Protein AF-0000000065836892 (afdb_homodimer)

Solvent-accessible surface area (backbone atoms only — not comparable to full-atom values): 31477 Å² total; per-residue (Å²): 115,38,77,41,32,34,37,28,23,22,36,37,48,40,27,32,46,26,31,38,46,41,48,32,54,49,40,72,77,33,80,56,53,68,78,62,40,48,30,28,20,7,6,21,48,11,22,47,54,17,51,42,45,26,66,68,46,48,55,63,59,50,42,53,44,38,63,70,43,43,40,60,22,41,49,64,38,56,88,86,49,50,73,33,54,18,60,38,38,56,59,41,39,49,49,36,48,46,68,73,44,67,85,81,42,26,38,64,72,38,81,40,34,41,40,33,28,15,27,33,49,62,32,81,90,74,47,16,47,39,55,37,72,47,35,46,51,82,87,43,93,42,30,80,39,37,49,52,56,54,32,46,22,10,44,8,35,84,43,50,28,45,41,34,95,56,11,24,20,2,43,57,60,24,18,30,41,53,42,51,45,53,13,43,37,31,49,59,65,66,41,59,69,86,26,41,28,37,47,35,34,33,40,48,43,46,62,38,65,69,84,43,64,57,75,41,48,37,34,72,42,60,70,80,59,36,86,80,56,51,71,73,42,69,71,29,38,37,43,62,49,48,54,67,91,68,52,48,63,48,64,58,51,46,46,33,33,55,21,26,31,52,42,27,49,54,33,34,33,26,60,39,44,90,34,39,44,79,50,46,58,78,38,72,79,67,59,45,54,43,50,84,48,38,68,60,38,40,51,50,35,73,67,51,83,54,62,69,58,49,53,51,40,51,64,45,64,59,64,133,115,39,76,41,33,35,37,27,23,22,36,37,51,42,28,33,48,26,32,38,47,41,47,32,53,49,40,71,77,32,80,57,53,70,79,63,40,48,30,29,21,7,7,23,49,12,22,48,53,18,51,40,46,26,66,68,46,48,54,62,58,51,42,52,46,39,62,69,44,42,41,59,23,43,48,63,38,55,89,86,48,50,75,34,57,19,61,41,38,55,60,42,39,51,49,36,48,45,68,74,44,67,86,81,41,26,38,64,72,38,80,38,34,40,40,32,29,16,26,33,50,64,34,81,91,74,46,16,50,39,56,37,72,47,34,44,52,82,88,43,93,41,29,80,40,40,48,51,55,54,30,46,23,10,46,6,36,55,66,54,25,43,41,34,95,55,12,24,22,1,44,58,61,25,17,30,41,52,42,52,45,53,14,42,38,30,50,61,66,66,41,60,69,86,27,41,30,36,48,33,34,32,41,48,42,45,60,39,65,70,86,42,61,56,76,42,54,34,32,73,44,66,71,78,58,36,86,78,59,50,70,75,43,70,72,29,40,38,43,62,52,48,52,66,89,62,50,48,64,50,62,56,49,48,46,31,33,54,20,26,32,52,45,26,49,54,34,34,33,26,59,40,44,91,34,40,45,78,51,47,58,77,39,73,78,69,60,45,55,42,50,83,48,37,69,60,40,40,50,50,37,72,67,52,81,53,62,68,58,50,51,50,42,50,65,45,63,59,63,134

Organism: Bacillus subtilis (strain 168) (NCBI:txid224308)

Structure (mmCIF, N/CA/C/O backbone):
data_AF-0000000065836892-model_v1
#
loop_
_entity.id
_entity.type
_entity.pdbx_description
1 polymer 'Putative sporulation hydrolase CotR'
#
loop_
_atom_site.group_PDB
_atom_site.id
_atom_site.type_symbol
_atom_site.label_atom_id
_atom_site.label_alt_id
_atom_site.label_comp_id
_atom_site.label_asym_id
_atom_site.label_entity_id
_atom_site.label_seq_id
_atom_site.pdbx_PDB_ins_code
_atom_site.Cartn_x
_atom_site.Cartn_y
_atom_site.Cartn_z
_atom_site.occupancy
_atom_site.B_iso_or_equiv
_atom_site.auth_seq_id
_atom_site.auth_comp_id
_atom_site.auth_asym_id
_atom_site.auth_atom_id
_atom_site.pdbx_PDB_model_num
ATOM 1 N N . MET A 1 1 ? -26.328 8.531 1.474 1 61.03 1 MET A N 1
ATOM 2 C CA . MET A 1 1 ? -25.531 9.68 1.897 1 61.03 1 MET A CA 1
ATOM 3 C C . MET A 1 1 ? -24.469 9.258 2.896 1 61.03 1 MET A C 1
ATOM 5 O O . MET A 1 1 ? -24.703 8.398 3.746 1 61.03 1 MET A O 1
ATOM 9 N N . ALA A 1 2 ? -23.188 9.727 2.641 1 70.75 2 ALA A N 1
ATOM 10 C CA . ALA A 1 2 ? -22.109 9.336 3.547 1 70.75 2 ALA A CA 1
ATOM 11 C C . ALA A 1 2 ? -22.297 9.945 4.93 1 70.75 2 ALA A C 1
ATOM 13 O O . ALA A 1 2 ? -22.75 11.094 5.051 1 70.75 2 ALA A O 1
ATOM 14 N N . LYS A 1 3 ? -22.062 9.148 5.863 1 83.44 3 LYS A N 1
ATOM 15 C CA . LYS A 1 3 ? -22.234 9.586 7.246 1 83.44 3 LYS A CA 1
ATOM 16 C C . LYS A 1 3 ? -20.891 9.641 7.973 1 83.44 3 LYS A C 1
ATOM 18 O O . LYS A 1 3 ? -20.797 10.172 9.086 1 83.44 3 LYS A O 1
ATOM 23 N N . TYR A 1 4 ? -19.969 9.164 7.43 1 97.19 4 TYR A N 1
ATOM 24 C CA . TYR A 1 4 ? -18.641 9.133 8.023 1 97.19 4 TYR A CA 1
ATOM 25 C C . TYR A 1 4 ? -17.594 9.664 7.047 1 97.19 4 TYR A C 1
ATOM 27 O O . TYR A 1 4 ? -17.375 9.078 5.984 1 97.19 4 TYR A O 1
ATOM 35 N N . ARG A 1 5 ? -17.016 10.781 7.445 1 98.56 5 ARG A N 1
ATOM 36 C CA . ARG A 1 5 ? -16.25 11.594 6.5 1 98.56 5 ARG A CA 1
ATOM 37 C C . ARG A 1 5 ? -14.773 11.625 6.875 1 98.56 5 ARG A C 1
ATOM 39 O O . ARG A 1 5 ? -14.422 11.93 8.016 1 98.56 5 ARG A O 1
ATOM 46 N N . ILE A 1 6 ? -13.953 11.328 5.871 1 98.88 6 ILE A N 1
ATOM 47 C CA . ILE A 1 6 ? -12.508 11.234 6.051 1 98.88 6 ILE A CA 1
ATOM 48 C C . ILE A 1 6 ? -11.812 12.219 5.121 1 98.88 6 ILE A C 1
ATOM 50 O O . ILE A 1 6 ? -12.172 12.344 3.951 1 98.88 6 ILE A O 1
ATOM 54 N N . MET A 1 7 ? -10.867 12.945 5.633 1 98.88 7 MET A N 1
ATOM 55 C CA . MET A 1 7 ? -9.953 13.75 4.824 1 98.88 7 MET A CA 1
ATOM 56 C C . MET A 1 7 ? -8.523 13.25 4.949 1 98.88 7 MET A C 1
ATOM 58 O O . MET A 1 7 ? -8.047 12.969 6.055 1 98.88 7 MET A O 1
ATOM 62 N N . THR A 1 8 ? -7.871 13.094 3.844 1 98.81 8 THR A N 1
ATOM 63 C CA . THR A 1 8 ? -6.492 12.617 3.871 1 98.81 8 THR A CA 1
ATOM 64 C C . THR A 1 8 ? -5.562 13.609 3.178 1 98.81 8 THR A C 1
ATOM 66 O O . THR A 1 8 ? -5.973 14.312 2.25 1 98.81 8 THR A O 1
ATOM 69 N N . PHE A 1 9 ? -4.332 13.68 3.646 1 98.62 9 PHE A N 1
ATOM 70 C CA . PHE A 1 9 ? -3.312 14.594 3.143 1 98.62 9 PHE A CA 1
ATOM 71 C C . PHE A 1 9 ? -2.018 13.844 2.84 1 98.62 9 PHE A C 1
ATOM 73 O O . PHE A 1 9 ? -1.451 13.195 3.721 1 98.62 9 PHE A O 1
ATOM 80 N N . ASP A 1 10 ? -1.511 13.984 1.628 1 96.69 10 ASP A N 1
ATOM 81 C CA . ASP A 1 10 ? -0.29 13.305 1.21 1 96.69 10 ASP A CA 1
ATOM 82 C C . ASP A 1 10 ? 0.94 13.93 1.86 1 96.69 10 ASP A C 1
ATOM 84 O O . ASP A 1 10 ? 0.929 15.117 2.207 1 96.69 10 ASP A O 1
ATOM 88 N N . GLY A 1 11 ? 1.946 13.117 1.991 1 92.81 11 GLY A N 1
ATOM 89 C CA . GLY A 1 11 ? 3.273 13.68 2.195 1 92.81 11 GLY A CA 1
ATOM 90 C C . GLY A 1 11 ? 3.844 14.328 0.95 1 92.81 11 GLY A C 1
ATOM 91 O O . GLY A 1 11 ? 3.434 14.016 -0.168 1 92.81 11 GLY A O 1
ATOM 92 N N . GLY A 1 12 ? 4.828 15.266 1.251 1 88.88 12 GLY A N 1
ATOM 93 C CA . GLY A 1 12 ? 5.398 15.906 0.08 1 88.88 12 GLY A CA 1
ATOM 94 C C . GLY A 1 12 ? 6.312 17.062 0.424 1 88.88 12 GLY A C 1
ATOM 95 O O . GLY A 1 12 ? 6.625 17.891 -0.437 1 88.88 12 GLY A O 1
ATOM 96 N N . GLY A 1 13 ? 6.715 17.172 1.649 1 88.12 13 GLY A N 1
ATOM 97 C CA . GLY A 1 13 ? 7.633 18.219 2.053 1 88.12 13 GLY A CA 1
ATOM 98 C C . GLY A 1 13 ? 7.117 19.609 1.746 1 88.12 13 GLY A C 1
ATOM 99 O O . GLY A 1 13 ? 6 19.969 2.131 1 88.12 13 GLY A O 1
ATOM 100 N N . THR A 1 14 ? 7.906 20.344 0.998 1 89.75 14 THR A N 1
ATOM 101 C CA . THR A 1 14 ? 7.566 21.734 0.694 1 89.75 14 THR A CA 1
ATOM 102 C C . THR A 1 14 ? 6.293 21.812 -0.144 1 89.75 14 THR A C 1
ATOM 104 O O . THR A 1 14 ? 5.586 22.812 -0.119 1 89.75 14 THR A O 1
ATOM 107 N N . LEU A 1 15 ? 5.984 20.75 -0.803 1 93 15 LEU A N 1
ATOM 108 C CA . LEU A 1 15 ? 4.801 20.734 -1.657 1 93 15 LEU A CA 1
ATOM 109 C C . LEU A 1 15 ? 3.527 20.641 -0.821 1 93 15 LEU A C 1
ATOM 111 O O . LEU A 1 15 ? 2.424 20.797 -1.346 1 93 15 LEU A O 1
ATOM 115 N N . GLY A 1 16 ? 3.711 20.438 0.438 1 95.94 16 GLY A N 1
ATOM 116 C CA . GLY A 1 16 ? 2.588 20.547 1.354 1 95.94 16 GLY A CA 1
ATOM 117 C C . GLY A 1 16 ? 1.883 21.891 1.27 1 95.94 16 GLY A C 1
ATOM 118 O O . GLY A 1 16 ? 0.716 22.016 1.649 1 95.94 16 GLY A O 1
ATOM 119 N N . ALA A 1 17 ? 2.584 22.891 0.729 1 97.12 17 ALA A N 1
ATOM 120 C CA . ALA A 1 17 ? 1.985 24.203 0.534 1 97.12 17 ALA A CA 1
ATOM 121 C C . ALA A 1 17 ? 0.794 24.125 -0.417 1 97.12 17 ALA A C 1
ATOM 123 O O . ALA A 1 17 ? -0.2 24.844 -0.234 1 97.12 17 ALA A O 1
ATOM 124 N N . LEU A 1 18 ? 0.899 23.312 -1.401 1 97.88 18 LEU A N 1
ATOM 125 C CA . LEU A 1 18 ? -0.204 23.109 -2.334 1 97.88 18 LEU A CA 1
ATOM 126 C C . LEU A 1 18 ? -1.43 22.562 -1.615 1 97.88 18 LEU A C 1
ATOM 128 O O . LEU A 1 18 ? -2.525 23.109 -1.735 1 97.88 18 LEU A O 1
ATOM 132 N N . SER A 1 19 ? -1.201 21.484 -0.902 1 98.25 19 SER A N 1
ATOM 133 C CA . SER A 1 19 ? -2.264 20.812 -0.17 1 98.25 19 SER A CA 1
ATOM 134 C C . SER A 1 19 ? -2.943 21.75 0.822 1 98.25 19 SER A C 1
ATOM 136 O O . SER A 1 19 ? -4.172 21.797 0.89 1 98.25 19 SER A O 1
ATOM 138 N N . LEU A 1 20 ? -2.143 22.469 1.545 1 98.56 20 LEU A N 1
ATOM 139 C CA . LEU A 1 20 ? -2.652 23.359 2.574 1 98.56 20 LEU A CA 1
ATOM 140 C C . LEU A 1 20 ? -3.438 24.516 1.951 1 98.56 20 LEU A C 1
ATOM 142 O O . LEU A 1 20 ? -4.484 24.906 2.469 1 98.56 20 LEU A O 1
ATOM 146 N N . GLN A 1 21 ? -2.939 25.031 0.858 1 98.62 21 GLN A N 1
ATOM 147 C CA . GLN A 1 21 ? -3.643 26.141 0.211 1 98.62 21 GLN A CA 1
ATOM 148 C C . GLN A 1 21 ? -4.953 25.656 -0.411 1 98.62 21 GLN A C 1
ATOM 150 O O . GLN A 1 21 ? -5.961 26.375 -0.36 1 98.62 21 GLN A O 1
ATOM 155 N N . LEU A 1 22 ? -4.977 24.5 -1.017 1 98.81 22 LEU A N 1
ATOM 156 C CA . LEU A 1 22 ? -6.219 23.922 -1.521 1 98.81 22 LEU A CA 1
ATOM 157 C C . LEU A 1 22 ? -7.227 23.734 -0.393 1 98.81 22 LEU A C 1
ATOM 159 O O . LEU A 1 22 ? -8.406 24.078 -0.54 1 98.81 22 LEU A O 1
ATOM 163 N N . LEU A 1 23 ? -6.754 23.219 0.7 1 98.88 23 LEU A N 1
ATOM 164 C CA . LEU A 1 23 ? -7.602 23.031 1.871 1 98.88 23 LEU A CA 1
ATOM 165 C C . LEU A 1 23 ? -8.18 24.359 2.348 1 98.88 23 LEU A C 1
ATOM 167 O O . LEU A 1 23 ? -9.367 24.453 2.662 1 98.88 23 LEU A O 1
ATOM 171 N N . ASN A 1 24 ? -7.301 25.328 2.434 1 98.38 24 ASN A N 1
ATOM 172 C CA . ASN A 1 24 ? -7.727 26.656 2.877 1 98.38 24 ASN A CA 1
ATOM 173 C C . ASN A 1 24 ? -8.836 27.203 1.991 1 98.38 24 ASN A C 1
ATOM 175 O O . ASN A 1 24 ? -9.82 27.75 2.492 1 98.38 24 ASN A O 1
ATOM 179 N N . ARG A 1 25 ? -8.688 27.094 0.726 1 98.62 25 ARG A N 1
ATOM 180 C CA . ARG A 1 25 ? -9.703 27.562 -0.218 1 98.62 25 ARG A CA 1
ATOM 181 C C . ARG A 1 25 ? -11 26.781 -0.059 1 98.62 25 ARG A C 1
ATOM 183 O O . ARG A 1 25 ? -12.086 27.375 -0.046 1 98.62 25 ARG A O 1
ATOM 190 N N . LEU A 1 26 ? -10.938 25.5 0.081 1 98.69 26 LEU A N 1
ATOM 191 C CA . LEU A 1 26 ? -12.125 24.672 0.257 1 98.69 26 LEU A CA 1
ATOM 192 C C . LEU A 1 26 ? -12.852 25.031 1.55 1 98.69 26 LEU A C 1
ATOM 194 O O . LEU A 1 26 ? -14.078 25.109 1.575 1 98.69 26 LEU A O 1
ATOM 198 N N . ALA A 1 27 ? -12.055 25.203 2.594 1 98.25 27 ALA A N 1
ATOM 199 C CA . ALA A 1 27 ? -12.633 25.516 3.898 1 98.25 27 ALA A CA 1
ATOM 200 C C . ALA A 1 27 ? -13.359 26.859 3.881 1 98.25 27 ALA A C 1
ATOM 202 O O . ALA A 1 27 ? -14.383 27.016 4.555 1 98.25 27 ALA A O 1
ATOM 203 N N . ARG A 1 28 ? -12.828 27.781 3.137 1 97.38 28 ARG A N 1
ATOM 204 C CA . ARG A 1 28 ? -13.477 29.078 3.012 1 97.38 28 ARG A CA 1
ATOM 205 C C . ARG A 1 28 ? -14.82 28.953 2.307 1 97.38 28 ARG A C 1
ATOM 207 O O . ARG A 1 28 ? -15.781 29.641 2.666 1 97.38 28 ARG A O 1
ATOM 214 N N . GLN A 1 29 ? -14.875 28.109 1.375 1 97.38 29 GLN A N 1
ATOM 215 C CA . GLN A 1 29 ? -16.094 27.938 0.58 1 97.38 29 GLN A CA 1
ATOM 216 C C . GLN A 1 29 ? -17.078 27 1.272 1 97.38 29 GLN A C 1
ATOM 218 O O . GLN A 1 29 ? -18.266 26.984 0.953 1 97.38 29 GLN A O 1
ATOM 223 N N . ASN A 1 30 ? -16.594 26.172 2.18 1 97.62 30 ASN A N 1
ATOM 224 C CA . ASN A 1 30 ? -17.375 25.203 2.924 1 97.62 30 ASN A CA 1
ATOM 225 C C . ASN A 1 30 ? -17.125 25.297 4.422 1 97.62 30 ASN A C 1
ATOM 227 O O . ASN A 1 30 ? -16.391 24.469 4.98 1 97.62 30 ASN A O 1
ATOM 231 N N . PRO A 1 31 ? -17.797 26.141 5.152 1 95.44 31 PRO A N 1
ATOM 232 C CA . PRO A 1 31 ? -17.484 26.469 6.547 1 95.44 31 PRO A CA 1
ATOM 233 C C . PRO A 1 31 ? -17.625 25.25 7.469 1 95.44 31 PRO A C 1
ATOM 235 O O . PRO A 1 31 ? -17.031 25.219 8.547 1 95.44 31 PRO A O 1
ATOM 238 N N . LYS A 1 32 ? -18.391 24.297 7.102 1 96.31 32 LYS A N 1
ATOM 239 C CA . LYS A 1 32 ? -18.609 23.156 7.984 1 96.31 32 LYS A CA 1
ATOM 240 C C . LYS A 1 32 ? -17.703 21.984 7.605 1 96.31 32 LYS A C 1
ATOM 242 O O . LYS A 1 32 ? -17.781 20.906 8.203 1 96.31 32 LYS A O 1
ATOM 247 N N . LEU A 1 33 ? -16.828 22.156 6.633 1 97.88 33 LEU A N 1
ATOM 248 C CA . LEU A 1 33 ? -15.984 21.078 6.105 1 97.88 33 LEU A CA 1
ATOM 249 C C . LEU A 1 33 ? -15.164 20.438 7.215 1 97.88 33 LEU A C 1
ATOM 251 O O . LEU A 1 33 ? -15.195 19.219 7.391 1 97.88 33 LEU A O 1
ATOM 255 N N . ILE A 1 34 ? -14.547 21.281 8.008 1 97.94 34 ILE A N 1
ATOM 256 C CA . ILE A 1 34 ? -13.641 20.781 9.039 1 97.94 34 ILE A CA 1
ATOM 257 C C . ILE A 1 34 ? -14.438 20.188 10.188 1 97.94 34 ILE A C 1
ATOM 259 O O . ILE A 1 34 ? -14.148 19.062 10.633 1 97.94 34 ILE A O 1
ATOM 263 N N . SER A 1 35 ? -15.469 20.828 10.641 1 96.44 35 SER A N 1
ATOM 264 C CA . SER A 1 35 ? -16.234 20.375 11.797 1 96.44 35 SER A CA 1
ATOM 265 C C . SER A 1 35 ? -16.969 19.078 11.5 1 96.44 35 SER A C 1
ATOM 267 O O . SER A 1 35 ? -17.203 18.266 12.406 1 96.44 35 SER A O 1
ATOM 269 N N . ARG A 1 36 ? -17.266 18.828 10.266 1 96.94 36 ARG A N 1
ATOM 270 C CA . ARG A 1 36 ? -18.062 17.656 9.922 1 96.94 36 ARG A CA 1
ATOM 271 C C . ARG A 1 36 ? -17.156 16.5 9.516 1 96.94 36 ARG A C 1
ATOM 273 O O . ARG A 1 36 ? -17.656 15.406 9.211 1 96.94 36 ARG A O 1
ATOM 280 N N . THR A 1 37 ? -15.898 16.688 9.477 1 98.06 37 THR A N 1
ATOM 281 C CA . THR A 1 37 ? -14.969 15.609 9.203 1 98.06 37 THR A CA 1
ATOM 282 C C . THR A 1 37 ? -14.703 14.781 10.461 1 98.06 37 THR A C 1
ATOM 284 O O . THR A 1 37 ? -14.492 15.336 11.539 1 98.06 37 THR A O 1
ATOM 287 N N . HIS A 1 38 ? -14.742 13.484 10.305 1 98.06 38 HIS A N 1
ATOM 288 C CA . HIS A 1 38 ? -14.594 12.586 11.445 1 98.06 38 HIS A CA 1
ATOM 289 C C . HIS A 1 38 ? -13.148 12.133 11.617 1 98.06 38 HIS A C 1
ATOM 291 O O . HIS A 1 38 ? -12.703 11.867 12.734 1 98.06 38 HIS A O 1
ATOM 297 N N . VAL A 1 39 ? -12.445 11.969 10.539 1 98.75 39 VAL A N 1
ATOM 298 C CA . VAL A 1 39 ? -11.078 11.469 10.555 1 98.75 39 VAL A CA 1
ATOM 299 C C . VAL A 1 39 ? -10.188 12.383 9.711 1 98.75 39 VAL A C 1
ATOM 301 O O . VAL A 1 39 ? -10.523 12.703 8.57 1 98.75 39 VAL A O 1
ATOM 304 N N . PHE A 1 40 ? -9.086 12.836 10.25 1 98.88 40 PHE A N 1
ATOM 305 C CA . PHE A 1 40 ? -8 13.477 9.523 1 98.88 40 PHE A CA 1
ATOM 306 C C . PHE A 1 40 ? -6.773 12.578 9.469 1 98.88 40 PHE A C 1
ATOM 308 O O . PHE A 1 40 ? -6.258 12.156 10.508 1 98.88 40 PHE A O 1
ATOM 315 N N . SER A 1 41 ? -6.324 12.258 8.281 1 98.69 41 SER A N 1
ATOM 316 C CA . SER A 1 41 ? -5.191 11.359 8.094 1 98.69 41 SER A CA 1
ATOM 317 C C . SER A 1 41 ? -4.141 11.969 7.176 1 98.69 41 SER A C 1
ATOM 319 O O . SER A 1 41 ? -4.473 12.75 6.277 1 98.69 41 SER A O 1
ATOM 321 N N . GLY A 1 42 ? -2.875 11.602 7.434 1 98.19 42 GLY A N 1
ATOM 322 C CA . GLY A 1 42 ? -1.838 12.156 6.574 1 98.19 42 GLY A CA 1
ATOM 323 C C . GLY A 1 42 ? -0.477 11.531 6.805 1 98.19 42 GLY A C 1
ATOM 324 O O . GLY A 1 42 ? -0.249 10.883 7.828 1 98.19 42 GLY A O 1
ATOM 325 N N . ASN A 1 43 ? 0.367 11.68 5.855 1 95.44 43 ASN A N 1
ATOM 326 C CA . ASN A 1 43 ? 1.751 11.219 5.887 1 95.44 43 ASN A CA 1
ATOM 327 C C . ASN A 1 43 ? 2.732 12.383 5.848 1 95.44 43 ASN A C 1
ATOM 329 O O . ASN A 1 43 ? 2.535 13.344 5.098 1 95.44 43 ASN A O 1
ATOM 333 N N . SER A 1 44 ? 3.797 12.305 6.691 1 92.25 44 SER A N 1
ATOM 334 C CA . SER A 1 44 ? 4.844 13.32 6.688 1 92.25 44 SER A CA 1
ATOM 335 C C . SER A 1 44 ? 4.254 14.719 6.883 1 92.25 44 SER A C 1
ATOM 337 O O . SER A 1 44 ? 3.537 14.961 7.852 1 92.25 44 SER A O 1
ATOM 339 N N . ILE A 1 45 ? 4.504 15.641 5.949 1 93.62 45 ILE A N 1
ATOM 340 C CA . ILE A 1 45 ? 3.947 16.969 6.102 1 93.62 45 ILE A CA 1
ATOM 341 C C . ILE A 1 45 ? 2.422 16.891 6.152 1 93.62 45 ILE A C 1
ATOM 343 O O . ILE A 1 45 ? 1.772 17.719 6.797 1 93.62 45 ILE A O 1
ATOM 347 N N . GLY A 1 46 ? 1.844 15.891 5.535 1 97.25 46 GLY A N 1
ATOM 348 C CA . GLY A 1 46 ? 0.41 15.664 5.633 1 97.25 46 GLY A CA 1
ATOM 349 C C . GLY A 1 46 ? -0.043 15.305 7.035 1 97.25 46 GLY A C 1
ATOM 350 O O . GLY A 1 46 ? -1.165 15.625 7.434 1 97.25 46 GLY A O 1
ATOM 351 N N . SER A 1 47 ? 0.815 14.586 7.73 1 97.88 47 SER A N 1
ATOM 352 C CA . SER A 1 47 ? 0.467 14.266 9.117 1 97.88 47 SER A CA 1
ATOM 353 C C . SER A 1 47 ? 0.433 15.523 9.977 1 97.88 47 SER A C 1
ATOM 355 O O . SER A 1 47 ? -0.369 15.625 10.906 1 97.88 47 SER A O 1
ATOM 357 N N . PHE A 1 48 ? 1.325 16.5 9.68 1 97.19 48 PHE A N 1
ATOM 358 C CA . PHE A 1 48 ? 1.267 17.797 10.352 1 97.19 48 PHE A CA 1
ATOM 359 C C . PHE A 1 48 ? -0.091 18.453 10.141 1 97.19 48 PHE A C 1
ATOM 361 O O . PHE A 1 48 ? -0.729 18.891 11.102 1 97.19 48 PHE A O 1
ATOM 368 N N . THR A 1 49 ? -0.54 18.469 8.93 1 98.56 49 THR A N 1
ATOM 369 C CA . THR A 1 49 ? -1.832 19.062 8.586 1 98.56 49 THR A CA 1
ATOM 370 C C . THR A 1 49 ? -2.963 18.328 9.305 1 98.56 49 THR A C 1
ATOM 372 O O . THR A 1 49 ? -3.812 18.969 9.938 1 98.56 49 THR A O 1
ATOM 375 N N . ALA A 1 50 ? -2.957 17.047 9.227 1 98.75 50 ALA A N 1
ATOM 376 C CA . ALA A 1 50 ? -4.016 16.219 9.805 1 98.75 50 ALA A CA 1
ATOM 377 C C . ALA A 1 50 ? -4.109 16.438 11.312 1 98.75 50 ALA A C 1
ATOM 379 O O . ALA A 1 50 ? -5.203 16.641 11.852 1 98.75 50 ALA A O 1
ATOM 380 N N . LEU A 1 51 ? -2.955 16.391 11.953 1 98.69 51 LEU A N 1
ATOM 381 C CA . LEU A 1 51 ? -2.957 16.5 13.406 1 98.69 51 LEU A CA 1
ATOM 382 C C . LEU A 1 51 ? -3.252 17.922 13.852 1 98.69 51 LEU A C 1
ATOM 384 O O . LEU A 1 51 ? -3.871 18.141 14.898 1 98.69 51 LEU A O 1
ATOM 388 N N . ALA A 1 52 ? -2.822 18.938 13.055 1 98.5 52 ALA A N 1
ATOM 389 C CA . ALA A 1 52 ? -3.229 20.312 13.328 1 98.5 52 ALA A CA 1
ATOM 390 C C . ALA A 1 52 ? -4.746 20.453 13.32 1 98.5 52 ALA A C 1
ATOM 392 O O . ALA A 1 52 ? -5.336 20.969 14.273 1 98.5 52 ALA A O 1
ATOM 393 N N . LEU A 1 53 ? -5.391 19.922 12.32 1 98.62 53 LEU A N 1
ATOM 394 C CA . LEU A 1 53 ? -6.844 20 12.203 1 98.62 53 LEU A CA 1
ATOM 395 C C . LEU A 1 53 ? -7.516 19.203 13.32 1 98.62 53 LEU A C 1
ATOM 397 O O . LEU A 1 53 ? -8.484 19.672 13.922 1 98.62 53 LEU A O 1
ATOM 401 N N . ALA A 1 54 ? -6.988 18.031 13.586 1 98.56 54 ALA A N 1
ATOM 402 C CA . ALA A 1 54 ? -7.566 17.156 14.617 1 98.56 54 ALA A CA 1
ATOM 403 C C . ALA A 1 54 ? -7.457 17.797 15.992 1 98.56 54 ALA A C 1
ATOM 405 O O . ALA A 1 54 ? -8.242 17.5 16.891 1 98.56 54 ALA A O 1
ATOM 406 N N . SER A 1 55 ? -6.48 18.656 16.156 1 97.56 55 SER A N 1
ATOM 407 C CA . SER A 1 55 ? -6.266 19.312 17.438 1 97.56 55 SER A CA 1
ATOM 408 C C . SER A 1 55 ? -7.102 20.594 17.547 1 97.56 55 SER A C 1
ATOM 410 O O . SER A 1 55 ? -7.066 21.281 18.562 1 97.56 55 SER A O 1
ATOM 412 N N . GLY A 1 56 ? -7.762 20.969 16.469 1 96.81 56 GLY A N 1
ATOM 413 C CA . GLY A 1 56 ? -8.68 22.094 16.516 1 96.81 56 GLY A CA 1
ATOM 414 C C . GLY A 1 56 ? -8.141 23.344 15.836 1 96.81 56 GLY A C 1
ATOM 415 O O . GLY A 1 56 ? -8.805 24.391 15.82 1 96.81 56 GLY A O 1
ATOM 416 N N . ARG A 1 57 ? -6.945 23.234 15.25 1 96.94 57 ARG A N 1
ATOM 417 C CA . ARG A 1 57 ? -6.402 24.375 14.523 1 96.94 57 ARG A CA 1
ATOM 418 C C . ARG A 1 57 ? -7.098 24.531 13.172 1 96.94 57 ARG A C 1
ATOM 420 O O . ARG A 1 57 ? -7.492 23.547 12.547 1 96.94 57 ARG A O 1
ATOM 427 N N . SER A 1 58 ? -7.203 25.766 12.742 1 97.56 58 SER A N 1
ATOM 428 C CA . SER A 1 58 ? -7.859 26.047 11.469 1 97.56 58 SER A CA 1
ATOM 429 C C . SER A 1 58 ? -6.902 25.828 10.297 1 97.56 58 SER A C 1
ATOM 431 O O . SER A 1 58 ? -5.684 25.875 10.469 1 97.56 58 SER A O 1
ATOM 433 N N . PRO A 1 59 ? -7.539 25.625 9.102 1 98.06 59 PRO A N 1
ATOM 434 C CA . PRO A 1 59 ? -6.695 25.547 7.906 1 98.06 59 PRO A CA 1
ATOM 435 C C . PRO A 1 59 ? -5.84 26.797 7.703 1 98.06 59 PRO A C 1
ATOM 437 O O . PRO A 1 59 ? -4.66 26.688 7.363 1 98.06 59 PRO A O 1
ATOM 440 N N . ARG A 1 60 ? -6.387 27.922 7.973 1 97.31 60 ARG A N 1
ATOM 441 C CA . ARG A 1 60 ? -5.664 29.188 7.809 1 97.31 60 ARG A CA 1
ATOM 442 C C . ARG A 1 60 ? -4.473 29.266 8.758 1 97.31 60 ARG A C 1
ATOM 444 O O . ARG A 1 60 ? -3.361 29.594 8.336 1 97.31 60 ARG A O 1
ATOM 451 N N . GLU A 1 61 ? -4.719 28.984 10 1 97.19 61 GLU A N 1
ATOM 452 C CA . GLU A 1 61 ? -3.654 28.969 11 1 97.19 61 GLU A CA 1
ATOM 453 C C . GLU A 1 61 ? -2.562 27.969 10.633 1 97.19 61 GLU A C 1
ATOM 455 O O . GLU A 1 61 ? -1.373 28.25 10.797 1 97.19 61 GLU A O 1
ATOM 460 N N . THR A 1 62 ? -2.959 26.844 10.195 1 98 62 THR A N 1
ATOM 461 C CA . THR A 1 62 ? -2.025 25.781 9.844 1 98 62 THR A CA 1
ATOM 462 C C . THR A 1 62 ? -1.151 26.203 8.664 1 98 62 THR A C 1
ATOM 464 O O . THR A 1 62 ? 0.068 26.016 8.695 1 98 62 THR A O 1
ATOM 467 N N . LEU A 1 63 ? -1.77 26.766 7.625 1 97.56 63 LEU A N 1
ATOM 468 C CA . LEU A 1 63 ? -1.029 27.234 6.457 1 97.56 63 LEU A CA 1
ATOM 469 C C . LEU A 1 63 ? -0.046 28.344 6.844 1 97.56 63 LEU A C 1
ATOM 471 O O . LEU A 1 63 ? 1.11 28.328 6.414 1 97.56 63 LEU A O 1
ATOM 475 N N . GLN A 1 64 ? -0.458 29.281 7.605 1 97.12 64 GLN A N 1
ATOM 476 C CA . GLN A 1 64 ? 0.397 30.391 8.031 1 97.12 64 GLN A CA 1
ATOM 477 C C . GLN A 1 64 ? 1.599 29.875 8.82 1 97.12 64 GLN A C 1
ATOM 479 O O . GLN A 1 64 ? 2.729 30.312 8.594 1 97.12 64 GLN A O 1
ATOM 484 N N . TYR A 1 65 ? 1.333 29 9.766 1 97.25 65 TYR A N 1
ATOM 485 C CA . TYR A 1 65 ? 2.428 28.438 10.547 1 97.25 65 TYR A CA 1
ATOM 486 C C . TYR A 1 65 ? 3.396 27.672 9.664 1 97.25 65 TYR A C 1
ATOM 488 O O . TYR A 1 65 ? 4.613 27.719 9.875 1 97.25 65 TYR A O 1
ATOM 496 N N . PHE A 1 66 ? 2.814 26.906 8.742 1 96.12 66 PHE A N 1
ATOM 497 C CA . PHE A 1 66 ? 3.645 26.172 7.797 1 96.12 66 PHE A CA 1
ATOM 498 C C . PHE A 1 66 ? 4.594 27.109 7.07 1 96.12 66 PHE A C 1
ATOM 500 O O . PHE A 1 66 ? 5.797 26.859 6.988 1 96.12 66 PHE A O 1
ATOM 507 N N . GLU A 1 67 ? 4.133 28.188 6.574 1 94 67 GLU A N 1
ATOM 508 C CA . GLU A 1 67 ? 4.926 29.141 5.809 1 94 67 GLU A CA 1
ATOM 509 C C . GLU A 1 67 ? 5.949 29.844 6.695 1 94 67 GLU A C 1
ATOM 511 O O . GLU A 1 67 ? 7.094 30.047 6.289 1 94 67 GLU A O 1
ATOM 516 N N . ASP A 1 68 ? 5.594 30.125 7.883 1 94.5 68 ASP A N 1
ATOM 517 C CA . ASP A 1 68 ? 6.414 30.969 8.75 1 94.5 68 ASP A CA 1
ATOM 518 C C . ASP A 1 68 ? 7.469 30.141 9.484 1 94.5 68 ASP A C 1
ATOM 520 O O . ASP A 1 68 ? 8.578 30.625 9.734 1 94.5 68 ASP A O 1
ATOM 524 N N . GLU A 1 69 ? 7.09 28.938 9.852 1 92.62 69 GLU A N 1
ATOM 525 C CA . GLU A 1 69 ? 7.938 28.234 10.805 1 92.62 69 GLU A CA 1
ATOM 526 C C . GLU A 1 69 ? 8.43 26.906 10.227 1 92.62 69 GLU A C 1
ATOM 528 O O . GLU A 1 69 ? 9.547 26.469 10.523 1 92.62 69 GLU A O 1
ATOM 533 N N . ILE A 1 70 ? 7.59 26.234 9.461 1 89.5 70 ILE A N 1
ATOM 534 C CA . ILE A 1 70 ? 7.953 24.906 8.961 1 89.5 70 ILE A CA 1
ATOM 535 C C . ILE A 1 70 ? 8.867 25.047 7.746 1 89.5 70 ILE A C 1
ATOM 537 O O . ILE A 1 70 ? 9.938 24.438 7.688 1 89.5 70 ILE A O 1
ATOM 541 N N . LEU A 1 71 ? 8.547 25.906 6.816 1 88.06 71 LEU A N 1
ATOM 542 C CA . LEU A 1 71 ? 9.242 26.047 5.539 1 88.06 71 LEU A CA 1
ATOM 543 C C . LEU A 1 71 ? 10.695 26.453 5.754 1 88.06 71 LEU A C 1
ATOM 545 O O . LEU A 1 71 ? 11.594 25.922 5.094 1 88.06 71 LEU A O 1
ATOM 549 N N . PRO A 1 72 ? 10.977 27.391 6.629 1 83.75 72 PRO A N 1
ATOM 550 C CA . PRO A 1 72 ? 12.367 27.781 6.832 1 83.75 72 PRO A CA 1
ATOM 551 C C . PRO A 1 72 ? 13.25 26.641 7.301 1 83.75 72 PRO A C 1
ATOM 553 O O . PRO A 1 72 ? 14.469 26.672 7.109 1 83.75 72 PRO A O 1
ATOM 556 N N . ALA A 1 73 ? 12.641 25.688 7.891 1 76.44 73 ALA A N 1
ATOM 557 C CA . ALA A 1 73 ? 13.406 24.547 8.367 1 76.44 73 ALA A CA 1
ATOM 558 C C . ALA A 1 73 ? 13.914 23.703 7.195 1 76.44 73 ALA A C 1
ATOM 560 O O . ALA A 1 73 ? 14.859 22.922 7.348 1 76.44 73 ALA A O 1
ATOM 561 N N . PHE A 1 74 ? 13.234 23.797 6.055 1 72.5 74 PHE A N 1
ATOM 562 C CA . PHE A 1 74 ? 13.656 23.078 4.855 1 72.5 74 PHE A CA 1
ATOM 563 C C . PHE A 1 74 ? 14.82 23.797 4.176 1 72.5 74 PHE A C 1
ATOM 565 O O . PHE A 1 74 ? 15.57 23.172 3.414 1 72.5 74 PHE A O 1
ATOM 572 N N . SER A 1 75 ? 14.953 25.172 4.109 1 58.88 75 SER A N 1
ATOM 573 C CA . SER A 1 75 ? 15.867 26.047 3.389 1 58.88 75 SER A CA 1
ATOM 574 C C . SER A 1 75 ? 17.312 25.828 3.85 1 58.88 75 SER A C 1
ATOM 576 O O . SER A 1 75 ? 18.25 26.109 3.107 1 58.88 75 SER A O 1
ATOM 578 N N . ILE A 1 76 ? 17.484 25.484 5.07 1 49.38 76 ILE A N 1
ATOM 579 C CA . ILE A 1 76 ? 18.859 25.562 5.531 1 49.38 76 ILE A CA 1
ATOM 580 C C . ILE A 1 76 ? 19.688 24.469 4.852 1 49.38 76 ILE A C 1
ATOM 582 O O . ILE A 1 76 ? 20.828 24.203 5.25 1 49.38 76 ILE A O 1
ATOM 586 N N . SER A 1 77 ? 19.016 23.797 3.912 1 44.34 77 SER A N 1
ATOM 587 C CA . SER A 1 77 ? 19.984 22.984 3.186 1 44.34 77 SER A CA 1
ATOM 588 C C . SER A 1 77 ? 20.891 23.844 2.314 1 44.34 77 SER A C 1
ATOM 590 O O . SER A 1 77 ? 20.406 24.594 1.467 1 44.34 77 SER A O 1
ATOM 592 N N . ARG A 1 78 ? 22 24.375 2.807 1 38.44 78 ARG A N 1
ATOM 593 C CA . ARG A 1 78 ? 23 25.156 2.1 1 38.44 78 ARG A CA 1
ATOM 594 C C . ARG A 1 78 ? 23.203 24.656 0.677 1 38.44 78 ARG A C 1
ATOM 596 O O . ARG A 1 78 ? 23.281 23.438 0.449 1 38.44 78 ARG A O 1
ATOM 603 N N . PRO A 1 79 ? 23.125 25.562 -0.238 1 35.34 79 PRO A N 1
ATOM 604 C CA . PRO A 1 79 ? 23.625 25.375 -1.598 1 35.34 79 PRO A CA 1
ATOM 605 C C . PRO A 1 79 ? 25 24.719 -1.623 1 35.34 79 PRO A C 1
ATOM 607 O O . PRO A 1 79 ? 25.922 25.156 -0.917 1 35.34 79 PRO A O 1
ATOM 610 N N . GLY A 1 80 ? 25.156 23.516 -2.271 1 33.62 80 GLY A N 1
ATOM 611 C CA . GLY A 1 80 ? 26.406 22.812 -2.518 1 33.62 80 GLY A CA 1
ATOM 612 C C . GLY A 1 80 ? 26.609 21.625 -1.588 1 33.62 80 GLY A C 1
ATOM 613 O O . GLY A 1 80 ? 27.656 20.953 -1.649 1 33.62 80 GLY A O 1
ATOM 614 N N . GLY A 1 81 ? 26.016 21.75 -0.403 1 34.91 81 GLY A N 1
ATOM 615 C CA . GLY A 1 81 ? 26.297 20.562 0.396 1 34.91 81 GLY A CA 1
ATOM 616 C C . GLY A 1 81 ? 25.5 19.344 -0.051 1 34.91 81 GLY A C 1
ATOM 617 O O . GLY A 1 81 ? 24.516 19.469 -0.79 1 34.91 81 GLY A O 1
ATOM 618 N N . PRO A 1 82 ? 26.203 18.391 -0.194 1 32.19 82 PRO A N 1
ATOM 619 C CA . PRO A 1 82 ? 25.562 17.172 -0.673 1 32.19 82 PRO A CA 1
ATOM 620 C C . PRO A 1 82 ? 24.156 16.984 -0.102 1 32.19 82 PRO A C 1
ATOM 622 O O . PRO A 1 82 ? 23.875 17.453 1.008 1 32.19 82 PRO A O 1
ATOM 625 N N . VAL A 1 83 ? 23.156 17.047 -0.998 1 33.81 83 VAL A N 1
ATOM 626 C CA . VAL A 1 83 ? 21.766 16.797 -0.628 1 33.81 83 VAL A CA 1
ATOM 627 C C . VAL A 1 83 ? 21.719 16 0.676 1 33.81 83 VAL A C 1
ATOM 629 O O . VAL A 1 83 ? 20.812 16.219 1.499 1 33.81 83 VAL A O 1
ATOM 632 N N . PHE A 1 84 ? 22.688 15.102 0.756 1 33.19 84 PHE A N 1
ATOM 633 C CA . PHE A 1 84 ? 22.703 14.164 1.873 1 33.19 84 PHE A CA 1
ATOM 634 C C . PHE A 1 84 ? 23.141 14.859 3.154 1 33.19 84 PHE A C 1
ATOM 636 O O . PHE A 1 84 ? 22.984 14.312 4.25 1 33.19 84 PHE A O 1
ATOM 643 N N . ASN A 1 85 ? 24.172 15.828 2.885 1 32.19 85 ASN A N 1
ATOM 644 C CA . ASN A 1 85 ? 24.594 16.562 4.074 1 32.19 85 ASN A CA 1
ATOM 645 C C . ASN A 1 85 ? 23.484 17.469 4.594 1 32.19 85 ASN A C 1
ATOM 647 O O . ASN A 1 85 ? 23.75 18.406 5.348 1 32.19 85 ASN A O 1
ATOM 651 N N . GLN A 1 86 ? 22.656 17.609 3.639 1 33.75 86 GLN A N 1
ATOM 652 C CA . GLN A 1 86 ? 21.734 18.578 4.242 1 33.75 86 GLN A CA 1
ATOM 653 C C . GLN A 1 86 ? 21.219 18.062 5.586 1 33.75 86 GLN A C 1
ATOM 655 O O . GLN A 1 86 ? 20.422 17.125 5.633 1 33.75 86 GLN A O 1
ATOM 660 N N . GLN A 1 87 ? 22.25 17.891 6.465 1 37.25 87 GLN A N 1
ATOM 661 C CA . GLN A 1 87 ? 21.703 18.016 7.805 1 37.25 87 GLN A CA 1
ATOM 662 C C . GLN A 1 87 ? 20.359 18.734 7.77 1 37.25 87 GLN A C 1
ATOM 664 O O . GLN A 1 87 ? 20.312 19.969 7.727 1 37.25 87 GLN A O 1
ATOM 669 N N . LEU A 1 88 ? 19.656 18.562 6.664 1 41.75 88 LEU A N 1
ATOM 670 C CA . LEU A 1 88 ? 18.359 19.219 6.832 1 41.75 88 LEU A CA 1
ATOM 671 C C . LEU A 1 88 ? 18 19.328 8.305 1 41.75 88 LEU A C 1
ATOM 673 O O . LEU A 1 88 ? 18.047 18.344 9.039 1 41.75 88 LEU A O 1
ATOM 677 N N . PRO A 1 89 ? 18.422 20.422 8.82 1 49.41 89 PRO A N 1
ATOM 678 C CA . PRO A 1 89 ? 18.125 20.734 10.211 1 49.41 89 PRO A CA 1
ATOM 679 C C . PRO A 1 89 ? 16.797 20.125 10.688 1 49.41 89 PRO A C 1
ATOM 681 O O . PRO A 1 89 ? 15.75 20.75 10.57 1 49.41 89 PRO A O 1
ATOM 684 N N . TYR A 1 90 ? 16.719 18.766 10.523 1 59.78 90 TYR A N 1
ATOM 685 C CA . TYR A 1 90 ? 15.633 18.078 11.227 1 59.78 90 TYR A CA 1
ATOM 686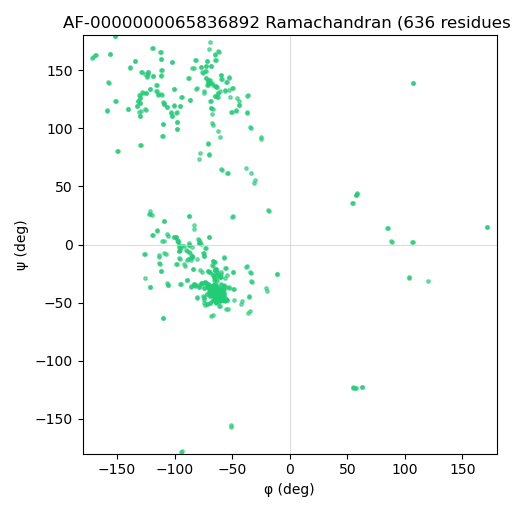 C C . TYR A 1 90 ? 15.398 18.703 12.594 1 59.78 90 TYR A C 1
ATOM 688 O O . TYR A 1 90 ? 14.258 18.75 13.07 1 59.78 90 TYR A O 1
ATOM 696 N N . SER A 1 91 ? 16.547 19.453 12.93 1 70.44 91 SER A N 1
ATOM 697 C CA . SER A 1 91 ? 16.375 20.109 14.227 1 70.44 91 SER A CA 1
ATOM 698 C C . SER A 1 91 ? 15.383 21.266 14.125 1 70.44 91 SER A C 1
ATOM 700 O O . SER A 1 91 ? 14.562 21.453 15.023 1 70.44 91 SER A O 1
ATOM 702 N N . GLY A 1 92 ? 15.555 22 13.031 1 78.69 92 GLY A N 1
ATOM 703 C CA . GLY A 1 92 ? 14.594 23.078 12.836 1 78.69 92 GLY A CA 1
ATOM 704 C C . GLY A 1 92 ? 13.172 22.578 12.656 1 78.69 92 GLY A C 1
ATOM 705 O O . GLY A 1 92 ? 12.234 23.156 13.203 1 78.69 92 GLY A O 1
ATOM 706 N N . PHE A 1 93 ? 13.094 21.484 11.93 1 83.12 93 PHE A N 1
ATOM 707 C CA . PHE A 1 93 ? 11.773 20.891 11.719 1 83.12 93 PHE A CA 1
ATOM 708 C C . PHE A 1 93 ? 11.203 20.359 13.023 1 83.12 93 PHE A C 1
ATOM 710 O O . PHE A 1 93 ? 10.031 20.578 13.328 1 83.12 93 PHE A O 1
ATOM 717 N N . ILE A 1 94 ? 12.062 19.703 13.758 1 85.31 94 ILE A N 1
ATOM 718 C CA . ILE A 1 94 ? 11.648 19.156 15.047 1 85.31 94 ILE A CA 1
ATOM 719 C C . ILE A 1 94 ? 11.156 20.297 15.945 1 85.31 94 ILE A C 1
ATOM 721 O O . ILE A 1 94 ? 10.078 20.203 16.547 1 85.31 94 ILE A O 1
ATOM 725 N N . LYS A 1 95 ? 11.898 21.344 15.969 1 87.81 95 LYS A N 1
ATOM 726 C CA . LYS A 1 95 ? 11.539 22.484 16.812 1 87.81 95 LYS A CA 1
ATOM 727 C C . LYS A 1 95 ? 10.227 23.109 16.359 1 87.81 95 LYS A C 1
ATOM 729 O O . LYS A 1 95 ? 9.375 23.438 17.172 1 87.81 95 LYS A O 1
ATOM 734 N N . ALA A 1 96 ? 10.109 23.281 15.117 1 91.31 96 ALA A N 1
ATOM 735 C CA . ALA A 1 96 ? 8.898 23.891 14.57 1 91.31 96 ALA A CA 1
ATOM 736 C C . ALA A 1 96 ? 7.664 23.062 14.914 1 91.31 96 ALA A C 1
ATOM 738 O O . ALA A 1 96 ? 6.637 23.609 15.32 1 91.31 96 ALA A O 1
ATOM 739 N N . VAL A 1 97 ? 7.777 21.766 14.82 1 93.38 97 VAL A N 1
ATOM 740 C CA . VAL A 1 97 ? 6.648 20.891 15.109 1 93.38 97 VAL A CA 1
ATOM 741 C C . VAL A 1 97 ? 6.332 20.922 16.594 1 93.38 97 VAL A C 1
ATOM 743 O O . VAL A 1 97 ? 5.172 21.062 17 1 93.38 97 VAL A O 1
ATOM 746 N N . ARG A 1 98 ? 7.336 20.859 17.375 1 93.94 98 ARG A N 1
ATOM 747 C CA . ARG A 1 98 ? 7.152 20.828 18.828 1 93.94 98 ARG A CA 1
ATOM 748 C C . ARG A 1 98 ? 6.57 22.141 19.328 1 93.94 98 ARG A C 1
ATOM 750 O O . ARG A 1 98 ? 5.793 22.141 20.297 1 93.94 98 ARG A O 1
ATOM 757 N N . ASN A 1 99 ? 6.871 23.234 18.672 1 95.31 99 ASN A N 1
ATOM 758 C CA . ASN A 1 99 ? 6.391 24.547 19.078 1 95.31 99 ASN A CA 1
ATOM 759 C C . ASN A 1 99 ? 4.93 24.75 18.703 1 95.31 99 ASN A C 1
ATOM 761 O O . ASN A 1 99 ? 4.242 25.594 19.297 1 95.31 99 ASN A O 1
ATOM 765 N N . PHE A 1 100 ? 4.477 24.047 17.75 1 96.25 100 PHE A N 1
ATOM 766 C CA . PHE A 1 100 ? 3.123 24.25 17.25 1 96.25 100 PHE A CA 1
ATOM 767 C C . PHE A 1 100 ? 2.094 23.656 18.203 1 96.25 100 PHE A C 1
ATOM 769 O O . PHE A 1 100 ? 0.981 24.172 18.328 1 96.25 100 PHE A O 1
ATOM 776 N N . PHE A 1 101 ? 2.449 22.562 18.844 1 96.75 101 PHE A N 1
ATOM 777 C CA . PHE A 1 101 ? 1.53 21.844 19.719 1 96.75 101 PHE A CA 1
ATOM 778 C C . PHE A 1 101 ? 1.958 21.969 21.188 1 96.75 101 PHE A C 1
ATOM 780 O O . PHE A 1 101 ? 3.15 22.078 21.484 1 96.75 101 PHE A O 1
ATOM 787 N N . PRO A 1 102 ? 0.935 21.922 22.109 1 95.94 102 PRO A N 1
ATOM 788 C CA . PRO A 1 102 ? 1.337 21.75 23.5 1 95.94 102 PRO A CA 1
ATOM 789 C C . PRO A 1 102 ? 2.217 20.531 23.734 1 95.94 102 PRO A C 1
ATOM 791 O O . PRO A 1 102 ? 1.959 19.469 23.156 1 95.94 102 PRO A O 1
ATOM 794 N N . ALA A 1 103 ? 3.215 20.641 24.547 1 93.94 103 ALA A N 1
ATOM 795 C CA . ALA A 1 103 ? 4.25 19.625 24.734 1 93.94 103 ALA A CA 1
ATOM 796 C C . ALA A 1 103 ? 3.648 18.312 25.234 1 93.94 103 ALA A C 1
ATOM 798 O O . ALA A 1 103 ? 4.145 17.234 24.906 1 93.94 103 ALA A O 1
ATOM 799 N N . ASP A 1 104 ? 2.547 18.359 25.938 1 95.94 104 ASP A N 1
ATOM 800 C CA . ASP A 1 104 ? 1.995 17.172 26.562 1 95.94 104 ASP A CA 1
ATOM 801 C C . ASP A 1 104 ? 0.756 16.672 25.812 1 95.94 104 ASP A C 1
ATOM 803 O O . ASP A 1 104 ? 0.077 15.758 26.266 1 95.94 104 ASP A O 1
ATOM 807 N N . LEU A 1 105 ? 0.517 17.297 24.672 1 97.94 105 LEU A N 1
ATOM 808 C CA . LEU A 1 105 ? -0.653 16.859 23.922 1 97.94 105 LEU A CA 1
ATOM 809 C C . LEU A 1 105 ? -0.447 15.453 23.359 1 97.94 105 LEU A C 1
ATOM 811 O O . LEU A 1 105 ? 0.532 15.195 22.656 1 97.94 105 LEU A O 1
ATOM 815 N N . GLN A 1 106 ? -1.392 14.586 23.734 1 98.56 106 GLN A N 1
ATOM 816 C CA . GLN A 1 106 ? -1.331 13.195 23.297 1 98.56 106 GLN A CA 1
ATOM 817 C C . GLN A 1 106 ? -2.473 12.867 22.344 1 98.56 106 GLN A C 1
ATOM 819 O O . GLN A 1 106 ? -3.426 13.641 22.219 1 98.56 106 GLN A O 1
ATOM 824 N N . LEU A 1 107 ? -2.348 11.727 21.656 1 98.69 107 LEU A N 1
ATOM 825 C CA . LEU A 1 107 ? -3.355 11.336 20.688 1 98.69 107 LEU A CA 1
ATOM 826 C C . LEU A 1 107 ? -4.723 11.188 21.344 1 98.69 107 LEU A C 1
ATOM 828 O O . LEU A 1 107 ? -5.75 11.477 20.719 1 98.69 107 LEU A O 1
ATOM 832 N N . ILE A 1 108 ? -4.777 10.742 22.562 1 98.06 108 ILE A N 1
ATOM 833 C CA . ILE A 1 108 ? -6.031 10.523 23.281 1 98.06 108 ILE A CA 1
ATOM 834 C C . ILE A 1 108 ? -6.746 11.852 23.5 1 98.06 108 ILE A C 1
ATOM 836 O O . ILE A 1 108 ? -7.965 11.891 23.688 1 98.06 108 ILE A O 1
ATOM 840 N N . ASP A 1 109 ? -5.984 12.969 23.453 1 98 109 ASP A N 1
ATOM 841 C CA . ASP A 1 109 ? -6.535 14.289 23.75 1 98 109 ASP A CA 1
ATOM 842 C C . ASP A 1 109 ? -7.191 14.898 22.5 1 98 109 ASP A C 1
ATOM 844 O O . ASP A 1 109 ? -7.887 15.914 22.594 1 98 109 ASP A O 1
ATOM 848 N N . LEU A 1 110 ? -6.988 14.281 21.375 1 97.69 110 LEU A N 1
ATOM 849 C CA . LEU A 1 110 ? -7.496 14.859 20.125 1 97.69 110 LEU A CA 1
ATOM 850 C C . LEU A 1 110 ? -9.008 14.695 20.031 1 97.69 110 LEU A C 1
ATOM 852 O O . LEU A 1 110 ? -9.555 13.672 20.469 1 97.69 110 LEU A O 1
ATOM 856 N N . ARG A 1 111 ? -9.609 15.602 19.391 1 89.06 111 ARG A N 1
ATOM 857 C CA . ARG A 1 111 ? -11.062 15.648 19.234 1 89.06 111 ARG A CA 1
ATOM 858 C C . ARG A 1 111 ? -11.523 14.742 18.094 1 89.06 111 ARG A C 1
ATOM 860 O O . ARG A 1 111 ? -12.648 14.242 18.125 1 89.06 111 ARG A O 1
ATOM 867 N N . LYS A 1 112 ? -10.758 14.688 17.125 1 97.38 112 LYS A N 1
ATOM 868 C CA . LYS A 1 112 ? -11.07 13.914 15.922 1 97.38 112 LYS A CA 1
ATOM 869 C C . LYS A 1 112 ? -10.133 12.711 15.789 1 97.38 112 LYS A C 1
ATOM 871 O O . LYS A 1 112 ? -9.078 12.664 16.438 1 97.38 112 LYS A O 1
ATOM 876 N N . ARG A 1 113 ? -10.555 11.758 15.031 1 98.44 113 ARG A N 1
ATOM 877 C CA . ARG A 1 113 ? -9.742 10.57 14.789 1 98.44 113 ARG A CA 1
ATOM 878 C C . ARG A 1 113 ? -8.633 10.859 13.781 1 98.44 113 ARG A C 1
ATOM 880 O O . ARG A 1 113 ? -8.766 11.75 12.938 1 98.44 113 ARG A O 1
ATOM 887 N N . ILE A 1 114 ? -7.555 10.086 13.93 1 98.81 114 ILE A N 1
ATOM 888 C CA . ILE A 1 114 ? -6.43 10.273 13.023 1 98.81 114 ILE A CA 1
ATOM 889 C C . ILE A 1 114 ? -5.863 8.914 12.617 1 98.81 114 ILE A C 1
ATOM 891 O O . ILE A 1 114 ? -6.004 7.934 13.344 1 98.81 114 ILE A O 1
ATOM 895 N N . VAL A 1 115 ? -5.273 8.797 11.461 1 98.69 115 VAL A N 1
ATOM 896 C CA . VAL A 1 115 ? -4.445 7.695 10.984 1 98.69 115 VAL A CA 1
ATOM 897 C C . VAL A 1 115 ? -3.168 8.242 10.352 1 98.69 115 VAL A C 1
ATOM 899 O O . VAL A 1 115 ? -3.223 9.016 9.398 1 98.69 115 VAL A O 1
ATOM 902 N N . VAL A 1 116 ? -2.018 7.887 10.891 1 98.5 116 VAL A N 1
ATOM 903 C CA . VAL A 1 116 ? -0.735 8.414 10.438 1 98.5 116 VAL A CA 1
ATOM 904 C C . VAL A 1 116 ? 0.237 7.27 10.18 1 98.5 116 VAL A C 1
ATOM 906 O O . VAL A 1 116 ? 0.69 6.609 11.117 1 98.5 116 VAL A O 1
ATOM 909 N N . PRO A 1 117 ? 0.559 7.035 8.906 1 96.5 117 PRO A N 1
ATOM 910 C CA . PRO A 1 117 ? 1.506 5.961 8.594 1 96.5 117 PRO A CA 1
ATOM 911 C C . PRO A 1 117 ? 2.943 6.316 8.977 1 96.5 117 PRO A C 1
ATOM 913 O O . PRO A 1 117 ? 3.352 7.473 8.852 1 96.5 117 PRO A O 1
ATOM 916 N N . SER A 1 118 ? 3.646 5.371 9.422 1 93.62 118 SER A N 1
ATOM 917 C CA . SER A 1 118 ? 5.07 5.395 9.734 1 93.62 118 SER A CA 1
ATOM 918 C C . SER A 1 118 ? 5.695 4.012 9.578 1 93.62 118 SER A C 1
ATOM 920 O O . SER A 1 118 ? 5.059 3.092 9.055 1 93.62 118 SER A O 1
ATOM 922 N N . PHE A 1 119 ? 6.953 3.955 9.828 1 89.31 119 PHE A N 1
ATOM 923 C CA . PHE A 1 119 ? 7.664 2.689 9.688 1 89.31 119 PHE A CA 1
ATOM 924 C C . PHE A 1 119 ? 8.68 2.516 10.812 1 89.31 119 PHE A C 1
ATOM 926 O O . PHE A 1 119 ? 9.602 3.322 10.953 1 89.31 119 PHE A O 1
ATOM 933 N N . LYS A 1 120 ? 8.406 1.517 11.555 1 87.69 120 LYS A N 1
ATOM 934 C CA . LYS A 1 120 ? 9.32 1.206 12.656 1 87.69 120 LYS A CA 1
ATOM 935 C C . LYS A 1 120 ? 10.461 0.31 12.18 1 87.69 120 LYS A C 1
ATOM 937 O O . LYS A 1 120 ? 10.227 -0.78 11.656 1 87.69 120 LYS A O 1
ATOM 942 N N . LEU A 1 121 ? 11.578 0.712 12.375 1 79.19 121 LEU A N 1
ATOM 943 C CA . LEU A 1 121 ? 12.75 0.042 11.828 1 79.19 121 LEU A CA 1
ATOM 944 C C . LEU A 1 121 ? 13.008 -1.28 12.547 1 79.19 121 LEU A C 1
ATOM 946 O O . LEU A 1 121 ? 13.523 -2.225 11.945 1 79.19 121 LEU A O 1
ATOM 950 N N . TYR A 1 122 ? 12.703 -1.273 13.812 1 80.62 122 TYR A N 1
ATOM 951 C CA . TYR A 1 122 ? 12.836 -2.525 14.547 1 80.62 122 TYR A CA 1
ATOM 952 C C . TYR A 1 122 ? 11.859 -2.58 15.711 1 80.62 122 TYR A C 1
ATOM 954 O O . TYR A 1 122 ? 11.828 -1.677 16.547 1 80.62 122 TYR A O 1
ATOM 962 N N . SER A 1 123 ? 11.094 -3.6 15.664 1 83.81 123 SER A N 1
ATOM 963 C CA . SER A 1 123 ? 10.195 -3.922 16.766 1 83.81 123 SER A CA 1
ATOM 964 C C . SER A 1 123 ? 10.703 -5.129 17.562 1 83.81 123 SER A C 1
ATOM 966 O O . SER A 1 123 ? 10.742 -6.242 17.031 1 83.81 123 SER A O 1
ATOM 968 N N . GLN A 1 124 ? 10.984 -4.918 18.781 1 81.12 124 GLN A N 1
ATOM 969 C CA . GLN A 1 124 ? 11.461 -6.012 19.625 1 81.12 124 GLN A CA 1
ATOM 970 C C . GLN A 1 124 ? 10.398 -7.094 19.766 1 81.12 124 GLN A C 1
ATOM 972 O O . GLN A 1 124 ? 10.703 -8.289 19.75 1 81.12 124 GLN A O 1
ATOM 977 N N . LYS A 1 125 ? 9.211 -6.652 19.875 1 85.25 125 LYS A N 1
ATOM 978 C CA . LYS A 1 125 ? 8.094 -7.578 20.062 1 85.25 125 LYS A CA 1
ATOM 979 C C . LYS A 1 125 ? 7.922 -8.484 18.844 1 85.25 125 LYS A C 1
ATOM 981 O O . LYS A 1 125 ? 7.668 -9.68 18.984 1 85.25 125 LYS A O 1
ATOM 986 N N . LEU A 1 126 ? 8.109 -7.949 17.641 1 85.62 126 LEU A N 1
ATOM 987 C CA . LEU A 1 126 ? 7.875 -8.688 16.406 1 85.62 126 LEU A CA 1
ATOM 988 C C . LEU A 1 126 ? 9.18 -9.242 15.844 1 85.62 126 LEU A C 1
ATOM 990 O O . LEU A 1 126 ? 9.164 -10.109 14.969 1 85.62 126 LEU A O 1
ATOM 994 N N . ASP A 1 127 ? 10.336 -8.719 16.312 1 82.94 127 ASP A N 1
ATOM 995 C CA . ASP A 1 127 ? 11.664 -9.078 15.844 1 82.94 127 ASP A CA 1
ATOM 996 C C . ASP A 1 127 ? 11.812 -8.828 14.344 1 82.94 127 ASP A C 1
ATOM 998 O O . ASP A 1 127 ? 12.266 -9.703 13.602 1 82.94 127 ASP A O 1
ATOM 1002 N N . ARG A 1 128 ? 11.312 -7.684 13.945 1 81.38 128 ARG A N 1
ATOM 1003 C CA . ARG A 1 128 ? 11.398 -7.25 12.555 1 81.38 128 ARG A CA 1
ATOM 1004 C C . ARG A 1 128 ? 11 -5.785 12.414 1 81.38 128 ARG A C 1
ATOM 1006 O O . ARG A 1 128 ? 10.469 -5.184 13.352 1 81.38 128 ARG A O 1
ATOM 1013 N N . TRP A 1 129 ? 11.375 -5.211 11.297 1 83.81 129 TRP A N 1
ATOM 1014 C CA . TRP A 1 129 ? 10.781 -3.928 10.93 1 83.81 129 TRP A CA 1
ATOM 1015 C C . TRP A 1 129 ? 9.305 -4.09 10.586 1 83.81 129 TRP A C 1
ATOM 1017 O O . TRP A 1 129 ? 8.852 -5.195 10.289 1 83.81 129 TRP A O 1
ATOM 1027 N N . THR A 1 130 ? 8.586 -3.027 10.781 1 89.5 130 THR A N 1
ATOM 1028 C CA . THR A 1 130 ? 7.148 -3.146 10.547 1 89.5 130 THR A CA 1
ATOM 1029 C C . THR A 1 130 ? 6.527 -1.78 10.273 1 89.5 130 THR A C 1
ATOM 1031 O O . THR A 1 130 ? 6.934 -0.778 10.859 1 89.5 130 THR A O 1
ATOM 1034 N N . PRO A 1 131 ? 5.578 -1.781 9.273 1 92.88 131 PRO A N 1
ATOM 1035 C CA . PRO A 1 131 ? 4.766 -0.566 9.172 1 92.88 131 PRO A CA 1
ATOM 1036 C C . PRO A 1 131 ? 3.977 -0.28 10.453 1 92.88 131 PRO A C 1
ATOM 1038 O O . PRO A 1 131 ? 3.607 -1.209 11.172 1 92.88 131 PRO A O 1
ATOM 1041 N N . VAL A 1 132 ? 3.836 0.963 10.703 1 95.19 132 VAL A N 1
ATOM 1042 C CA . VAL A 1 132 ? 3.016 1.42 11.82 1 95.19 132 VAL A CA 1
ATOM 1043 C C . VAL A 1 132 ? 1.955 2.396 11.312 1 95.19 132 VAL A C 1
ATOM 1045 O O . VAL A 1 132 ? 2.246 3.271 10.5 1 95.19 132 VAL A O 1
ATOM 1048 N N . LEU A 1 133 ? 0.741 2.139 11.711 1 97.62 133 LEU A N 1
ATOM 1049 C CA . LEU A 1 133 ? -0.352 3.082 11.5 1 97.62 133 LEU A CA 1
ATOM 1050 C C . LEU A 1 133 ? -0.81 3.689 12.82 1 97.62 133 LEU A C 1
ATOM 1052 O O . LEU A 1 133 ? -1.693 3.145 13.484 1 97.62 133 LEU A O 1
ATOM 1056 N N . PHE A 1 134 ? -0.212 4.875 13.156 1 98.38 134 PHE A N 1
ATOM 1057 C CA . PHE A 1 134 ? -0.65 5.566 14.359 1 98.38 134 PHE A CA 1
ATOM 1058 C C . PHE A 1 134 ? -2.107 5.992 14.242 1 98.38 134 PHE A C 1
ATOM 1060 O O . PHE A 1 134 ? -2.537 6.469 13.188 1 98.38 134 PHE A O 1
ATOM 1067 N N . HIS A 1 135 ? -2.846 5.77 15.266 1 98.62 135 HIS A N 1
ATOM 1068 C CA . HIS A 1 135 ? -4.254 6.156 15.273 1 98.62 135 HIS A CA 1
ATOM 1069 C C . HIS A 1 135 ? -4.77 6.34 16.688 1 98.62 135 HIS A C 1
ATOM 1071 O O . HIS A 1 135 ? -4.094 5.969 17.656 1 98.62 135 HIS A O 1
ATOM 1077 N N . ASN A 1 136 ? -5.914 7.004 16.844 1 98.62 136 ASN A N 1
ATOM 1078 C CA . ASN A 1 136 ? -6.496 7.188 18.172 1 98.62 136 ASN A CA 1
ATOM 1079 C C . ASN A 1 136 ? -7.906 6.605 18.25 1 98.62 136 ASN A C 1
ATOM 1081 O O . ASN A 1 136 ? -8.758 7.121 18.984 1 98.62 136 ASN A O 1
ATOM 1085 N N . PHE A 1 137 ? -8.203 5.609 17.406 1 97.88 137 PHE A N 1
ATOM 1086 C CA . PHE A 1 137 ? -9.469 4.895 17.516 1 97.88 137 PHE A CA 1
ATOM 1087 C C . PHE A 1 137 ? -9.547 4.129 18.828 1 97.88 137 PHE A C 1
ATOM 1089 O O . PHE A 1 137 ? -8.539 3.938 19.5 1 97.88 137 PHE A O 1
ATOM 1096 N N . PRO A 1 138 ? -10.805 3.705 19.219 1 93.31 138 PRO A N 1
ATOM 1097 C CA . PRO A 1 138 ? -10.922 2.916 20.453 1 93.31 138 PRO A CA 1
ATOM 1098 C C . PRO A 1 138 ? -10.047 1.663 20.422 1 93.31 138 PRO A C 1
ATOM 1100 O O . PRO A 1 138 ? -10.008 0.952 19.422 1 93.31 138 PRO A O 1
ATOM 1103 N N . GLY A 1 139 ? -9.281 1.434 21.547 1 93.75 139 GLY A N 1
ATOM 1104 C CA . GLY A 1 139 ? -8.445 0.25 21.656 1 93.75 139 GLY A CA 1
ATOM 1105 C C . GLY A 1 139 ? -7.051 0.449 21.078 1 93.75 139 GLY A C 1
ATOM 1106 O O . GLY A 1 139 ? -6.23 -0.468 21.109 1 93.75 139 GLY A O 1
ATOM 1107 N N . SER A 1 140 ? -6.785 1.632 20.641 1 97.25 140 SER A N 1
ATOM 1108 C CA . SER A 1 140 ? -5.484 1.924 20.047 1 97.25 140 SER A CA 1
ATOM 1109 C C . SER A 1 140 ? -4.363 1.777 21.062 1 97.25 140 SER A C 1
ATOM 1111 O O . SER A 1 140 ? -4.484 2.244 22.203 1 97.25 140 SER A O 1
ATOM 1113 N N . PRO A 1 141 ? -3.254 1.152 20.688 1 96.81 141 PRO A N 1
ATOM 1114 C CA . PRO A 1 141 ? -2.088 1.093 21.578 1 96.81 141 PRO A CA 1
ATOM 1115 C C . PRO A 1 141 ? -1.272 2.385 21.578 1 96.81 141 PRO A C 1
ATOM 1117 O O . PRO A 1 141 ? -0.266 2.488 22.281 1 96.81 141 PRO A O 1
ATOM 1120 N N . TYR A 1 142 ? -1.728 3.43 20.859 1 98.12 142 TYR A N 1
ATOM 1121 C CA . TYR A 1 142 ? -0.9 4.613 20.656 1 98.12 142 TYR A CA 1
ATOM 1122 C C . TYR A 1 142 ? -1.519 5.832 21.328 1 98.12 142 TYR A C 1
ATOM 1124 O O . TYR A 1 142 ? -1.081 6.965 21.109 1 98.12 142 TYR A O 1
ATOM 1132 N N . LEU A 1 143 ? -2.48 5.656 22.156 1 98.12 143 LEU A N 1
ATOM 1133 C CA . LEU A 1 143 ? -3.262 6.754 22.703 1 98.12 143 LEU A CA 1
ATOM 1134 C C . LEU A 1 143 ? -2.371 7.703 23.5 1 98.12 143 LEU A C 1
ATOM 1136 O O . LEU A 1 143 ? -2.627 8.906 23.547 1 98.12 143 LEU A O 1
ATOM 1140 N N . ASN A 1 144 ? -1.273 7.215 24.062 1 97.88 144 ASN A N 1
ATOM 1141 C CA . ASN A 1 144 ? -0.43 8.031 24.938 1 97.88 144 ASN A CA 1
ATOM 1142 C C . ASN A 1 144 ? 0.753 8.617 24.172 1 97.88 144 ASN A C 1
ATOM 1144 O O . ASN A 1 144 ? 1.612 9.273 24.766 1 97.88 144 ASN A O 1
ATOM 1148 N N . GLU A 1 145 ? 0.822 8.383 22.938 1 97.88 145 GLU A N 1
ATOM 1149 C CA . GLU A 1 145 ? 1.884 8.992 22.141 1 97.88 145 GLU A CA 1
ATOM 1150 C C . GLU A 1 145 ? 1.652 10.492 21.984 1 97.88 145 GLU A C 1
ATOM 1152 O O . GLU A 1 145 ? 0.517 10.938 21.797 1 97.88 145 GLU A O 1
ATOM 1157 N N . LYS A 1 146 ? 2.764 11.234 22.047 1 97.75 146 LYS A N 1
ATOM 1158 C CA . LYS A 1 146 ? 2.68 12.68 21.828 1 97.75 146 LYS A CA 1
ATOM 1159 C C . LYS A 1 146 ? 2.402 12.992 20.375 1 97.75 146 LYS A C 1
ATOM 1161 O O . LYS A 1 146 ? 2.973 12.367 19.469 1 97.75 146 LYS A O 1
ATOM 1166 N N . VAL A 1 147 ? 1.544 13.969 20.156 1 98.25 147 VAL A N 1
ATOM 1167 C CA . VAL A 1 147 ? 1.159 14.398 18.812 1 98.25 147 VAL A CA 1
ATOM 1168 C C . VAL A 1 147 ? 2.402 14.781 18.016 1 98.25 147 VAL A C 1
ATOM 1170 O O . VAL A 1 147 ? 2.582 14.336 16.891 1 98.25 147 VAL A O 1
ATOM 1173 N N . SER A 1 148 ? 3.297 15.562 18.641 1 96.31 148 SER A N 1
ATOM 1174 C CA . SER A 1 148 ? 4.508 16.016 17.953 1 96.31 148 SER A CA 1
ATOM 1175 C C . SER A 1 148 ? 5.398 14.828 17.578 1 96.31 148 SER A C 1
ATOM 1177 O O . SER A 1 148 ? 5.953 14.789 16.469 1 96.31 148 SER A O 1
ATOM 1179 N N . ASP A 1 149 ? 5.48 13.836 18.438 1 94.69 149 ASP A N 1
ATOM 1180 C CA . ASP A 1 149 ? 6.312 12.672 18.156 1 94.69 149 ASP A CA 1
ATOM 1181 C C . ASP A 1 149 ? 5.766 11.867 16.984 1 94.69 149 ASP A C 1
ATOM 1183 O O . ASP A 1 149 ? 6.535 11.375 16.141 1 94.69 149 ASP A O 1
ATOM 1187 N N . VAL A 1 150 ? 4.469 11.742 16.922 1 97.06 150 VAL A N 1
ATOM 1188 C CA . VAL A 1 150 ? 3.84 10.977 15.844 1 97.06 150 VAL A CA 1
ATOM 1189 C C . VAL A 1 150 ? 4.129 11.641 14.5 1 97.06 150 VAL A C 1
ATOM 1191 O O . VAL A 1 150 ? 4.453 10.961 13.523 1 97.06 150 VAL A O 1
ATOM 1194 N N . ILE A 1 151 ? 4.062 12.969 14.445 1 95.62 151 ILE A N 1
ATOM 1195 C CA . ILE A 1 151 ? 4.363 13.703 13.227 1 95.62 151 ILE A CA 1
ATOM 1196 C C . ILE A 1 151 ? 5.82 13.477 12.828 1 95.62 151 ILE A C 1
ATOM 1198 O O . ILE A 1 151 ? 6.117 13.172 11.672 1 95.62 151 ILE A O 1
ATOM 1202 N N . LEU A 1 152 ? 6.703 13.555 13.789 1 89.62 152 LEU A N 1
ATOM 1203 C CA . LEU A 1 152 ? 8.133 13.43 13.523 1 89.62 152 LEU A CA 1
ATOM 1204 C C . LEU A 1 152 ? 8.492 12 13.125 1 89.62 152 LEU A C 1
ATOM 1206 O O . LEU A 1 152 ? 9.336 11.789 12.258 1 89.62 152 LEU A O 1
ATOM 1210 N N . ARG A 1 153 ? 7.809 11.055 13.711 1 89.38 153 ARG A N 1
ATOM 1211 C CA . ARG A 1 153 ? 8.031 9.656 13.375 1 89.38 153 ARG A CA 1
ATOM 1212 C C . ARG A 1 153 ? 7.504 9.336 11.977 1 89.38 153 ARG A C 1
ATOM 1214 O O . ARG A 1 153 ? 7.957 8.383 11.336 1 89.38 153 ARG A O 1
ATOM 1221 N N . SER A 1 154 ? 6.582 10.102 11.469 1 93.38 154 SER A N 1
ATOM 1222 C CA . SER A 1 154 ? 6.027 9.93 10.133 1 93.38 154 SER A CA 1
ATOM 1223 C C . SER A 1 154 ? 6.832 10.703 9.094 1 93.38 154 SER A C 1
ATOM 1225 O O . SER A 1 154 ? 6.594 10.57 7.891 1 93.38 154 SER A O 1
ATOM 1227 N N . SER A 1 155 ? 7.789 11.469 9.492 1 86.19 155 SER A N 1
ATOM 1228 C CA . SER A 1 155 ? 8.398 12.445 8.594 1 86.19 155 SER A CA 1
ATOM 1229 C C . SER A 1 155 ? 9.883 12.156 8.391 1 86.19 155 SER A C 1
ATOM 1231 O O . SER A 1 155 ? 10.594 12.953 7.773 1 86.19 155 SER A O 1
ATOM 1233 N N . GLY A 1 156 ? 10.375 11.062 8.859 1 73.38 156 GLY A N 1
ATOM 1234 C CA . GLY A 1 156 ? 11.773 10.719 8.688 1 73.38 156 GLY A CA 1
ATOM 1235 C C . GLY A 1 156 ? 12.078 10.164 7.305 1 73.38 156 GLY A C 1
ATOM 1236 O O . GLY A 1 156 ? 12.25 8.953 7.141 1 73.38 156 GLY A O 1
ATOM 1237 N N . ALA A 1 157 ? 12.078 11.055 6.305 1 62.25 157 ALA A N 1
ATOM 1238 C CA . ALA A 1 157 ? 12.258 10.594 4.93 1 62.25 157 ALA A CA 1
ATOM 1239 C C . ALA A 1 157 ? 13.602 9.898 4.754 1 62.25 157 ALA A C 1
ATOM 1241 O O . ALA A 1 157 ? 14.641 10.43 5.152 1 62.25 157 ALA A O 1
ATOM 1242 N N . PRO A 1 158 ? 13.453 8.711 4.109 1 50.88 158 PRO A N 1
ATOM 1243 C CA . PRO A 1 158 ? 14.672 7.934 3.854 1 50.88 158 PRO A CA 1
ATOM 1244 C C . PRO A 1 158 ? 15.602 8.609 2.848 1 50.88 158 PRO A C 1
ATOM 1246 O O . PRO A 1 158 ? 15.133 9.32 1.955 1 50.88 158 PRO A O 1
ATOM 1249 N N . ALA A 1 159 ? 16.719 9.047 3.232 1 47.25 159 ALA A N 1
ATOM 1250 C CA . ALA A 1 159 ? 17.812 9.578 2.434 1 47.25 159 ALA A CA 1
ATOM 1251 C C . ALA A 1 159 ? 18.125 11.023 2.818 1 47.25 159 ALA A C 1
ATOM 1253 O O . ALA A 1 159 ? 19.219 11.523 2.545 1 47.25 159 ALA A O 1
ATOM 1254 N N . THR A 1 160 ? 16.953 11.609 3.217 1 46.66 160 THR A N 1
ATOM 1255 C CA . THR A 1 160 ? 17.219 13.016 3.5 1 46.66 160 THR A CA 1
ATOM 1256 C C . THR A 1 160 ? 17.219 13.273 5.004 1 46.66 160 THR A C 1
ATOM 1258 O O . THR A 1 160 ? 17.844 14.227 5.477 1 46.66 160 THR A O 1
ATOM 1261 N N . GLN A 1 161 ? 16.359 12.469 5.578 1 52.22 161 GLN A N 1
ATOM 1262 C CA . GLN A 1 161 ? 16.188 12.703 7.008 1 52.22 161 GLN A CA 1
ATOM 1263 C C . GLN A 1 161 ? 16.484 11.438 7.812 1 52.22 161 GLN A C 1
ATOM 1265 O O . GLN A 1 161 ? 16.391 10.328 7.285 1 52.22 161 GLN A O 1
ATOM 1270 N N . ARG A 1 162 ? 17.047 11.688 9.031 1 57.34 162 ARG A N 1
ATOM 1271 C CA . ARG A 1 162 ? 17.359 10.633 9.984 1 57.34 162 ARG A CA 1
ATOM 1272 C C . ARG A 1 162 ? 16.094 10.023 10.57 1 57.34 162 ARG A C 1
ATOM 1274 O O . ARG A 1 162 ? 15.062 10.703 10.664 1 57.34 162 ARG A O 1
ATOM 1281 N N . ALA A 1 163 ? 16.219 8.734 10.711 1 65.06 163 ALA A N 1
ATOM 1282 C CA . ALA A 1 163 ? 15.172 8.086 11.492 1 65.06 163 ALA A CA 1
ATOM 1283 C C . ALA A 1 163 ? 14.93 8.82 12.805 1 65.06 163 ALA A C 1
ATOM 1285 O O . ALA A 1 163 ? 15.859 9.383 13.391 1 65.06 163 ALA A O 1
ATOM 1286 N N . TYR A 1 164 ? 13.703 9.023 13.133 1 69.88 164 TYR A N 1
ATOM 1287 C CA . TYR A 1 164 ? 13.312 9.617 14.406 1 69.88 164 TYR A CA 1
ATOM 1288 C C . TYR A 1 164 ? 12.797 8.555 15.375 1 69.88 164 TYR A C 1
ATOM 1290 O O . TYR A 1 164 ? 11.773 7.918 15.117 1 69.88 164 TYR A O 1
ATOM 1298 N N . GLN A 1 165 ? 13.523 8.312 16.469 1 75.62 165 GLN A N 1
ATOM 1299 C CA . GLN A 1 165 ? 13.141 7.352 17.5 1 75.62 165 GLN A CA 1
ATOM 1300 C C . GLN A 1 165 ? 12.898 5.969 16.906 1 75.62 165 GLN A C 1
ATOM 1302 O O . GLN A 1 165 ? 11.883 5.336 17.172 1 75.62 165 GLN A O 1
ATOM 1307 N N . ASN A 1 166 ? 13.602 5.555 15.945 1 78.5 166 ASN A N 1
ATOM 1308 C CA . ASN A 1 166 ? 13.547 4.219 15.352 1 78.5 166 ASN A CA 1
ATOM 1309 C C . ASN A 1 166 ? 12.453 4.117 14.297 1 78.5 166 ASN A C 1
ATOM 1311 O O . ASN A 1 166 ? 12.016 3.018 13.953 1 78.5 166 ASN A O 1
ATOM 1315 N N . TYR A 1 167 ? 11.977 5.328 13.898 1 83.44 167 TYR A N 1
ATOM 1316 C CA . TYR A 1 167 ? 10.969 5.371 12.844 1 83.44 167 TYR A CA 1
ATOM 1317 C C . TYR A 1 167 ? 11.484 6.141 11.633 1 83.44 167 TYR A C 1
ATOM 1319 O O . TYR A 1 167 ? 12.258 7.086 11.773 1 83.44 167 TYR A O 1
ATOM 1327 N N . VAL A 1 168 ? 11.055 5.664 10.453 1 79.81 168 VAL A N 1
ATOM 1328 C CA . VAL A 1 168 ? 11.297 6.426 9.234 1 79.81 168 VAL A CA 1
ATOM 1329 C C . VAL A 1 168 ? 9.969 6.809 8.594 1 79.81 168 VAL A C 1
ATOM 1331 O O . VAL A 1 168 ? 8.906 6.367 9.031 1 79.81 168 VAL A O 1
ATOM 1334 N N . ASP A 1 169 ? 10.117 7.676 7.625 1 77.56 169 ASP A N 1
ATOM 1335 C CA . ASP A 1 169 ? 8.953 8.258 6.977 1 77.56 169 ASP A CA 1
ATOM 1336 C C . ASP A 1 169 ? 7.992 7.176 6.492 1 77.56 169 ASP A C 1
ATOM 1338 O O . ASP A 1 169 ? 8.422 6.152 5.961 1 77.56 169 ASP A O 1
ATOM 1342 N N . GLY A 1 170 ? 6.723 7.441 6.582 1 78.94 170 GLY A N 1
ATOM 1343 C CA . GLY A 1 170 ? 5.648 6.535 6.207 1 78.94 170 GLY A CA 1
ATOM 1344 C C . GLY A 1 170 ? 5.5 6.375 4.707 1 78.94 170 GLY A C 1
ATOM 1345 O O . GLY A 1 170 ? 4.703 5.555 4.242 1 78.94 170 GLY A O 1
ATOM 1346 N N . TYR A 1 171 ? 6.277 7.09 3.969 1 77.62 171 TYR A N 1
ATOM 1347 C CA . TYR A 1 171 ? 6.117 6.961 2.525 1 77.62 171 TYR A CA 1
ATOM 1348 C C . TYR A 1 171 ? 6.461 5.551 2.061 1 77.62 171 TYR A C 1
ATOM 1350 O O . TYR A 1 171 ? 6.031 5.125 0.987 1 77.62 171 TYR A O 1
ATOM 1358 N N . VAL A 1 172 ? 7.211 4.883 2.891 1 76.5 172 VAL A N 1
ATOM 1359 C CA . VAL A 1 172 ? 7.539 3.5 2.562 1 76.5 172 VAL A CA 1
ATOM 1360 C C . VAL A 1 172 ? 6.32 2.611 2.793 1 76.5 172 VAL A C 1
ATOM 1362 O O . VAL A 1 172 ? 6.301 1.451 2.373 1 76.5 172 VAL A O 1
ATOM 1365 N N . VAL A 1 173 ? 5.305 3.213 3.428 1 86.81 173 VAL A N 1
ATOM 1366 C CA . VAL A 1 173 ? 4.078 2.488 3.742 1 86.81 173 VAL A CA 1
ATOM 1367 C C . VAL A 1 173 ? 2.934 3.014 2.881 1 86.81 173 VAL A C 1
ATOM 1369 O O . VAL A 1 173 ? 2.43 2.305 2.006 1 86.81 173 VAL A O 1
ATOM 1372 N N . ALA A 1 174 ? 2.656 4.238 3.098 1 90.62 174 ALA A N 1
ATOM 1373 C CA . ALA A 1 174 ? 1.577 4.883 2.355 1 90.62 174 ALA A CA 1
ATOM 1374 C C . ALA A 1 174 ? 1.743 6.398 2.354 1 90.62 174 ALA A C 1
ATOM 1376 O O . ALA A 1 174 ? 1.595 7.047 3.391 1 90.62 174 ALA A O 1
ATOM 1377 N N . THR A 1 175 ? 1.956 6.91 1.168 1 90.88 175 THR A N 1
ATOM 1378 C CA . THR A 1 175 ? 2.021 8.359 1.031 1 90.88 175 THR A CA 1
ATOM 1379 C C . THR A 1 175 ? 0.624 8.977 1.076 1 90.88 175 THR A C 1
ATOM 1381 O O . THR A 1 175 ? 0.45 10.109 1.528 1 90.88 175 THR A O 1
ATOM 1384 N N . ASN A 1 176 ? -0.286 8.273 0.582 1 95.56 176 ASN A N 1
ATOM 1385 C CA . ASN A 1 176 ? -1.723 8.516 0.645 1 95.56 176 ASN A CA 1
ATOM 1386 C C . ASN A 1 176 ? -2.426 7.5 1.54 1 95.56 176 ASN A C 1
ATOM 1388 O O . ASN A 1 176 ? -2.676 6.371 1.123 1 95.56 176 ASN A O 1
ATOM 1392 N N . PRO A 1 177 ? -2.785 7.938 2.758 1 97.5 177 PRO A N 1
ATOM 1393 C CA . PRO A 1 177 ? -3.287 6.945 3.713 1 97.5 177 PRO A CA 1
ATOM 1394 C C . PRO A 1 177 ? -4.793 6.715 3.588 1 97.5 177 PRO A C 1
ATOM 1396 O O . PRO A 1 177 ? -5.445 6.34 4.562 1 97.5 177 PRO A O 1
ATOM 1399 N N . SER A 1 178 ? -5.418 6.965 2.441 1 98.5 178 SER A N 1
ATOM 1400 C CA . SER A 1 178 ? -6.863 6.859 2.248 1 98.5 178 SER A CA 1
ATOM 1401 C C . SER A 1 178 ? -7.359 5.453 2.555 1 98.5 178 SER A C 1
ATOM 1403 O O . SER A 1 178 ? -8.297 5.277 3.334 1 98.5 178 SER A O 1
ATOM 1405 N N . THR A 1 179 ? -6.691 4.453 2.018 1 98.56 179 THR A N 1
ATOM 1406 C CA . THR A 1 179 ? -7.176 3.086 2.174 1 98.56 179 THR A CA 1
ATOM 1407 C C . THR A 1 179 ? -7.078 2.641 3.631 1 98.56 179 THR A C 1
ATOM 1409 O O . THR A 1 179 ? -7.977 1.972 4.141 1 98.56 179 THR A O 1
ATOM 1412 N N . ALA A 1 180 ? -5.98 3.004 4.25 1 98.31 180 ALA A N 1
ATOM 1413 C CA . ALA A 1 180 ? -5.84 2.689 5.668 1 98.31 180 ALA A CA 1
ATOM 1414 C C . ALA A 1 180 ? -6.953 3.34 6.488 1 98.31 180 ALA A C 1
ATOM 1416 O O . ALA A 1 180 ? -7.512 2.717 7.391 1 98.31 180 ALA A O 1
ATOM 1417 N N . SER A 1 181 ? -7.262 4.551 6.18 1 98.75 181 SER A N 1
ATOM 1418 C CA . SER A 1 181 ? -8.297 5.277 6.91 1 98.75 181 SER A CA 1
ATOM 1419 C C . SER A 1 181 ? -9.664 4.648 6.703 1 98.75 181 SER A C 1
ATOM 1421 O O . SER A 1 181 ? -10.461 4.551 7.645 1 98.75 181 SER A O 1
ATOM 1423 N N . ILE A 1 182 ? -9.953 4.262 5.465 1 98.81 182 ILE A N 1
ATOM 1424 C CA . ILE A 1 182 ? -11.195 3.553 5.176 1 98.81 182 ILE A CA 1
ATOM 1425 C C . ILE A 1 182 ? -11.258 2.271 6.004 1 98.81 182 ILE A C 1
ATOM 1427 O O . ILE A 1 182 ? -12.281 1.981 6.629 1 98.81 182 ILE A O 1
ATOM 1431 N N . ALA A 1 183 ? -10.164 1.562 6.012 1 98.69 183 ALA A N 1
ATOM 1432 C CA . ALA A 1 183 ? -10.102 0.292 6.73 1 98.69 183 ALA A CA 1
ATOM 1433 C C . ALA A 1 183 ? -10.359 0.493 8.219 1 98.69 183 ALA A C 1
ATOM 1435 O O . ALA A 1 183 ? -11.078 -0.292 8.844 1 98.69 183 ALA A O 1
ATOM 1436 N N . PHE A 1 184 ? -9.773 1.518 8.812 1 98.38 184 PHE A N 1
ATOM 1437 C CA . PHE A 1 184 ? -9.961 1.772 10.234 1 98.38 184 PHE A CA 1
ATOM 1438 C C . PHE A 1 184 ? -11.398 2.205 10.523 1 98.38 184 PHE A C 1
ATOM 1440 O O . PHE A 1 184 ? -11.961 1.862 11.562 1 98.38 184 PHE A O 1
ATOM 1447 N N . ALA A 1 185 ? -11.945 2.994 9.625 1 98.38 185 ALA A N 1
ATOM 1448 C CA . ALA A 1 185 ? -13.352 3.348 9.789 1 98.38 185 ALA A CA 1
ATOM 1449 C C . ALA A 1 185 ? -14.227 2.1 9.852 1 98.38 185 ALA A C 1
ATOM 1451 O O . ALA A 1 185 ? -15.117 1.994 10.703 1 98.38 185 ALA A O 1
ATOM 1452 N N . VAL A 1 186 ? -13.938 1.153 9 1 98.12 186 VAL A N 1
ATOM 1453 C CA . VAL A 1 186 ? -14.711 -0.081 8.938 1 98.12 186 VAL A CA 1
ATOM 1454 C C . VAL A 1 186 ? -14.406 -0.944 10.164 1 98.12 186 VAL A C 1
ATOM 1456 O O . VAL A 1 186 ? -15.32 -1.36 10.883 1 98.12 186 VAL A O 1
ATOM 1459 N N . GLY A 1 187 ? -13.195 -1.16 10.406 1 97.69 187 GLY A N 1
ATOM 1460 C CA . GLY A 1 187 ? -12.789 -2.17 11.375 1 97.69 187 GLY A CA 1
ATOM 1461 C C . GLY A 1 187 ? -12.82 -1.672 12.805 1 97.69 187 GLY A C 1
ATOM 1462 O O . GLY A 1 187 ? -13.078 -2.445 13.734 1 97.69 187 GLY A O 1
ATOM 1463 N N . LYS A 1 188 ? -12.516 -0.391 12.992 1 97.06 188 LYS A N 1
ATOM 1464 C CA . LYS A 1 188 ? -12.367 0.113 14.359 1 97.06 188 LYS A CA 1
ATOM 1465 C C . LYS A 1 188 ? -13.562 0.975 14.758 1 97.06 188 LYS A C 1
ATOM 1467 O O . LYS A 1 188 ? -13.961 0.985 15.93 1 97.06 188 LYS A O 1
ATOM 1472 N N . ALA A 1 189 ? -14.102 1.704 13.836 1 96.5 189 ALA A N 1
ATOM 1473 C CA . ALA A 1 189 ? -15.266 2.537 14.133 1 96.5 189 ALA A CA 1
ATOM 1474 C C . ALA A 1 189 ? -16.562 1.827 13.75 1 96.5 189 ALA A C 1
ATOM 1476 O O . ALA A 1 189 ? -17.656 2.346 13.992 1 96.5 189 ALA A O 1
ATOM 1477 N N . ASN A 1 190 ? -16.5 0.674 13.133 1 96.12 190 ASN A N 1
ATOM 1478 C CA . ASN A 1 190 ? -17.641 -0.143 12.742 1 96.12 190 ASN A CA 1
ATOM 1479 C C . ASN A 1 190 ? -18.594 0.626 11.836 1 96.12 190 ASN A C 1
ATOM 1481 O O . ASN A 1 190 ? -19.812 0.606 12.039 1 96.12 190 ASN A O 1
ATOM 1485 N N . VAL A 1 191 ? -18.047 1.354 10.914 1 96.88 191 VAL A N 1
ATOM 1486 C CA . VAL A 1 191 ? -18.828 2.09 9.93 1 96.88 191 VAL A CA 1
ATOM 1487 C C . VAL A 1 191 ? -19 1.25 8.672 1 96.88 191 VAL A C 1
ATOM 1489 O O . VAL A 1 191 ? -18.016 0.765 8.102 1 96.88 191 VAL A O 1
ATOM 1492 N N . PRO A 1 192 ? -20.281 1.082 8.242 1 96.56 192 PRO A N 1
ATOM 1493 C CA . PRO A 1 192 ? -20.469 0.397 6.957 1 96.56 192 PRO A CA 1
ATOM 1494 C C . PRO A 1 192 ? -19.781 1.112 5.801 1 96.56 192 PRO A C 1
ATOM 1496 O O . PRO A 1 192 ? -19.766 2.346 5.746 1 96.56 192 PRO A O 1
ATOM 1499 N N . LEU A 1 193 ? -19.234 0.308 4.898 1 97.19 193 LEU A N 1
ATOM 1500 C CA . LEU A 1 193 ? -18.438 0.844 3.801 1 97.19 193 LEU A CA 1
ATOM 1501 C C . LEU A 1 193 ? -19.25 1.849 2.984 1 97.19 193 LEU A C 1
ATOM 1503 O O . LEU A 1 193 ? -18.703 2.869 2.545 1 97.19 193 LEU A O 1
ATOM 1507 N N . ASP A 1 194 ? -20.516 1.633 2.805 1 95.5 194 ASP A N 1
ATOM 1508 C CA . ASP A 1 194 ? -21.344 2.455 1.926 1 95.5 194 ASP A CA 1
ATOM 1509 C C . ASP A 1 194 ? -21.719 3.775 2.598 1 95.5 194 ASP A C 1
ATOM 1511 O O . ASP A 1 194 ? -22.375 4.625 1.992 1 95.5 194 ASP A O 1
ATOM 1515 N N . GLN A 1 195 ? -21.219 4.004 3.824 1 97.06 195 GLN A N 1
ATOM 1516 C CA . GLN A 1 195 ? -21.5 5.246 4.543 1 97.06 195 GLN A CA 1
ATOM 1517 C C . GLN A 1 195 ? -20.234 6.105 4.656 1 97.06 195 GLN A C 1
ATOM 1519 O O . GLN A 1 195 ? -20.266 7.172 5.273 1 97.06 195 GLN A O 1
ATOM 1524 N N . ILE A 1 196 ? -19.188 5.672 4.078 1 98.38 196 ILE A N 1
ATOM 1525 C CA . ILE A 1 196 ? -17.906 6.352 4.195 1 98.38 196 ILE A CA 1
ATOM 1526 C C . ILE A 1 196 ? -17.656 7.191 2.949 1 98.38 196 ILE A C 1
ATOM 1528 O O . ILE A 1 196 ? -17.891 6.746 1.827 1 98.38 196 ILE A O 1
ATOM 1532 N N . ALA A 1 197 ? -17.219 8.43 3.125 1 98.62 197 ALA A N 1
ATOM 1533 C CA . ALA A 1 197 ? -16.719 9.281 2.049 1 98.62 197 ALA A CA 1
ATOM 1534 C C . ALA A 1 197 ? -15.305 9.781 2.363 1 98.62 197 ALA A C 1
ATOM 1536 O O . ALA A 1 197 ? -14.977 10.039 3.525 1 98.62 197 ALA A O 1
ATOM 1537 N N . VAL A 1 198 ? -14.484 9.898 1.312 1 98.81 198 VAL A N 1
ATOM 1538 C CA . VAL A 1 198 ? -13.109 10.344 1.506 1 98.81 198 VAL A CA 1
ATOM 1539 C C . VAL A 1 198 ? -12.789 11.477 0.54 1 98.81 198 VAL A C 1
ATOM 1541 O O . VAL A 1 198 ? -12.969 11.344 -0.673 1 98.81 198 VAL A O 1
ATOM 1544 N N . LEU A 1 199 ? -12.406 12.617 1.062 1 98.88 199 LEU A N 1
ATOM 1545 C CA . LEU A 1 199 ? -11.758 13.688 0.311 1 98.88 199 LEU A CA 1
ATOM 1546 C C . LEU A 1 199 ? -10.242 13.641 0.489 1 98.88 199 LEU A C 1
ATOM 1548 O O . LEU A 1 199 ? -9.727 13.969 1.561 1 98.88 199 LEU A O 1
ATOM 1552 N N . SER A 1 200 ? -9.586 13.195 -0.524 1 98.81 200 SER A N 1
ATOM 1553 C CA . SER A 1 200 ? -8.133 13.039 -0.492 1 98.81 200 SER A CA 1
ATOM 1554 C C . SER A 1 200 ? -7.441 14.195 -1.207 1 98.81 200 SER A C 1
ATOM 1556 O O . SER A 1 200 ? -7.68 14.43 -2.395 1 98.81 200 SER A O 1
ATOM 1558 N N . ILE A 1 201 ? -6.613 14.945 -0.497 1 98.75 201 ILE A N 1
ATOM 1559 C CA . ILE A 1 201 ? -5.91 16.094 -1.063 1 98.75 201 ILE A CA 1
ATOM 1560 C C . ILE A 1 201 ? -4.422 15.773 -1.197 1 98.75 201 ILE A C 1
ATOM 1562 O O . ILE A 1 201 ? -3.76 15.445 -0.21 1 98.75 201 ILE A O 1
ATOM 1566 N N . GLY A 1 202 ? -3.926 15.852 -2.414 1 97.31 202 GLY A N 1
ATOM 1567 C CA . GLY A 1 202 ? -2.537 15.523 -2.688 1 97.31 202 GLY A CA 1
ATOM 1568 C C . GLY A 1 202 ? -1.62 16.734 -2.67 1 97.31 202 GLY A C 1
ATOM 1569 O O . GLY A 1 202 ? -2.041 17.828 -2.303 1 97.31 202 GLY A O 1
ATOM 1570 N N . THR A 1 203 ? -0.319 16.453 -2.965 1 95.5 203 THR A N 1
ATOM 1571 C CA . THR A 1 203 ? 0.689 17.5 -3.051 1 95.5 203 THR A CA 1
ATOM 1572 C C . THR A 1 203 ? 1.118 17.719 -4.5 1 95.5 203 THR A C 1
ATOM 1574 O O . THR A 1 203 ? 2.221 18.203 -4.758 1 95.5 203 THR A O 1
ATOM 1577 N N . GLY A 1 204 ? 0.251 17.266 -5.367 1 94 204 GLY A N 1
ATOM 1578 C CA . GLY A 1 204 ? 0.489 17.531 -6.781 1 94 204 GLY A CA 1
ATOM 1579 C C . GLY A 1 204 ? 0.924 16.297 -7.547 1 94 204 GLY A C 1
ATOM 1580 O O . GLY A 1 204 ? 1.697 15.477 -7.035 1 94 204 GLY A O 1
ATOM 1581 N N . GLU A 1 205 ? 0.399 16.156 -8.742 1 88.25 205 GLU A N 1
ATOM 1582 C CA . GLU A 1 205 ? 0.817 15.125 -9.688 1 88.25 205 GLU A CA 1
ATOM 1583 C C . GLU A 1 205 ? 1.861 15.664 -10.664 1 88.25 205 GLU A C 1
ATOM 1585 O O . GLU A 1 205 ? 1.594 16.609 -11.406 1 88.25 205 GLU A O 1
ATOM 1590 N N . ALA A 1 206 ? 3.012 15.07 -10.641 1 78.25 206 ALA A N 1
ATOM 1591 C CA . ALA A 1 206 ? 4.094 15.562 -11.492 1 78.25 206 ALA A CA 1
ATOM 1592 C C . ALA A 1 206 ? 4.43 14.562 -12.594 1 78.25 206 ALA A C 1
ATOM 1594 O O . ALA A 1 206 ? 4.266 13.352 -12.406 1 78.25 206 ALA A O 1
ATOM 1595 N N . PRO A 1 207 ? 4.793 15.117 -13.727 1 69.19 207 PRO A N 1
ATOM 1596 C CA . PRO A 1 207 ? 5.336 14.188 -14.719 1 69.19 207 PRO A CA 1
ATOM 1597 C C . PRO A 1 207 ? 6.625 13.508 -14.266 1 69.19 207 PRO A C 1
ATOM 1599 O O . PRO A 1 207 ? 7.445 14.133 -13.586 1 69.19 207 PRO A O 1
ATOM 1602 N N . THR A 1 208 ? 6.566 12.211 -14.359 1 69.25 208 THR A N 1
ATOM 1603 C CA . THR A 1 208 ? 7.762 11.469 -13.977 1 69.25 208 THR A CA 1
ATOM 1604 C C . THR A 1 208 ? 8.195 10.539 -15.109 1 69.25 208 THR A C 1
ATOM 1606 O O . THR A 1 208 ? 7.367 9.867 -15.727 1 69.25 208 THR A O 1
ATOM 1609 N N . ARG A 1 209 ? 9.336 10.82 -15.602 1 59.78 209 ARG A N 1
ATOM 1610 C CA . ARG A 1 209 ? 9.93 9.969 -16.625 1 59.78 209 ARG A CA 1
ATOM 1611 C C . ARG A 1 209 ? 11.352 9.57 -16.25 1 59.78 209 ARG A C 1
ATOM 1613 O O . ARG A 1 209 ? 12.078 10.352 -15.617 1 59.78 209 ARG A O 1
ATOM 1620 N N . LEU A 1 210 ? 11.391 8.258 -16.422 1 57.78 210 LEU A N 1
ATOM 1621 C CA . LEU A 1 210 ? 12.797 7.902 -16.328 1 57.78 210 LEU A CA 1
ATOM 1622 C C . LEU A 1 210 ? 13.578 8.461 -17.516 1 57.78 210 LEU A C 1
ATOM 1624 O O . LEU A 1 210 ? 13.078 8.484 -18.641 1 57.78 210 LEU A O 1
ATOM 1628 N N . ARG A 1 211 ? 14.305 9.492 -17.25 1 46.72 211 ARG A N 1
ATOM 1629 C CA . ARG A 1 211 ? 15.039 10.141 -18.344 1 46.72 211 ARG A CA 1
ATOM 1630 C C . ARG A 1 211 ? 15.547 9.109 -19.344 1 46.72 211 ARG A C 1
ATOM 1632 O O . ARG A 1 211 ? 15.602 9.383 -20.547 1 46.72 211 ARG A O 1
ATOM 1639 N N . ARG A 1 212 ? 16.344 8.117 -19.094 1 43.84 212 ARG A N 1
ATOM 1640 C CA . ARG A 1 212 ? 17.016 7.336 -20.125 1 43.84 212 ARG A CA 1
ATOM 1641 C C . ARG A 1 212 ? 16.297 6 -20.328 1 43.84 212 ARG A C 1
ATOM 1643 O O . ARG A 1 212 ? 15.539 5.555 -19.469 1 43.84 212 ARG A O 1
ATOM 1650 N N . ASP A 1 213 ? 16.484 5.324 -21.625 1 38 213 ASP A N 1
ATOM 1651 C CA . ASP A 1 213 ? 16.016 4.031 -22.109 1 38 213 ASP A CA 1
ATOM 1652 C C . ASP A 1 213 ? 15.992 2.996 -20.984 1 38 213 ASP A C 1
ATOM 1654 O O . ASP A 1 213 ? 17.016 2.729 -20.359 1 38 213 ASP A O 1
ATOM 1658 N N . THR A 1 214 ? 14.828 2.758 -20.453 1 42.44 214 THR A N 1
ATOM 1659 C CA . THR A 1 214 ? 14.523 1.882 -19.328 1 42.44 214 THR A CA 1
ATOM 1660 C C . THR A 1 214 ? 15.008 0.462 -19.594 1 42.44 214 THR A C 1
ATOM 1662 O O . THR A 1 214 ? 14.883 -0.418 -18.75 1 42.44 214 THR A O 1
ATOM 1665 N N . ARG A 1 215 ? 15.414 0.212 -20.859 1 38.12 215 ARG A N 1
ATOM 1666 C CA . ARG A 1 215 ? 15.797 -1.16 -21.172 1 38.12 215 ARG A CA 1
ATOM 1667 C C . ARG A 1 215 ? 16.906 -1.646 -20.266 1 38.12 215 ARG A C 1
ATOM 1669 O O . ARG A 1 215 ? 17.109 -2.852 -20.094 1 38.12 215 ARG A O 1
ATOM 1676 N N . GLY A 1 216 ? 17.812 -0.765 -19.891 1 35.5 216 GLY A N 1
ATOM 1677 C CA . GLY A 1 216 ? 18.938 -1.134 -19.047 1 35.5 216 GLY A CA 1
ATOM 1678 C C . GLY A 1 216 ? 18.719 -0.864 -17.578 1 35.5 216 GLY A C 1
ATOM 1679 O O . GLY A 1 216 ? 19.672 -0.757 -16.797 1 35.5 216 GLY A O 1
ATOM 1680 N N . TRP A 1 217 ? 17.75 -0.408 -17.266 1 37.47 217 TRP A N 1
ATOM 1681 C CA . TRP A 1 217 ? 17.547 -0.052 -15.875 1 37.47 217 TRP A CA 1
ATOM 1682 C C . TRP A 1 217 ? 17.906 -1.217 -14.953 1 37.47 217 TRP A C 1
ATOM 1684 O O . TRP A 1 217 ? 17.453 -1.271 -13.805 1 37.47 217 TRP A O 1
ATOM 1694 N N . GLY A 1 218 ? 18.766 -2.133 -15.438 1 31.92 218 GLY A N 1
ATOM 1695 C CA . GLY A 1 218 ? 19.188 -3.166 -14.508 1 31.92 218 GLY A CA 1
ATOM 1696 C C . GLY A 1 218 ? 20.094 -2.645 -13.414 1 31.92 218 GLY A C 1
ATOM 1697 O O . GLY A 1 218 ? 20.578 -1.512 -13.484 1 31.92 218 GLY A O 1
ATOM 1698 N N . MET A 1 219 ? 20.375 -3.344 -12.398 1 32.66 219 MET A N 1
ATOM 1699 C CA . MET A 1 219 ? 21.141 -3.129 -11.172 1 32.66 219 MET A CA 1
ATOM 1700 C C . MET A 1 219 ? 22.531 -2.604 -11.484 1 32.66 219 MET A C 1
ATOM 1702 O O . MET A 1 219 ? 23.125 -2.988 -12.492 1 32.66 219 MET A O 1
ATOM 1706 N N . VAL A 1 220 ? 22.984 -1.399 -10.836 1 31.41 220 VAL A N 1
ATOM 1707 C CA . VAL A 1 220 ? 24.328 -0.875 -10.617 1 31.41 220 VAL A CA 1
ATOM 1708 C C . VAL A 1 220 ? 25.281 -2.025 -10.305 1 31.41 220 VAL A C 1
ATOM 1710 O O . VAL A 1 220 ? 25.188 -2.645 -9.242 1 31.41 220 VAL A O 1
ATOM 1713 N N . SER A 1 221 ? 25.578 -2.918 -11.141 1 29.3 221 SER A N 1
ATOM 1714 C CA . SER A 1 221 ? 26.766 -3.693 -10.828 1 29.3 221 SER A CA 1
ATOM 1715 C C . SER A 1 221 ? 28.016 -2.805 -10.781 1 29.3 221 SER A C 1
ATOM 1717 O O . SER A 1 221 ? 28.312 -2.092 -11.742 1 29.3 221 SER A O 1
ATOM 1719 N N . ALA A 1 222 ? 28.5 -2.338 -9.562 1 28.22 222 ALA A N 1
ATOM 1720 C CA . ALA A 1 222 ? 29.734 -1.582 -9.406 1 28.22 222 ALA A CA 1
ATOM 1721 C C . ALA A 1 222 ? 30.844 -2.15 -10.289 1 28.22 222 ALA A C 1
ATOM 1723 O O . ALA A 1 222 ? 31.672 -1.404 -10.805 1 28.22 222 ALA A O 1
ATOM 1724 N N . ASP A 1 223 ? 31.047 -3.441 -10.266 1 28.31 223 ASP A N 1
ATOM 1725 C CA . ASP A 1 223 ? 32.406 -3.742 -10.664 1 28.31 223 ASP A CA 1
ATOM 1726 C C . ASP A 1 223 ? 32.656 -3.387 -12.133 1 28.31 223 ASP A C 1
ATOM 1728 O O . ASP A 1 223 ? 33.75 -2.992 -12.508 1 28.31 223 ASP A O 1
ATOM 1732 N N . ASN A 1 224 ? 31.875 -4.043 -13.094 1 28.64 224 ASN A N 1
ATOM 1733 C CA . ASN A 1 224 ? 32.531 -3.867 -14.375 1 28.64 224 ASN A CA 1
ATOM 1734 C C . ASN A 1 224 ? 32.188 -2.533 -15.016 1 28.64 224 ASN A C 1
ATOM 1736 O O . ASN A 1 224 ? 31.625 -2.498 -16.125 1 28.64 224 ASN A O 1
ATOM 1740 N N . ILE A 1 225 ? 31.609 -1.625 -14.273 1 30.83 225 ILE A N 1
ATOM 1741 C CA . ILE A 1 225 ? 31.906 -0.305 -14.82 1 30.83 225 ILE A CA 1
ATOM 1742 C C . ILE A 1 225 ? 33.438 -0.09 -14.859 1 30.83 225 ILE A C 1
ATOM 1744 O O . ILE A 1 225 ? 34.062 0.107 -13.82 1 30.83 225 ILE A O 1
ATOM 1748 N N . ARG A 1 226 ? 34.031 -1.001 -15.742 1 29.91 226 ARG A N 1
ATOM 1749 C CA . ARG A 1 226 ? 35.375 -0.569 -16.094 1 29.91 226 ARG A CA 1
ATOM 1750 C C . ARG A 1 226 ? 35.344 0.771 -16.828 1 29.91 226 ARG A C 1
ATOM 1752 O O . ARG A 1 226 ? 34.438 1.041 -17.609 1 29.91 226 ARG A O 1
ATOM 1759 N N . PRO A 1 227 ? 36.156 1.696 -16.391 1 29.94 227 PRO A N 1
ATOM 1760 C CA . PRO A 1 227 ? 36.25 2.957 -17.141 1 29.94 227 PRO A CA 1
ATOM 1761 C C . PRO A 1 227 ? 36.125 2.764 -18.641 1 29.94 227 PRO A C 1
ATOM 1763 O O . PRO A 1 227 ? 35.531 3.592 -19.328 1 29.94 227 PRO A O 1
ATOM 1766 N N . GLU A 1 228 ? 36.844 1.699 -19.203 1 30.69 228 GLU A N 1
ATOM 1767 C CA . GLU A 1 228 ? 37.031 1.565 -20.641 1 30.69 228 GLU A CA 1
ATOM 1768 C C . GLU A 1 228 ? 35.75 1.095 -21.328 1 30.69 228 GLU A C 1
ATOM 1770 O O . GLU A 1 228 ? 35.531 1.4 -22.5 1 30.69 228 GLU A O 1
ATOM 1775 N N . ASN A 1 229 ? 35.094 0.1 -20.781 1 29.38 229 ASN A N 1
ATOM 1776 C CA . ASN A 1 229 ? 33.938 -0.449 -21.484 1 29.38 229 ASN A CA 1
ATOM 1777 C C . ASN A 1 229 ? 32.625 0.201 -21.016 1 29.38 229 ASN A C 1
ATOM 1779 O O . ASN A 1 229 ? 31.547 -0.323 -21.266 1 29.38 229 ASN A O 1
ATOM 1783 N N . LEU A 1 230 ? 32.594 1.073 -20.125 1 33.66 230 LEU A N 1
ATOM 1784 C CA . LEU A 1 230 ? 31.562 2.078 -19.891 1 33.66 230 LEU A CA 1
ATOM 1785 C C . LEU A 1 230 ? 30.953 2.541 -21.203 1 33.66 230 LEU A C 1
ATOM 1787 O O . LEU A 1 230 ? 29.859 3.109 -21.219 1 33.66 230 LEU A O 1
ATOM 1791 N N . LYS A 1 231 ? 31.766 2.348 -22.125 1 30.66 231 LYS A N 1
ATOM 1792 C CA . LYS A 1 231 ? 31.391 2.832 -23.453 1 30.66 231 LYS A CA 1
ATOM 1793 C C . LYS A 1 231 ? 30.219 2.035 -24 1 30.66 231 LYS A C 1
ATOM 1795 O O . LYS A 1 231 ? 29.469 2.527 -24.859 1 30.66 231 LYS A O 1
ATOM 1800 N N . ASN A 1 232 ? 30.25 0.682 -23.953 1 28.75 232 ASN A N 1
ATOM 1801 C CA . ASN A 1 232 ? 29.203 -0.143 -24.562 1 28.75 232 ASN A CA 1
ATOM 1802 C C . ASN A 1 232 ? 28.062 -0.409 -23.594 1 28.75 232 ASN A C 1
ATOM 1804 O O . ASN A 1 232 ? 27.234 -1.298 -23.828 1 28.75 232 ASN A O 1
ATOM 1808 N N . LEU A 1 233 ? 28.125 -0.169 -22.344 1 32.16 233 LEU A N 1
ATOM 1809 C CA . LEU A 1 233 ? 26.969 -0.14 -21.453 1 32.16 233 LEU A CA 1
ATOM 1810 C C . LEU A 1 233 ? 25.828 0.677 -22.062 1 32.16 233 LEU A C 1
ATOM 1812 O O . LEU A 1 233 ? 26.078 1.688 -22.719 1 32.16 233 LEU A O 1
ATOM 1816 N N . PRO A 1 234 ? 24.719 -0.044 -22.359 1 29.61 234 PRO A N 1
ATOM 1817 C CA . PRO A 1 234 ? 23.844 1.023 -22.875 1 29.61 234 PRO A CA 1
ATOM 1818 C C . PRO A 1 234 ? 23.891 2.281 -22 1 29.61 234 PRO A C 1
ATOM 1820 O O . PRO A 1 234 ? 24.141 2.201 -20.797 1 29.61 234 PRO A O 1
ATOM 1823 N N . PRO A 1 235 ? 24.203 3.355 -22.562 1 29.83 235 PRO A N 1
ATOM 1824 C CA . PRO A 1 235 ? 24.344 4.629 -21.844 1 29.83 235 PRO A CA 1
ATOM 1825 C C . PRO A 1 235 ? 23.391 4.762 -20.672 1 29.83 235 PRO A C 1
ATOM 1827 O O . PRO A 1 235 ? 23.625 5.547 -19.75 1 29.83 235 PRO A O 1
ATOM 1830 N N . ASN A 1 236 ? 22.219 4.16 -20.797 1 28.84 236 ASN A N 1
ATOM 1831 C CA . ASN A 1 236 ? 21.156 4.703 -19.938 1 28.84 236 ASN A CA 1
ATOM 1832 C C . ASN A 1 236 ? 21.188 4.062 -18.562 1 28.84 236 ASN A C 1
ATOM 1834 O O . ASN A 1 236 ? 20.281 4.27 -17.75 1 28.84 236 ASN A O 1
ATOM 1838 N N . TRP A 1 237 ? 21.875 3.037 -18.422 1 31.77 237 TRP A N 1
ATOM 1839 C CA . TRP A 1 237 ? 22 2.523 -17.062 1 31.77 237 TRP A CA 1
ATOM 1840 C C . TRP A 1 237 ? 22.484 3.615 -16.109 1 31.77 237 TRP A C 1
ATOM 1842 O O . TRP A 1 237 ? 22.406 3.463 -14.891 1 31.77 237 TRP A O 1
ATOM 1852 N N . GLY A 1 238 ? 23.297 4.344 -16.625 1 32.19 238 GLY A N 1
ATOM 1853 C CA . GLY A 1 238 ? 23.953 5.488 -16 1 32.19 238 GLY A CA 1
ATOM 1854 C C . GLY A 1 238 ? 22.969 6.43 -15.32 1 32.19 238 GLY A C 1
ATOM 1855 O O . GLY A 1 238 ? 23.375 7.375 -14.648 1 32.19 238 GLY A O 1
ATOM 1856 N N . VAL A 1 239 ? 21.75 6.297 -15.867 1 33.47 239 VAL A N 1
ATOM 1857 C CA . VAL A 1 239 ? 20.875 7.383 -15.445 1 33.47 239 VAL A CA 1
ATOM 1858 C C . VAL A 1 239 ? 20.453 7.176 -13.992 1 33.47 239 VAL A C 1
ATOM 1860 O O . VAL A 1 239 ? 20.297 8.141 -13.234 1 33.47 239 VAL A O 1
ATOM 1863 N N . LEU A 1 240 ? 19.891 5.828 -13.734 1 34.69 240 LEU A N 1
ATOM 1864 C CA . LEU A 1 240 ? 19.609 5.789 -12.297 1 34.69 240 LEU A CA 1
ATOM 1865 C C . LEU A 1 240 ? 20.812 6.281 -11.492 1 34.69 240 LEU A C 1
ATOM 1867 O O . LEU A 1 240 ? 20.641 6.895 -10.438 1 34.69 240 LEU A O 1
ATOM 1871 N N . LEU A 1 241 ? 22.031 5.875 -12.016 1 32.53 241 LEU A N 1
ATOM 1872 C CA . LEU A 1 241 ? 23.297 6.27 -11.391 1 32.53 241 LEU A CA 1
ATOM 1873 C C . LEU A 1 241 ? 23.781 7.594 -11.961 1 32.53 241 LEU A C 1
ATOM 1875 O O . LEU A 1 241 ? 24.828 8.094 -11.555 1 32.53 241 LEU A O 1
ATOM 1879 N N . ASP A 1 242 ? 23.484 7.902 -13.211 1 31.11 242 ASP A N 1
ATOM 1880 C CA . ASP A 1 242 ? 24.203 9.016 -13.812 1 31.11 242 ASP A CA 1
ATOM 1881 C C . ASP A 1 242 ? 24.094 10.273 -12.961 1 31.11 242 ASP A C 1
ATOM 1883 O O . ASP A 1 242 ? 24.688 11.305 -13.281 1 31.11 242 ASP A O 1
ATOM 1887 N N . ARG A 1 243 ? 22.781 10.711 -12.656 1 32.78 243 ARG A N 1
ATOM 1888 C CA . ARG A 1 243 ? 23.25 12.023 -12.227 1 32.78 243 ARG A CA 1
ATOM 1889 C C . ARG A 1 243 ? 24.391 11.898 -11.219 1 32.78 243 ARG A C 1
ATOM 1891 O O . ARG A 1 243 ? 24.719 10.789 -10.789 1 32.78 243 ARG A O 1
ATOM 1898 N N . SER A 1 244 ? 24.562 12.984 -10.352 1 29.39 244 SER A N 1
ATOM 1899 C CA . SER A 1 244 ? 25.656 13.156 -9.391 1 29.39 244 SER A CA 1
ATOM 1900 C C . SER A 1 244 ? 25.828 11.906 -8.531 1 29.39 244 SER A C 1
ATOM 1902 O O . SER A 1 244 ? 24.859 11.258 -8.164 1 29.39 244 SER A O 1
ATOM 1904 N N . PRO A 1 245 ? 26.969 11.078 -8.586 1 31.73 245 PRO A N 1
ATOM 1905 C CA . PRO A 1 245 ? 27.312 9.961 -7.699 1 31.73 245 PRO A CA 1
ATOM 1906 C C . PRO A 1 245 ? 26.422 9.891 -6.461 1 31.73 245 PRO A C 1
ATOM 1908 O O . PRO A 1 245 ? 26.312 8.836 -5.836 1 31.73 245 PRO A O 1
ATOM 1911 N N . ASN A 1 246 ? 25.828 10.984 -6.012 1 31.55 246 ASN A N 1
ATOM 1912 C CA . ASN A 1 246 ? 25.219 11.172 -4.699 1 31.55 246 ASN A CA 1
ATOM 1913 C C . ASN A 1 246 ? 23.734 10.812 -4.715 1 31.55 246 ASN A C 1
ATOM 1915 O O . ASN A 1 246 ? 23.078 10.828 -3.67 1 31.55 246 ASN A O 1
ATOM 1919 N N . GLU A 1 247 ? 22.984 10.695 -5.848 1 37.56 247 GLU A N 1
ATOM 1920 C CA . GLU A 1 247 ? 21.531 10.594 -5.633 1 37.56 247 GLU A CA 1
ATOM 1921 C C . GLU A 1 247 ? 20.984 9.305 -6.227 1 37.56 247 GLU A C 1
ATOM 1923 O O . GLU A 1 247 ? 19.953 9.32 -6.906 1 37.56 247 GLU A O 1
ATOM 1928 N N . PRO A 1 248 ? 21.719 8.156 -6.355 1 42.06 248 PRO A N 1
ATOM 1929 C CA . PRO A 1 248 ? 21.234 6.973 -7.07 1 42.06 248 PRO A CA 1
ATOM 1930 C C . PRO A 1 248 ? 19.891 6.484 -6.559 1 42.06 248 PRO A C 1
ATOM 1932 O O . PRO A 1 248 ? 19.094 5.926 -7.324 1 42.06 248 PRO A O 1
ATOM 1935 N N . LEU A 1 249 ? 19.484 6.734 -5.246 1 50.25 249 LEU A N 1
ATOM 1936 C CA . LEU A 1 249 ? 18.312 6.152 -4.59 1 50.25 249 LEU A CA 1
ATOM 1937 C C . LEU A 1 249 ? 17.078 6.996 -4.848 1 50.25 249 LEU A C 1
ATOM 1939 O O . LEU A 1 249 ? 15.945 6.504 -4.73 1 50.25 249 LEU A O 1
ATOM 1943 N N . LEU A 1 250 ? 17.297 8.102 -5.66 1 55.94 250 LEU A N 1
ATOM 1944 C CA . LEU A 1 250 ? 16.234 9.094 -5.691 1 55.94 250 LEU A CA 1
ATOM 1945 C C . LEU A 1 250 ? 15.117 8.664 -6.645 1 55.94 250 LEU A C 1
ATOM 1947 O O . LEU A 1 250 ? 13.938 8.766 -6.309 1 55.94 250 LEU A O 1
ATOM 1951 N N . PRO A 1 251 ? 15.492 7.988 -7.754 1 59.81 251 PRO A N 1
ATOM 1952 C CA . PRO A 1 251 ? 14.375 7.633 -8.633 1 59.81 251 PRO A CA 1
ATOM 1953 C C . PRO A 1 251 ? 13.516 6.508 -8.07 1 59.81 251 PRO A C 1
ATOM 1955 O O . PRO A 1 251 ? 12.289 6.531 -8.219 1 59.81 251 PRO A O 1
ATOM 1958 N N . PHE A 1 252 ? 14.156 5.648 -7.391 1 64.12 252 PHE A N 1
ATOM 1959 C CA . PHE A 1 252 ? 13.422 4.531 -6.809 1 64.12 252 PHE A CA 1
ATOM 1960 C C . PHE A 1 252 ? 12.516 5.008 -5.68 1 64.12 252 PHE A C 1
ATOM 1962 O O . PHE A 1 252 ? 11.359 4.586 -5.586 1 64.12 252 PHE A O 1
ATOM 1969 N N . LEU A 1 253 ? 13.039 5.918 -4.977 1 66.25 253 LEU A N 1
ATOM 1970 C CA . LEU A 1 253 ? 12.242 6.48 -3.895 1 66.25 253 LEU A CA 1
ATOM 1971 C C . LEU A 1 253 ? 11.039 7.234 -4.445 1 66.25 253 LEU A C 1
ATOM 1973 O O . LEU A 1 253 ? 9.945 7.172 -3.873 1 66.25 253 LEU A O 1
ATOM 1977 N N . GLN A 1 254 ? 11.32 7.867 -5.504 1 68.69 254 GLN A N 1
ATOM 1978 C CA . GLN A 1 254 ? 10.227 8.602 -6.141 1 68.69 254 GLN A CA 1
ATOM 1979 C C . GLN A 1 254 ? 9.18 7.648 -6.699 1 68.69 254 GLN A C 1
ATOM 1981 O O . GLN A 1 254 ? 7.98 7.918 -6.617 1 68.69 254 GLN A O 1
ATOM 1986 N N . MET A 1 255 ? 9.625 6.543 -7.195 1 73.12 255 MET A N 1
ATOM 1987 C CA . MET A 1 255 ? 8.711 5.531 -7.727 1 73.12 255 MET A CA 1
ATOM 1988 C C . MET A 1 255 ? 7.859 4.934 -6.613 1 73.12 255 MET A C 1
ATOM 1990 O O . MET A 1 255 ? 6.648 4.773 -6.77 1 73.12 255 MET A O 1
ATOM 1994 N N . ILE A 1 256 ? 8.547 4.742 -5.578 1 74.25 256 ILE A N 1
ATOM 1995 C CA . ILE A 1 256 ? 7.84 4.133 -4.457 1 74.25 256 ILE A CA 1
ATOM 1996 C C . ILE A 1 256 ? 6.824 5.121 -3.887 1 74.25 256 ILE A C 1
ATOM 1998 O O . ILE A 1 256 ? 5.645 4.793 -3.738 1 74.25 256 ILE A O 1
ATOM 2002 N N . ALA A 1 257 ? 7.285 6.312 -3.619 1 72.25 257 ALA A N 1
ATOM 2003 C CA . ALA A 1 257 ? 6.41 7.312 -3.016 1 72.25 257 ALA A CA 1
ATOM 2004 C C . ALA A 1 257 ? 5.262 7.676 -3.953 1 72.25 257 ALA A C 1
ATOM 2006 O O . ALA A 1 257 ? 4.105 7.742 -3.531 1 72.25 257 ALA A O 1
ATOM 2007 N N . GLY A 1 258 ? 5.641 7.98 -5.207 1 75.56 258 GLY A N 1
ATOM 2008 C CA . GLY A 1 258 ? 4.617 8.32 -6.188 1 75.56 258 GLY A CA 1
ATOM 2009 C C . GLY A 1 258 ? 3.705 7.152 -6.52 1 75.56 258 GLY A C 1
ATOM 2010 O O . GLY A 1 258 ? 2.49 7.328 -6.648 1 75.56 258 GLY A O 1
ATOM 2011 N N . GLY A 1 259 ? 4.254 6.043 -6.617 1 82.88 259 GLY A N 1
ATOM 2012 C CA . GLY A 1 259 ? 3.494 4.848 -6.934 1 82.88 259 GLY A CA 1
ATOM 2013 C C . GLY A 1 259 ? 2.477 4.484 -5.8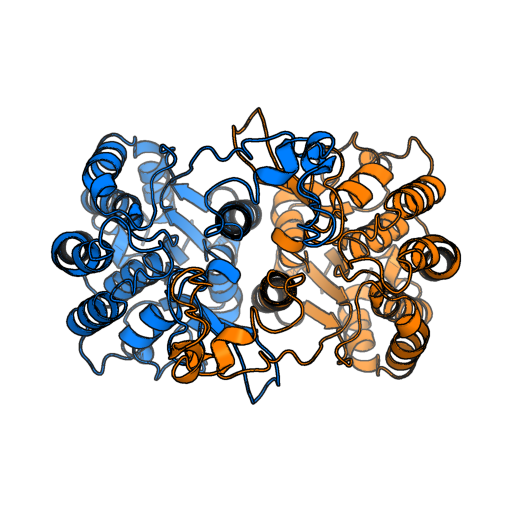71 1 82.88 259 GLY A C 1
ATOM 2014 O O . GLY A 1 259 ? 1.324 4.176 -6.188 1 82.88 259 GLY A O 1
ATOM 2015 N N . ASN A 1 260 ? 2.887 4.613 -4.664 1 86.69 260 ASN A N 1
ATOM 2016 C CA . ASN A 1 260 ? 1.993 4.277 -3.564 1 86.69 260 ASN A CA 1
ATOM 2017 C C . ASN A 1 260 ? 0.806 5.23 -3.492 1 86.69 260 ASN A C 1
ATOM 2019 O O . ASN A 1 260 ? -0.311 4.82 -3.172 1 86.69 260 ASN A O 1
ATOM 2023 N N . GLY A 1 261 ? 1.09 6.508 -3.744 1 90.5 261 GLY A N 1
ATOM 2024 C CA . GLY A 1 261 ? -0.007 7.461 -3.764 1 90.5 261 GLY A CA 1
ATOM 2025 C C . GLY A 1 261 ? -1.083 7.113 -4.773 1 90.5 261 GLY A C 1
ATOM 2026 O O . GLY A 1 261 ? -2.273 7.145 -4.453 1 90.5 261 GLY A O 1
ATOM 2027 N N . TYR A 1 262 ? -0.649 6.777 -5.961 1 92.44 262 TYR A N 1
ATOM 2028 C CA . TYR A 1 262 ? -1.585 6.414 -7.02 1 92.44 262 TYR A CA 1
ATOM 2029 C C . TYR A 1 262 ? -2.273 5.09 -6.711 1 92.44 262 TYR A C 1
ATOM 2031 O O . TYR A 1 262 ? -3.477 4.941 -6.934 1 92.44 262 TYR A O 1
ATOM 2039 N N . TYR A 1 263 ? -1.514 4.16 -6.234 1 94.44 263 TYR A N 1
ATOM 2040 C CA . TYR A 1 263 ? -2.064 2.863 -5.855 1 94.44 263 TYR A CA 1
ATOM 2041 C C . TYR A 1 263 ? -3.18 3.021 -4.828 1 94.44 263 TYR A C 1
ATOM 2043 O O . TYR A 1 263 ? -4.254 2.436 -4.98 1 94.44 263 TYR A O 1
ATOM 2051 N N . GLU A 1 264 ? -2.965 3.791 -3.787 1 96.56 264 GLU A N 1
ATOM 2052 C CA . GLU A 1 264 ? -3.953 4.023 -2.738 1 96.56 264 GLU A CA 1
ATOM 2053 C C . GLU A 1 264 ? -5.215 4.672 -3.303 1 96.56 264 GLU A C 1
ATOM 2055 O O . GLU A 1 264 ? -6.324 4.355 -2.871 1 96.56 264 GLU A O 1
ATOM 2060 N N . SER A 1 265 ? -5.031 5.574 -4.227 1 96.56 265 SER A N 1
ATOM 2061 C CA . SER A 1 265 ? -6.18 6.203 -4.871 1 96.56 265 SER A CA 1
ATOM 2062 C C . SER A 1 265 ? -7 5.184 -5.656 1 96.56 265 SER A C 1
ATOM 2064 O O . SER A 1 265 ? -8.227 5.199 -5.609 1 96.56 265 SER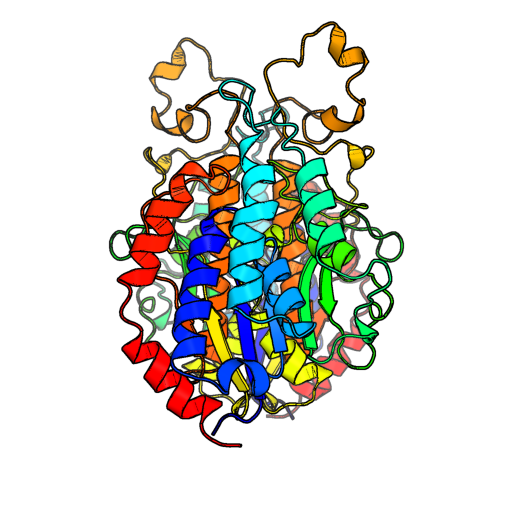 A O 1
ATOM 2066 N N . MET A 1 266 ? -6.336 4.281 -6.395 1 96.06 266 MET A N 1
ATOM 2067 C CA . MET A 1 266 ? -7.023 3.266 -7.18 1 96.06 266 MET A CA 1
ATOM 2068 C C . MET A 1 266 ? -7.848 2.348 -6.285 1 96.06 266 MET A C 1
ATOM 2070 O O . MET A 1 266 ? -9.008 2.066 -6.574 1 96.06 266 MET A O 1
ATOM 2074 N N . VAL A 1 267 ? -7.219 1.945 -5.238 1 98.06 267 VAL A N 1
ATOM 2075 C CA . VAL A 1 267 ? -7.863 1.019 -4.312 1 98.06 267 VAL A CA 1
ATOM 2076 C C . VAL A 1 267 ? -9.047 1.704 -3.639 1 98.06 267 VAL A C 1
ATOM 2078 O O . VAL A 1 267 ? -10.156 1.162 -3.613 1 98.06 267 VAL A O 1
ATOM 2081 N N . SER A 1 268 ? -8.844 2.906 -3.168 1 98.62 268 SER A N 1
ATOM 2082 C CA . SER A 1 268 ? -9.891 3.641 -2.473 1 98.62 268 SER A CA 1
ATOM 2083 C C . SER A 1 268 ? -11.062 3.943 -3.402 1 98.62 268 SER A C 1
ATOM 2085 O O . SER A 1 268 ? -12.227 3.877 -2.992 1 98.62 268 SER A O 1
ATOM 2087 N N . ALA A 1 269 ? -10.734 4.281 -4.641 1 98.19 269 ALA A N 1
ATOM 2088 C CA . ALA A 1 269 ? -11.781 4.578 -5.613 1 98.19 269 ALA A CA 1
ATOM 2089 C C . ALA A 1 269 ? -12.641 3.348 -5.887 1 98.19 269 ALA A C 1
ATOM 2091 O O . ALA A 1 269 ? -13.859 3.463 -6.082 1 98.19 269 ALA A O 1
ATOM 2092 N N . ASN A 1 270 ? -12.031 2.193 -5.91 1 97.88 270 ASN A N 1
ATOM 2093 C CA . ASN A 1 270 ? -12.797 0.969 -6.121 1 97.88 270 ASN A CA 1
ATOM 2094 C C . ASN A 1 270 ? -13.641 0.619 -4.898 1 97.88 270 ASN A C 1
ATOM 2096 O O . ASN A 1 270 ? -14.75 0.097 -5.031 1 97.88 270 ASN A O 1
ATOM 2100 N N . LEU A 1 271 ? -13.141 0.916 -3.73 1 98.44 271 LEU A N 1
ATOM 2101 C CA . LEU A 1 271 ? -13.867 0.601 -2.508 1 98.44 271 LEU A CA 1
ATOM 2102 C C . LEU A 1 271 ? -15.094 1.499 -2.357 1 98.44 271 LEU A C 1
ATOM 2104 O O . LEU A 1 271 ? -16.156 1.044 -1.92 1 98.44 271 LEU A O 1
ATOM 2108 N N . LEU A 1 272 ? -14.906 2.783 -2.783 1 98.38 272 LEU A N 1
ATOM 2109 C CA . LEU A 1 272 ? -15.922 3.75 -2.379 1 98.38 272 LEU A CA 1
ATOM 2110 C C . LEU A 1 272 ? -16.719 4.242 -3.584 1 98.38 272 LEU A C 1
ATOM 2112 O O . LEU A 1 272 ? -17.797 4.828 -3.428 1 98.38 272 LEU A O 1
ATOM 2116 N N . GLY A 1 273 ? -16.203 4.035 -4.797 1 96.88 273 GLY A N 1
ATOM 2117 C CA . GLY A 1 273 ? -16.875 4.566 -5.977 1 96.88 273 GLY A CA 1
ATOM 2118 C C . GLY A 1 273 ? -16.953 6.082 -5.988 1 96.88 273 GLY A C 1
ATOM 2119 O O . GLY A 1 273 ? -15.93 6.762 -5.816 1 96.88 273 GLY A O 1
ATOM 2120 N N . ASP A 1 274 ? -18.172 6.633 -6.078 1 96.56 274 ASP A N 1
ATOM 2121 C CA . ASP A 1 274 ? -18.375 8.07 -6.219 1 96.56 274 ASP A CA 1
ATOM 2122 C C . ASP A 1 274 ? -18.219 8.789 -4.879 1 96.56 274 ASP A C 1
ATOM 2124 O O . ASP A 1 274 ? -18.281 10.016 -4.809 1 96.56 274 ASP A O 1
ATOM 2128 N N . ARG A 1 275 ? -17.906 8.047 -3.844 1 98.12 275 ARG A N 1
ATOM 2129 C CA . ARG A 1 275 ? -17.719 8.656 -2.531 1 98.12 275 ARG A CA 1
ATOM 2130 C C . ARG A 1 275 ? -16.234 8.875 -2.23 1 98.12 275 ARG A C 1
ATOM 2132 O O . ARG A 1 275 ? -15.867 9.219 -1.106 1 98.12 275 ARG A O 1
ATOM 2139 N N . PHE A 1 276 ? -15.414 8.617 -3.227 1 98.62 276 PHE A N 1
ATOM 2140 C CA . PHE A 1 276 ? -14 8.961 -3.164 1 98.62 276 PHE A CA 1
ATOM 2141 C C . PHE A 1 276 ? -13.664 10.078 -4.145 1 98.62 276 PHE A C 1
ATOM 2143 O O . PHE A 1 276 ? -14 9.992 -5.328 1 98.62 276 PHE A O 1
ATOM 2150 N N . PHE A 1 277 ? -13 11.109 -3.646 1 98.69 277 PHE A N 1
ATOM 2151 C CA . PHE A 1 277 ? -12.578 12.211 -4.508 1 98.69 277 PHE A CA 1
ATOM 2152 C C . PHE A 1 277 ? -11.109 12.555 -4.258 1 98.69 277 PHE A C 1
ATOM 2154 O O . PHE A 1 277 ? -10.711 12.797 -3.117 1 98.69 277 PHE A O 1
ATOM 2161 N N . ARG A 1 278 ? -10.352 12.5 -5.277 1 98.25 278 ARG A N 1
ATOM 2162 C CA . ARG A 1 278 ? -8.938 12.844 -5.23 1 98.25 278 ARG A CA 1
ATOM 2163 C C . ARG A 1 278 ? -8.688 14.234 -5.809 1 98.25 278 ARG A C 1
ATOM 2165 O O . ARG A 1 278 ? -8.914 14.469 -6.996 1 98.25 278 ARG A O 1
ATOM 2172 N N . LEU A 1 279 ? -8.32 15.195 -4.973 1 98.56 279 LEU A N 1
ATOM 2173 C CA . LEU A 1 279 ? -7.914 16.531 -5.391 1 98.56 279 LEU A CA 1
ATOM 2174 C C . LEU A 1 279 ? -6.395 16.641 -5.453 1 98.56 279 LEU A C 1
ATOM 2176 O O . LEU A 1 279 ? -5.738 16.828 -4.426 1 98.56 279 LEU A O 1
ATOM 2180 N N . ASP A 1 280 ? -5.875 16.531 -6.574 1 97.12 280 ASP A N 1
ATOM 2181 C CA . ASP A 1 280 ? -4.43 16.5 -6.797 1 97.12 280 ASP A CA 1
ATOM 2182 C C . ASP A 1 280 ? -4.074 17.109 -8.156 1 97.12 280 ASP A C 1
ATOM 2184 O O . ASP A 1 280 ? -3.781 16.375 -9.102 1 97.12 280 ASP A O 1
ATOM 2188 N N . PRO A 1 281 ? -4.012 18.406 -8.266 1 96.94 281 PRO A N 1
ATOM 2189 C CA . PRO A 1 281 ? -3.738 19.031 -9.555 1 96.94 281 PRO A CA 1
ATOM 2190 C C . PRO A 1 281 ? -2.342 18.719 -10.086 1 96.94 281 PRO A C 1
ATOM 2192 O O . PRO A 1 281 ? -1.446 18.375 -9.312 1 96.94 281 PRO A O 1
ATOM 2195 N N . ARG A 1 282 ? -2.166 18.859 -11.383 1 94.38 282 ARG A N 1
ATOM 2196 C CA . ARG A 1 282 ? -0.865 18.672 -12.016 1 94.38 282 ARG A CA 1
ATOM 2197 C C . ARG A 1 282 ? 0.085 19.812 -11.672 1 94.38 282 ARG A C 1
ATOM 2199 O O . ARG A 1 282 ? -0.324 20.969 -11.625 1 94.38 282 ARG A O 1
ATOM 2206 N N . ILE A 1 283 ? 1.257 19.453 -11.398 1 94 283 ILE A N 1
ATOM 2207 C CA . ILE A 1 283 ? 2.307 20.422 -11.125 1 94 283 ILE A CA 1
ATOM 2208 C C . ILE A 1 283 ? 3.574 20.047 -11.883 1 94 283 ILE A C 1
ATOM 2210 O O . ILE A 1 283 ? 3.74 18.891 -12.305 1 94 283 ILE A O 1
ATOM 2214 N N . PRO A 1 284 ? 4.5 21.016 -12.141 1 89.19 284 PRO A N 1
ATOM 2215 C CA . PRO A 1 284 ? 5.828 20.625 -12.633 1 89.19 284 PRO A CA 1
ATOM 2216 C C . PRO A 1 284 ? 6.594 19.75 -11.648 1 89.19 284 PRO A C 1
ATOM 2218 O O . PRO A 1 284 ? 6.141 19.547 -10.523 1 89.19 284 PRO A O 1
ATOM 2221 N N . ASN A 1 285 ? 7.613 19.156 -12.125 1 82.94 285 ASN A N 1
ATOM 2222 C CA . ASN A 1 285 ? 8.445 18.344 -11.242 1 82.94 285 ASN A CA 1
ATOM 2223 C C . ASN A 1 285 ? 9.227 19.219 -10.258 1 82.94 285 ASN A C 1
ATOM 2225 O O . ASN A 1 285 ? 10.445 19.344 -10.367 1 82.94 285 ASN A O 1
ATOM 2229 N N . PHE A 1 286 ? 8.578 19.703 -9.203 1 84.06 286 PHE A N 1
ATOM 2230 C CA . PHE A 1 286 ? 9.133 20.594 -8.195 1 84.06 286 PHE A CA 1
ATOM 2231 C C . PHE A 1 286 ? 9.867 19.797 -7.117 1 84.06 286 PHE A C 1
ATOM 2233 O O . PHE A 1 286 ? 9.508 18.656 -6.832 1 84.06 286 PHE A O 1
ATOM 2240 N N . SER A 1 287 ? 10.836 20.453 -6.535 1 77.81 287 SER A N 1
ATOM 2241 C CA . SER A 1 287 ? 11.57 19.875 -5.414 1 77.81 287 SER A CA 1
ATOM 2242 C C . SER A 1 287 ? 10.695 19.781 -4.168 1 77.81 287 SER A C 1
ATOM 2244 O O . SER A 1 287 ? 9.953 20.719 -3.857 1 77.81 287 SER A O 1
ATOM 2246 N N . LYS A 1 288 ? 10.812 18.688 -3.451 1 80.88 288 LYS A N 1
ATOM 2247 C CA . LYS A 1 288 ? 10.086 18.5 -2.195 1 80.88 288 LYS A CA 1
ATOM 2248 C C . LYS A 1 288 ? 10.875 19.062 -1.019 1 80.88 288 LYS A C 1
ATOM 2250 O O . LYS A 1 288 ? 10.398 19.047 0.118 1 80.88 288 LYS A O 1
ATOM 2255 N N . THR A 1 289 ? 12.016 19.594 -1.249 1 77 289 THR A N 1
ATOM 2256 C CA . THR A 1 289 ? 12.844 20.062 -0.143 1 77 289 THR A CA 1
ATOM 2257 C C . THR A 1 289 ? 13.242 21.516 -0.34 1 77 289 THR A C 1
ATOM 2259 O O . THR A 1 289 ? 13.805 22.141 0.562 1 77 289 THR A O 1
ATOM 2262 N N . ASP A 1 290 ? 12.953 22.094 -1.529 1 79.81 290 ASP A N 1
ATOM 2263 C CA . ASP A 1 290 ? 13.32 23.484 -1.825 1 79.81 290 ASP A CA 1
ATOM 2264 C C . ASP A 1 290 ? 12.133 24.422 -1.603 1 79.81 290 ASP A C 1
ATOM 2266 O O . ASP A 1 290 ? 11.188 24.438 -2.391 1 79.81 290 ASP A O 1
ATOM 2270 N N . PRO A 1 291 ? 12.305 25.281 -0.59 1 88.31 291 PRO A N 1
ATOM 2271 C CA . PRO A 1 291 ? 11.195 26.188 -0.298 1 88.31 291 PRO A CA 1
ATOM 2272 C C . PRO A 1 291 ? 10.953 27.203 -1.416 1 88.31 291 PRO A C 1
ATOM 2274 O O . PRO A 1 291 ? 9.898 27.844 -1.459 1 88.31 291 PRO A O 1
ATOM 2277 N N . ALA A 1 292 ? 11.883 27.359 -2.344 1 88.31 292 ALA A N 1
ATOM 2278 C CA . ALA A 1 292 ? 11.758 28.344 -3.412 1 88.31 292 ALA A CA 1
ATOM 2279 C C . ALA A 1 292 ? 10.602 28.016 -4.344 1 88.31 292 ALA A C 1
ATOM 2281 O O . ALA A 1 292 ? 10.125 28.875 -5.09 1 88.31 292 ALA A O 1
ATOM 2282 N N . VAL A 1 293 ? 10.094 26.781 -4.262 1 91.12 293 VAL A N 1
ATOM 2283 C CA . VAL A 1 293 ? 9.039 26.359 -5.172 1 91.12 293 VAL A CA 1
ATOM 2284 C C . VAL A 1 293 ? 7.676 26.781 -4.629 1 91.12 293 VAL A C 1
ATOM 2286 O O . VAL A 1 293 ? 6.676 26.75 -5.348 1 91.12 293 VAL A O 1
ATOM 2289 N N . VAL A 1 294 ? 7.562 27.25 -3.43 1 94.94 294 VAL A N 1
ATOM 2290 C CA . VAL A 1 294 ? 6.312 27.406 -2.695 1 94.94 294 VAL A CA 1
ATOM 2291 C C . VAL A 1 294 ? 5.453 28.484 -3.365 1 94.94 294 VAL A C 1
ATOM 2293 O O . VAL A 1 294 ? 4.258 28.281 -3.586 1 94.94 294 VAL A O 1
ATOM 2296 N N . PRO A 1 295 ? 6.055 29.656 -3.803 1 95.81 295 PRO A N 1
ATOM 2297 C CA . PRO A 1 295 ? 5.199 30.625 -4.484 1 95.81 295 PRO A CA 1
ATOM 2298 C C . PRO A 1 295 ? 4.535 30.062 -5.734 1 95.81 295 PRO A C 1
ATOM 2300 O O . PRO A 1 295 ? 3.357 30.328 -5.988 1 95.81 295 PRO A O 1
ATOM 2303 N N . ALA A 1 296 ? 5.258 29.281 -6.441 1 95.94 296 ALA A N 1
ATOM 2304 C CA . ALA A 1 296 ? 4.719 28.688 -7.66 1 95.94 296 ALA A CA 1
ATOM 2305 C C . ALA A 1 296 ? 3.615 27.672 -7.34 1 95.94 296 ALA A C 1
ATOM 2307 O O . ALA A 1 296 ? 2.596 27.625 -8.031 1 95.94 296 ALA A O 1
ATOM 2308 N N . VAL A 1 297 ? 3.783 26.891 -6.324 1 96.19 297 VAL A N 1
ATOM 2309 C CA . VAL A 1 297 ? 2.805 25.859 -5.973 1 96.19 297 VAL A CA 1
ATOM 2310 C C . VAL A 1 297 ? 1.543 26.516 -5.422 1 96.19 297 VAL A C 1
ATOM 2312 O O . VAL A 1 297 ? 0.43 26.047 -5.664 1 96.19 297 VAL A O 1
ATOM 2315 N N . ILE A 1 298 ? 1.708 27.641 -4.664 1 97.56 298 ILE A N 1
ATOM 2316 C CA . ILE A 1 298 ? 0.566 28.391 -4.152 1 97.56 298 ILE A CA 1
ATOM 2317 C C . ILE A 1 298 ? -0.225 28.984 -5.316 1 97.56 298 ILE A C 1
ATOM 2319 O O . ILE A 1 298 ? -1.458 28.984 -5.297 1 97.56 298 ILE A O 1
ATOM 2323 N N . GLU A 1 299 ? 0.468 29.453 -6.312 1 98 299 GLU A N 1
ATOM 2324 C CA . GLU A 1 299 ? -0.201 30 -7.492 1 98 299 GLU A CA 1
ATOM 2325 C C . GLU A 1 299 ? -1.029 28.922 -8.195 1 98 299 GLU A C 1
ATOM 2327 O O . GLU A 1 299 ? -2.156 29.188 -8.625 1 98 299 GLU A O 1
ATOM 2332 N N . ILE A 1 300 ? -0.519 27.766 -8.305 1 98.19 300 ILE A N 1
ATOM 2333 C CA . ILE A 1 300 ? -1.241 26.656 -8.914 1 98.19 300 ILE A CA 1
ATOM 2334 C C . ILE A 1 300 ? -2.488 26.328 -8.094 1 98.19 300 ILE A C 1
ATOM 2336 O O . ILE A 1 300 ? -3.572 26.141 -8.648 1 98.19 300 ILE A O 1
ATOM 2340 N N . ALA A 1 301 ? -2.352 26.297 -6.75 1 98.5 301 ALA A N 1
ATOM 2341 C CA . ALA A 1 301 ? -3.496 26.047 -5.875 1 98.5 301 ALA A CA 1
ATOM 2342 C C . ALA A 1 301 ? -4.582 27.109 -6.09 1 98.5 301 ALA A C 1
ATOM 2344 O O . ALA A 1 301 ? -5.77 26.766 -6.16 1 98.5 301 ALA A O 1
ATOM 2345 N N . ASN A 1 302 ? -4.129 28.359 -6.219 1 98.38 302 ASN A N 1
ATOM 2346 C CA . ASN A 1 302 ? -5.066 29.469 -6.379 1 98.38 302 ASN A CA 1
ATOM 2347 C C . ASN A 1 302 ? -5.824 29.375 -7.699 1 98.38 302 ASN A C 1
ATOM 2349 O O . ASN A 1 302 ? -6.973 29.828 -7.793 1 98.38 302 ASN A O 1
ATOM 2353 N N . LYS A 1 303 ? -5.258 28.781 -8.695 1 98.31 303 LYS A N 1
ATOM 2354 C CA . LYS A 1 303 ? -5.852 28.734 -10.031 1 98.31 303 LYS A CA 1
ATOM 2355 C C . LYS A 1 303 ? -6.625 27.438 -10.242 1 98.31 303 LYS A C 1
ATOM 2357 O O . LYS A 1 303 ? -7.344 27.281 -11.234 1 98.31 303 LYS A O 1
ATOM 2362 N N . THR A 1 304 ? -6.449 26.5 -9.344 1 98.44 304 THR A N 1
ATOM 2363 C CA . THR A 1 304 ? -7.109 25.203 -9.477 1 98.44 304 THR A CA 1
ATOM 2364 C C . THR A 1 304 ? -8.625 25.359 -9.375 1 98.44 304 THR A C 1
ATOM 2366 O O . THR A 1 304 ? -9.125 26.031 -8.469 1 98.44 304 THR A O 1
ATOM 2369 N N . ASN A 1 305 ? -9.336 24.812 -10.367 1 98.44 305 ASN A N 1
ATOM 2370 C CA . ASN A 1 305 ? -10.797 24.781 -10.32 1 98.44 305 ASN A CA 1
ATOM 2371 C C . ASN A 1 305 ? -11.305 23.844 -9.227 1 98.44 305 ASN A C 1
ATOM 2373 O O . ASN A 1 305 ? -11.102 22.625 -9.305 1 98.44 305 ASN A O 1
ATOM 2377 N N . LEU A 1 306 ? -12.023 24.391 -8.234 1 98.5 306 LEU A N 1
ATOM 2378 C CA . LEU A 1 306 ? -12.453 23.609 -7.094 1 98.5 306 LEU A CA 1
ATOM 2379 C C . LEU A 1 306 ? -13.914 23.203 -7.234 1 98.5 306 LEU A C 1
ATOM 2381 O O . LEU A 1 306 ? -14.484 22.562 -6.336 1 98.5 306 LEU A O 1
ATOM 2385 N N . GLN A 1 307 ? -14.531 23.469 -8.352 1 98.31 307 GLN A N 1
ATOM 2386 C CA . GLN A 1 307 ? -15.961 23.203 -8.516 1 98.31 307 GLN A CA 1
ATOM 2387 C C . GLN A 1 307 ? -16.266 21.719 -8.352 1 98.31 307 GLN A C 1
ATOM 2389 O O . GLN A 1 307 ? -17.203 21.344 -7.648 1 98.31 307 GLN A O 1
ATOM 2394 N N . PRO A 1 308 ? -15.484 20.844 -8.945 1 98.31 308 PRO A N 1
ATOM 2395 C CA . PRO A 1 308 ? -15.781 19.422 -8.75 1 98.31 308 PRO A CA 1
ATOM 2396 C C . PRO A 1 308 ? -15.656 19 -7.289 1 98.31 308 PRO A C 1
ATOM 2398 O O . PRO A 1 308 ? -16.469 18.203 -6.805 1 98.31 308 PRO A O 1
ATOM 2401 N N . ALA A 1 309 ? -14.648 19.516 -6.621 1 98.44 309 ALA A N 1
ATOM 2402 C CA . ALA A 1 309 ? -14.484 19.188 -5.207 1 98.44 309 ALA A CA 1
ATOM 2403 C C . ALA A 1 309 ? -15.641 19.734 -4.379 1 98.44 309 ALA A C 1
ATOM 2405 O O . ALA A 1 309 ? -16.125 19.062 -3.467 1 98.44 309 ALA A O 1
ATOM 2406 N N . ASN A 1 310 ? -16.047 20.922 -4.707 1 98.25 310 ASN A N 1
ATOM 2407 C CA . ASN A 1 310 ? -17.156 21.547 -4 1 98.25 310 ASN A CA 1
ATOM 2408 C C . ASN A 1 310 ? -18.453 20.75 -4.195 1 98.25 310 ASN A C 1
ATOM 2410 O O . ASN A 1 310 ? -19.234 20.594 -3.264 1 98.25 310 ASN A O 1
ATOM 2414 N N . GLN A 1 311 ? -18.688 20.266 -5.379 1 97.75 311 GLN A N 1
ATOM 2415 C CA . GLN A 1 311 ? -19.859 19.422 -5.633 1 97.75 311 GLN A CA 1
ATOM 2416 C C . GLN A 1 311 ? -19.797 18.141 -4.824 1 97.75 311 GLN A C 1
ATOM 2418 O O . GLN A 1 311 ? -20.812 17.703 -4.27 1 97.75 311 GLN A O 1
ATOM 2423 N N . PHE A 1 312 ? -18.641 17.594 -4.781 1 98.12 312 PHE A N 1
ATOM 2424 C CA . PHE A 1 312 ? -18.438 16.391 -3.992 1 98.12 312 PHE A CA 1
ATOM 2425 C C . PHE A 1 312 ? -18.719 16.656 -2.518 1 98.12 312 PHE A C 1
ATOM 2427 O O . PHE A 1 312 ? -19.375 15.844 -1.854 1 98.12 312 PHE A O 1
ATOM 2434 N N . ILE A 1 313 ? -18.203 17.781 -1.981 1 97.94 313 ILE A N 1
ATOM 2435 C CA . ILE A 1 313 ? -18.375 18.156 -0.583 1 97.94 313 ILE A CA 1
ATOM 2436 C C . ILE A 1 313 ? -19.859 18.406 -0.291 1 97.94 313 ILE A C 1
ATOM 2438 O O . ILE A 1 313 ? -20.375 17.969 0.739 1 97.94 313 ILE A O 1
ATOM 2442 N N . GLU A 1 314 ? -20.5 19.078 -1.213 1 96.38 314 GLU A N 1
ATOM 2443 C CA . GLU A 1 314 ? -21.938 19.328 -1.037 1 96.38 314 GLU A CA 1
ATOM 2444 C C . GLU A 1 314 ? -22.703 18.016 -0.922 1 96.38 314 GLU A C 1
ATOM 2446 O O . GLU A 1 314 ? -23.609 17.891 -0.087 1 96.38 314 GLU A O 1
ATOM 2451 N N . LYS A 1 315 ? -22.375 17.094 -1.676 1 95.81 315 LYS A N 1
ATOM 2452 C CA . LYS A 1 315 ? -23.062 15.805 -1.713 1 95.81 315 LYS A CA 1
ATOM 2453 C C . LYS A 1 315 ? -22.781 14.984 -0.458 1 95.81 315 LYS A C 1
ATOM 2455 O O . LYS A 1 315 ? -23.656 14.281 0.042 1 95.81 315 LYS A O 1
ATOM 2460 N N . ASN A 1 316 ? -21.531 15.102 0.057 1 96.88 316 ASN A N 1
ATOM 2461 C CA . ASN A 1 316 ? -21.125 14.141 1.072 1 96.88 316 ASN A CA 1
ATOM 2462 C C . ASN A 1 316 ? -20.953 14.805 2.436 1 96.88 316 ASN A C 1
ATOM 2464 O O . ASN A 1 316 ? -21.016 14.141 3.469 1 96.88 316 ASN A O 1
ATOM 2468 N N . TRP A 1 317 ? -20.719 16.109 2.484 1 96.12 317 TRP A N 1
ATOM 2469 C CA . TRP A 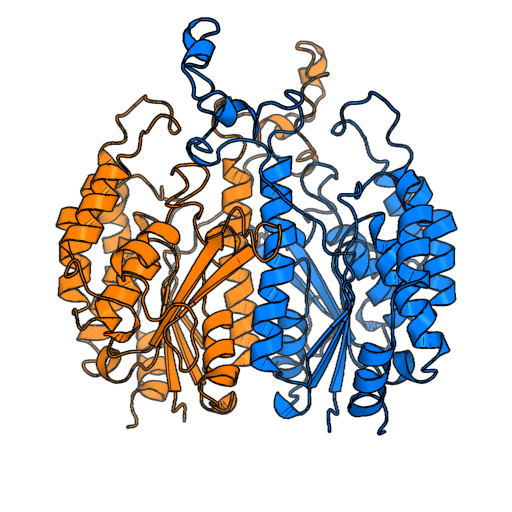1 317 ? -20.531 16.828 3.736 1 96.12 317 TRP A CA 1
ATOM 2470 C C . TRP A 1 317 ? -21.734 17.703 4.043 1 96.12 317 TRP A C 1
ATOM 2472 O O . TRP A 1 317 ? -21.766 18.391 5.066 1 96.12 317 TRP A O 1
ATOM 2482 N N . GLY A 1 318 ? -22.703 17.859 3.131 1 86 318 GLY A N 1
ATOM 2483 C CA . GLY A 1 318 ? -23.844 18.766 3.26 1 86 318 GLY A CA 1
ATOM 2484 C C . GLY A 1 318 ? -24.812 18.344 4.336 1 86 318 GLY A C 1
ATOM 2485 O O . GLY A 1 318 ? -25.5 19.172 4.934 1 86 318 GLY A O 1
ATOM 2486 N N . SER A 1 319 ? -25.078 17.125 4.383 1 69.94 319 SER A N 1
ATOM 2487 C CA . SER A 1 319 ? -26.078 16.703 5.352 1 69.94 319 SER A CA 1
ATOM 2488 C C . SER A 1 319 ? -25.453 16.406 6.711 1 69.94 319 SER A C 1
ATOM 2490 O O . SER A 1 319 ? -24.266 16.078 6.793 1 69.94 319 SER A O 1
ATOM 2492 N N . LYS A 1 320 ? -26.266 16.781 7.859 1 65.5 320 LYS A N 1
ATOM 2493 C CA . LYS A 1 320 ? -25.797 16.484 9.211 1 65.5 320 LYS A CA 1
ATOM 2494 C C . LYS A 1 320 ? -25.703 14.977 9.445 1 65.5 320 LYS A C 1
ATOM 2496 O O . LYS A 1 320 ? -26.547 14.211 8.953 1 65.5 320 LYS A O 1
ATOM 2501 N N . MET B 1 1 ? -22.062 -15.594 6.098 1 60.19 1 MET B N 1
ATOM 2502 C CA . MET B 1 1 ? -21.172 -16.484 5.379 1 60.19 1 MET B CA 1
ATOM 2503 C C . MET B 1 1 ? -20.641 -15.82 4.109 1 60.19 1 MET B C 1
ATOM 2505 O O . MET B 1 1 ? -21.375 -15.102 3.43 1 60.19 1 MET B O 1
ATOM 2509 N N . ALA B 1 2 ? -19.266 -15.906 3.902 1 70.19 2 ALA B N 1
ATOM 2510 C CA . ALA B 1 2 ? -18.703 -15.258 2.719 1 70.19 2 ALA B CA 1
ATOM 2511 C C . ALA B 1 2 ? -19.156 -15.961 1.441 1 70.19 2 ALA B C 1
ATOM 2513 O O . ALA B 1 2 ? -19.281 -17.188 1.415 1 70.19 2 ALA B O 1
ATOM 2514 N N . LYS B 1 3 ? -19.453 -15.172 0.518 1 83.25 3 LYS B N 1
ATOM 2515 C CA . LYS B 1 3 ? -19.922 -15.695 -0.759 1 83.25 3 LYS B CA 1
ATOM 2516 C C . LYS B 1 3 ? -18.938 -15.406 -1.878 1 83.25 3 LYS B C 1
ATOM 2518 O O . LYS B 1 3 ? -19.062 -15.938 -2.982 1 83.25 3 LYS B O 1
ATOM 2523 N N . TYR B 1 4 ? -18.047 -14.68 -1.634 1 97.12 4 TYR B N 1
ATOM 2524 C CA . TYR B 1 4 ? -17.047 -14.305 -2.619 1 97.12 4 TYR B CA 1
ATOM 2525 C C . TYR B 1 4 ? -15.633 -14.477 -2.057 1 97.12 4 TYR B C 1
ATOM 2527 O O . TYR B 1 4 ? -15.25 -13.797 -1.102 1 97.12 4 TYR B O 1
ATOM 2535 N N . ARG B 1 5 ? -14.922 -15.422 -2.672 1 98.56 5 ARG B N 1
ATOM 2536 C CA . ARG B 1 5 ? -13.711 -15.945 -2.059 1 98.56 5 ARG B CA 1
ATOM 2537 C C . ARG B 1 5 ? -12.477 -15.586 -2.887 1 98.56 5 ARG B C 1
ATOM 2539 O O . ARG B 1 5 ? -12.445 -15.836 -4.094 1 98.56 5 ARG B O 1
ATOM 2546 N N . ILE B 1 6 ? -11.5 -15.023 -2.186 1 98.88 6 ILE B N 1
ATOM 2547 C CA . ILE B 1 6 ? -10.273 -14.547 -2.814 1 98.88 6 ILE B CA 1
ATOM 2548 C C . ILE B 1 6 ? -9.07 -15.258 -2.205 1 98.88 6 ILE B C 1
ATOM 2550 O O . ILE B 1 6 ? -8.992 -15.43 -0.985 1 98.88 6 ILE B O 1
ATOM 2554 N N . MET B 1 7 ? -8.18 -15.711 -3.021 1 98.88 7 MET B N 1
ATOM 2555 C CA . MET B 1 7 ? -6.875 -16.203 -2.584 1 98.88 7 MET B CA 1
ATOM 2556 C C . MET B 1 7 ? -5.758 -15.328 -3.137 1 98.88 7 MET B C 1
ATOM 2558 O O . MET B 1 7 ? -5.762 -14.977 -4.32 1 98.88 7 MET B O 1
ATOM 2562 N N . THR B 1 8 ? -4.844 -14.945 -2.295 1 98.81 8 THR B N 1
ATOM 2563 C CA . THR B 1 8 ? -3.732 -14.109 -2.738 1 98.81 8 THR B CA 1
ATOM 2564 C C . THR B 1 8 ? -2.396 -14.781 -2.426 1 98.81 8 THR B C 1
ATOM 2566 O O . THR B 1 8 ? -2.281 -15.523 -1.448 1 98.81 8 THR B O 1
ATOM 2569 N N . PHE B 1 9 ? -1.413 -14.523 -3.26 1 98.62 9 PHE B N 1
ATOM 2570 C CA . PHE B 1 9 ? -0.077 -15.094 -3.152 1 98.62 9 PHE B CA 1
ATOM 2571 C C . PHE B 1 9 ? 0.987 -14.008 -3.246 1 98.62 9 PHE B C 1
ATOM 2573 O O . PHE B 1 9 ? 1.039 -13.266 -4.23 1 98.62 9 PHE B O 1
ATOM 2580 N N . ASP B 1 10 ? 1.871 -13.945 -2.266 1 96.75 10 ASP B N 1
ATOM 2581 C CA . ASP B 1 10 ? 2.924 -12.938 -2.232 1 96.75 10 ASP B CA 1
ATOM 2582 C C . ASP B 1 10 ? 4 -13.234 -3.273 1 96.75 10 ASP B C 1
ATOM 2584 O O . ASP B 1 10 ? 4.203 -14.383 -3.656 1 96.75 10 ASP B O 1
ATOM 2588 N N . GLY B 1 11 ? 4.652 -12.172 -3.678 1 92.81 11 GLY B N 1
ATOM 2589 C CA . GLY B 1 11 ? 5.945 -12.359 -4.32 1 92.81 11 GLY B CA 1
AT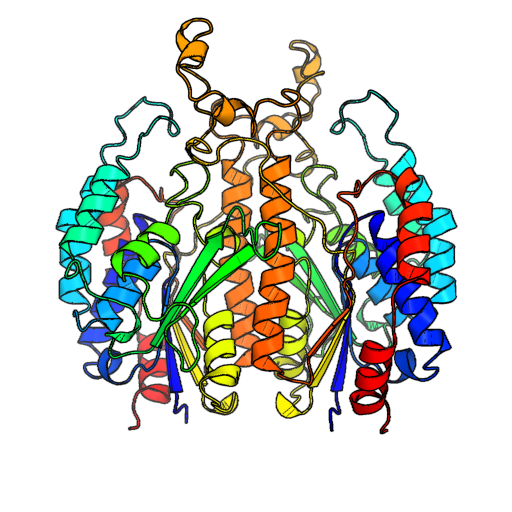OM 2590 C C . GLY B 1 11 ? 7.039 -12.773 -3.355 1 92.81 11 GLY B C 1
ATOM 2591 O O . GLY B 1 11 ? 6.934 -12.531 -2.15 1 92.81 11 GLY B O 1
ATOM 2592 N N . GLY B 1 12 ? 8.086 -13.406 -3.992 1 88.94 12 GLY B N 1
ATOM 2593 C CA . GLY B 1 12 ? 9.156 -13.812 -3.094 1 88.94 12 GLY B CA 1
ATOM 2594 C C . GLY B 1 12 ? 10.195 -14.695 -3.764 1 88.94 12 GLY B C 1
ATOM 2595 O O . GLY B 1 12 ? 10.984 -15.359 -3.086 1 88.94 12 GLY B O 1
ATOM 2596 N N . GLY B 1 13 ? 10.195 -14.727 -5.062 1 88.12 13 GLY B N 1
ATOM 2597 C CA . GLY B 1 13 ? 11.188 -15.508 -5.785 1 88.12 13 GLY B CA 1
ATOM 2598 C C . GLY B 1 13 ? 11.195 -16.969 -5.395 1 88.12 13 GLY B C 1
ATOM 2599 O O . GLY B 1 13 ? 10.156 -17.641 -5.422 1 88.12 13 GLY B O 1
ATOM 2600 N N . THR B 1 14 ? 12.359 -17.422 -4.965 1 89.75 14 THR B N 1
ATOM 2601 C CA . THR B 1 14 ? 12.531 -18.828 -4.633 1 89.75 14 THR B CA 1
ATOM 2602 C C . THR B 1 14 ? 11.664 -19.219 -3.439 1 89.75 14 THR B C 1
ATOM 2604 O O . THR B 1 14 ? 11.289 -20.391 -3.285 1 89.75 14 THR B O 1
ATOM 2607 N N . LEU B 1 15 ? 11.305 -18.266 -2.67 1 93.06 15 LEU B N 1
ATOM 2608 C CA . LEU B 1 15 ? 10.492 -18.531 -1.483 1 93.06 15 LEU B CA 1
ATOM 2609 C C . LEU B 1 15 ? 9.055 -18.828 -1.866 1 93.06 15 LEU B C 1
ATOM 2611 O O . LEU B 1 15 ? 8.258 -19.266 -1.024 1 93.06 15 LEU B O 1
ATOM 2615 N N . GLY B 1 16 ? 8.766 -18.656 -3.104 1 96 16 GLY B N 1
ATOM 2616 C CA . GLY B 1 16 ? 7.488 -19.109 -3.619 1 96 16 GLY B CA 1
ATOM 2617 C C . GLY B 1 16 ? 7.246 -20.594 -3.377 1 96 16 GLY B C 1
ATOM 2618 O O . GLY B 1 16 ? 6.098 -21.047 -3.367 1 96 16 GLY B O 1
ATOM 2619 N N . ALA B 1 17 ? 8.328 -21.328 -3.139 1 97.12 17 ALA B N 1
ATOM 2620 C CA . ALA B 1 17 ? 8.211 -22.75 -2.824 1 97.12 17 ALA B CA 1
ATOM 2621 C C . ALA B 1 17 ? 7.414 -22.953 -1.542 1 97.12 17 ALA B C 1
ATOM 2623 O O . ALA B 1 17 ? 6.648 -23.922 -1.434 1 97.12 17 ALA B O 1
ATOM 2624 N N . LEU B 1 18 ? 7.605 -22.109 -0.6 1 97.88 18 LEU B N 1
ATOM 2625 C CA . LEU B 1 18 ? 6.844 -22.172 0.645 1 97.88 18 LEU B CA 1
ATOM 2626 C C . LEU B 1 18 ? 5.352 -22.016 0.381 1 97.88 18 LEU B C 1
ATOM 2628 O O . LEU B 1 18 ? 4.547 -22.844 0.817 1 97.88 18 LEU B O 1
ATOM 2632 N N . SER B 1 19 ? 5.031 -20.953 -0.317 1 98.31 19 SER B N 1
ATOM 2633 C CA . SER B 1 19 ? 3.648 -20.625 -0.639 1 98.31 19 SER B CA 1
ATOM 2634 C C . SER B 1 19 ? 2.975 -21.75 -1.406 1 98.31 19 SER B C 1
ATOM 2636 O O . SER B 1 19 ? 1.854 -22.156 -1.082 1 98.31 19 SER B O 1
ATOM 2638 N N . LEU B 1 20 ? 3.666 -22.266 -2.377 1 98.56 20 LEU B N 1
ATOM 2639 C CA . LEU B 1 20 ? 3.123 -23.312 -3.232 1 98.56 20 LEU B CA 1
ATOM 2640 C C . LEU B 1 20 ? 2.928 -24.609 -2.447 1 98.56 20 LEU B C 1
ATOM 2642 O O . LEU B 1 20 ? 1.922 -25.297 -2.623 1 98.56 20 LEU B O 1
ATOM 2646 N N . GLN B 1 21 ? 3.873 -24.922 -1.595 1 98.62 21 GLN B N 1
ATOM 2647 C CA . GLN B 1 21 ? 3.744 -26.141 -0.811 1 98.62 21 GLN B CA 1
ATOM 2648 C C . GLN B 1 21 ? 2.621 -26.031 0.217 1 98.62 21 GLN B C 1
ATOM 2650 O O . GLN B 1 21 ? 1.886 -26.984 0.456 1 98.62 21 GLN B O 1
ATOM 2655 N N . LEU B 1 22 ? 2.477 -24.891 0.854 1 98.81 22 LEU B N 1
ATOM 2656 C CA . LEU B 1 22 ? 1.353 -24.656 1.755 1 98.81 22 LEU B CA 1
ATOM 2657 C C . LEU B 1 22 ? 0.025 -24.797 1.018 1 98.81 22 LEU B C 1
ATOM 2659 O O . LEU B 1 22 ? -0.9 -25.453 1.516 1 98.81 22 LEU B O 1
ATOM 2663 N N . LEU B 1 23 ? -0.034 -24.219 -0.146 1 98.88 23 LEU B N 1
ATOM 2664 C CA . LEU B 1 23 ? -1.229 -24.328 -0.975 1 98.88 23 LEU B CA 1
ATOM 2665 C C . LEU B 1 23 ? -1.537 -25.781 -1.307 1 98.88 23 LEU B C 1
ATOM 2667 O O . LEU B 1 23 ? -2.689 -26.219 -1.228 1 98.88 23 LEU B O 1
ATOM 2671 N N . ASN B 1 24 ? -0.497 -26.484 -1.719 1 98.38 24 ASN B N 1
ATOM 2672 C CA . ASN B 1 24 ? -0.661 -27.891 -2.062 1 98.38 24 ASN B CA 1
ATOM 2673 C C . ASN B 1 24 ? -1.232 -28.688 -0.896 1 98.38 24 ASN B C 1
ATOM 2675 O O . ASN B 1 24 ? -2.135 -29.5 -1.082 1 98.38 24 ASN B O 1
ATOM 2679 N N . ARG B 1 25 ? -0.732 -28.469 0.26 1 98.62 25 ARG B N 1
ATOM 2680 C CA . ARG B 1 25 ? -1.216 -29.156 1.454 1 98.62 25 ARG B CA 1
ATOM 2681 C C . ARG B 1 25 ? -2.662 -28.781 1.754 1 98.62 25 ARG B C 1
ATOM 2683 O O . ARG B 1 25 ? -3.486 -29.641 2.061 1 98.62 25 ARG B O 1
ATOM 2690 N N . LEU B 1 26 ? -2.998 -27.547 1.665 1 98.69 26 LEU B N 1
ATOM 2691 C CA . LEU B 1 26 ? -4.359 -27.078 1.915 1 98.69 26 LEU B CA 1
ATOM 2692 C C . LEU B 1 26 ? -5.332 -27.688 0.906 1 98.69 26 LEU B C 1
ATOM 2694 O O . LEU B 1 26 ? -6.434 -28.109 1.271 1 98.69 26 LEU B O 1
ATOM 2698 N N . ALA B 1 27 ? -4.895 -27.688 -0.346 1 98.25 27 ALA B N 1
ATOM 2699 C CA . ALA B 1 27 ? -5.758 -28.203 -1.408 1 98.25 27 ALA B CA 1
ATOM 2700 C C . ALA B 1 27 ? -6.039 -29.688 -1.22 1 98.25 27 ALA B C 1
ATOM 2702 O O . ALA B 1 27 ? -7.133 -30.156 -1.539 1 98.25 27 ALA B O 1
ATOM 2703 N N . ARG B 1 28 ? -5.066 -30.391 -0.73 1 97.38 28 ARG B N 1
ATOM 2704 C CA . ARG B 1 28 ? -5.254 -31.812 -0.465 1 97.38 28 ARG B CA 1
ATOM 2705 C C . ARG B 1 28 ? -6.281 -32.031 0.639 1 97.38 28 ARG B C 1
ATOM 2707 O O . ARG B 1 28 ? -7.078 -32.969 0.575 1 97.38 28 ARG B O 1
ATOM 2714 N N . GLN B 1 29 ? -6.266 -31.188 1.578 1 97.31 29 GLN B N 1
ATOM 2715 C CA . GLN B 1 29 ? -7.16 -31.312 2.727 1 97.31 29 GLN B CA 1
ATOM 2716 C C . GLN B 1 29 ? -8.531 -30.719 2.426 1 97.31 29 GLN B C 1
ATOM 2718 O O . GLN B 1 29 ? -9.508 -31.031 3.111 1 97.31 29 GLN B O 1
ATOM 2723 N N . ASN B 1 30 ? -8.609 -29.844 1.447 1 97.62 30 ASN B N 1
ATOM 2724 C CA . ASN B 1 30 ? -9.836 -29.156 1.043 1 97.62 30 ASN B CA 1
ATOM 2725 C C . ASN B 1 30 ? -10.055 -29.25 -0.465 1 97.62 30 ASN B C 1
ATOM 2727 O O . ASN B 1 30 ? -9.781 -28.281 -1.189 1 97.62 30 ASN B O 1
ATOM 2731 N N . PRO B 1 31 ? -10.664 -30.281 -0.98 1 95.44 31 PRO B N 1
ATOM 2732 C CA . PRO B 1 31 ? -10.734 -30.562 -2.416 1 95.44 31 PRO B CA 1
ATOM 2733 C C . PRO B 1 31 ? -11.492 -29.484 -3.188 1 95.44 31 PRO B C 1
ATOM 2735 O O . PRO B 1 31 ? -11.305 -29.344 -4.398 1 95.44 31 PRO B O 1
ATOM 2738 N N . LYS B 1 32 ? -12.336 -28.766 -2.541 1 96.25 32 LYS B N 1
ATOM 2739 C CA . LYS B 1 32 ? -13.133 -27.766 -3.248 1 96.25 32 LYS B CA 1
ATOM 2740 C C . LYS B 1 32 ? -12.508 -26.375 -3.131 1 96.25 32 LYS B C 1
ATOM 2742 O O . LYS B 1 32 ? -13.07 -25.391 -3.621 1 96.25 32 LYS B O 1
ATOM 2747 N N . LEU B 1 33 ? -11.367 -26.266 -2.498 1 97.88 33 LEU B N 1
ATOM 2748 C CA . LEU B 1 33 ? -10.727 -24.984 -2.217 1 97.88 33 LEU B CA 1
ATOM 2749 C C . LEU B 1 33 ? -10.508 -24.188 -3.5 1 97.88 33 LEU B C 1
ATOM 2751 O O . LEU B 1 33 ? -10.93 -23.031 -3.6 1 97.88 33 LEU B O 1
ATOM 2755 N N . ILE B 1 34 ? -9.977 -24.859 -4.484 1 97.94 34 ILE B N 1
ATOM 2756 C CA . ILE B 1 34 ? -9.617 -24.172 -5.727 1 97.94 34 ILE B CA 1
ATOM 2757 C C . ILE B 1 34 ? -10.883 -23.859 -6.527 1 97.94 34 ILE B C 1
ATOM 2759 O O . ILE B 1 34 ? -11.07 -22.734 -6.988 1 97.94 34 ILE B O 1
ATOM 2763 N N . SER B 1 35 ? -11.781 -24.781 -6.66 1 96.31 35 SER B N 1
ATOM 2764 C CA . SER B 1 35 ? -12.969 -24.609 -7.492 1 96.31 35 SER B CA 1
ATOM 2765 C C . SER B 1 35 ? -13.898 -23.547 -6.918 1 96.31 35 SER B C 1
ATOM 2767 O O . SER B 1 35 ? -14.617 -22.891 -7.66 1 96.31 35 SER B O 1
ATOM 2769 N N . ARG B 1 36 ? -13.836 -23.344 -5.633 1 96.81 36 ARG B N 1
ATOM 2770 C CA . ARG B 1 36 ? -14.766 -22.422 -4.996 1 96.81 36 ARG B CA 1
ATOM 2771 C C . ARG B 1 36 ? -14.148 -21.031 -4.848 1 96.81 36 ARG B C 1
ATOM 2773 O O . ARG B 1 36 ? -14.797 -20.109 -4.359 1 96.81 36 ARG B O 1
ATOM 2780 N N . THR B 1 37 ? -12.93 -20.875 -5.223 1 98.06 37 THR B N 1
ATOM 2781 C CA . THR B 1 37 ? -12.297 -19.562 -5.207 1 98.06 37 THR B CA 1
ATOM 2782 C C . THR B 1 37 ? -12.688 -18.766 -6.441 1 98.06 37 THR B C 1
ATOM 2784 O O . THR B 1 37 ? -12.688 -19.281 -7.555 1 98.06 37 THR B O 1
ATOM 2787 N N . HIS B 1 38 ? -13.031 -17.516 -6.23 1 98.06 38 HIS B N 1
ATOM 2788 C CA . HIS B 1 38 ? -13.516 -16.672 -7.312 1 98.06 38 HIS B CA 1
ATOM 2789 C C . HIS B 1 38 ? -12.383 -15.844 -7.918 1 98.06 38 HIS B C 1
ATOM 2791 O O . HIS B 1 38 ? -12.414 -15.508 -9.102 1 98.06 38 HIS B O 1
ATOM 2797 N N . VAL B 1 39 ? -11.445 -15.438 -7.117 1 98.75 39 VAL B N 1
ATOM 2798 C CA . VAL B 1 39 ? -10.344 -14.586 -7.543 1 98.75 39 VAL B CA 1
ATOM 2799 C C . VAL B 1 39 ? -9.016 -15.18 -7.07 1 98.75 39 VAL B C 1
ATOM 2801 O O . VAL B 1 39 ? -8.875 -15.531 -5.898 1 98.75 39 VAL B O 1
ATOM 2804 N N . PHE B 1 40 ? -8.07 -15.328 -7.957 1 98.88 40 PHE B N 1
ATOM 2805 C CA . PHE B 1 40 ? -6.672 -15.617 -7.645 1 98.88 40 PHE B CA 1
ATOM 2806 C C . PHE B 1 40 ? -5.793 -14.406 -7.945 1 98.88 40 PHE B C 1
ATOM 2808 O O . PHE B 1 40 ? -5.777 -13.906 -9.07 1 98.88 40 PHE B O 1
ATOM 2815 N N . SER B 1 41 ? -5.082 -13.93 -6.949 1 98.69 41 SER B N 1
ATOM 2816 C CA . SER B 1 41 ? -4.246 -12.742 -7.094 1 98.69 41 SER B CA 1
ATOM 2817 C C . SER B 1 41 ? -2.83 -13 -6.586 1 98.69 41 SER B C 1
ATOM 2819 O O . SER B 1 41 ? -2.631 -13.789 -5.66 1 98.69 41 SER B O 1
ATOM 2821 N N . GLY B 1 42 ? -1.87 -12.312 -7.219 1 98.19 42 GLY B N 1
ATOM 2822 C CA . GLY B 1 42 ? -0.504 -12.516 -6.762 1 98.19 42 GLY B CA 1
ATOM 2823 C C . GLY B 1 42 ? 0.483 -11.547 -7.387 1 98.19 42 GLY B C 1
ATOM 2824 O O . GLY B 1 42 ? 0.182 -10.906 -8.398 1 98.19 42 GLY B O 1
ATOM 2825 N N . ASN B 1 43 ? 1.591 -11.422 -6.77 1 95.44 43 ASN B N 1
ATOM 2826 C CA . ASN B 1 43 ? 2.709 -10.594 -7.219 1 95.44 43 ASN B CA 1
ATOM 2827 C C . ASN B 1 43 ? 3.934 -11.445 -7.543 1 95.44 43 ASN B C 1
ATOM 2829 O O . ASN B 1 43 ? 4.262 -12.383 -6.812 1 95.44 43 ASN B O 1
ATOM 2833 N N . SER B 1 44 ? 4.605 -11.109 -8.688 1 92.31 44 SER B N 1
ATOM 2834 C CA . SER B 1 44 ? 5.832 -11.805 -9.055 1 92.31 44 SER B CA 1
ATOM 2835 C C . SER B 1 44 ? 5.621 -13.312 -9.117 1 92.31 44 SER B C 1
ATOM 2837 O O . SER B 1 44 ? 4.73 -13.789 -9.82 1 92.31 44 SER B O 1
ATOM 2839 N N . ILE B 1 45 ? 6.398 -14.086 -8.352 1 93.69 45 ILE B N 1
ATOM 2840 C CA . ILE B 1 45 ? 6.211 -15.539 -8.383 1 93.69 45 ILE B CA 1
ATOM 2841 C C . ILE B 1 45 ? 4.789 -15.883 -7.941 1 93.69 45 ILE B C 1
ATOM 2843 O O . ILE B 1 45 ? 4.223 -16.875 -8.383 1 93.69 45 ILE B O 1
ATOM 2847 N N . GLY B 1 46 ? 4.191 -15.039 -7.125 1 97.25 46 GLY B N 1
ATOM 2848 C CA . GLY B 1 46 ? 2.799 -15.227 -6.75 1 97.25 46 GLY B CA 1
ATOM 2849 C C . GLY B 1 46 ? 1.84 -15.062 -7.914 1 97.25 46 GLY B C 1
ATOM 2850 O O . GLY B 1 46 ? 0.784 -15.703 -7.949 1 97.25 46 GLY B O 1
ATOM 2851 N N . SER B 1 47 ? 2.197 -14.172 -8.812 1 97.88 47 SER B N 1
ATOM 2852 C CA . SER B 1 47 ? 1.354 -14.031 -10 1 97.88 47 SER B CA 1
ATOM 2853 C C . SER B 1 47 ? 1.394 -15.281 -10.859 1 97.88 47 SER B C 1
ATOM 2855 O O . SER B 1 47 ? 0.397 -15.641 -11.492 1 97.88 47 SER B O 1
ATOM 2857 N N . PHE B 1 48 ? 2.566 -15.953 -10.906 1 97.12 48 PHE B N 1
ATOM 2858 C CA . PHE B 1 48 ? 2.652 -17.234 -11.586 1 97.12 48 PHE B CA 1
ATOM 2859 C C . PHE B 1 48 ? 1.67 -18.234 -10.984 1 97.12 48 PHE B C 1
ATOM 2861 O O . PHE B 1 48 ? 0.905 -18.875 -11.711 1 97.12 48 PHE B O 1
ATOM 2868 N N . THR B 1 49 ? 1.651 -18.328 -9.688 1 98.56 49 THR B N 1
ATOM 2869 C CA . THR B 1 49 ? 0.75 -19.234 -8.984 1 98.56 49 THR B CA 1
ATOM 2870 C C . THR B 1 49 ? -0.706 -18.875 -9.273 1 98.56 49 THR B C 1
ATOM 2872 O O . THR B 1 49 ? -1.503 -19.75 -9.625 1 98.56 49 THR B O 1
ATOM 2875 N N . ALA B 1 50 ? -1.025 -17.641 -9.125 1 98.75 50 ALA B N 1
ATOM 2876 C CA . ALA B 1 50 ? -2.398 -17.172 -9.297 1 98.75 50 ALA B CA 1
ATOM 2877 C C . ALA B 1 50 ? -2.906 -17.469 -10.711 1 98.75 50 ALA B C 1
ATOM 2879 O O . ALA B 1 50 ? -4.012 -17.984 -10.875 1 98.75 50 ALA B O 1
ATOM 2880 N N . LEU B 1 51 ? -2.074 -17.141 -11.688 1 98.69 51 LEU B N 1
ATOM 2881 C CA . LEU B 1 51 ? -2.514 -17.312 -13.062 1 98.69 51 LEU B CA 1
ATOM 2882 C C . LEU B 1 51 ? -2.529 -18.781 -13.461 1 98.69 51 LEU B C 1
ATOM 2884 O O . LEU B 1 51 ? -3.367 -19.203 -14.258 1 98.69 51 LEU B O 1
ATOM 2888 N N . ALA B 1 52 ? -1.602 -19.594 -12.891 1 98.44 52 ALA B N 1
ATOM 2889 C CA . ALA B 1 52 ? -1.68 -21.047 -13.086 1 98.44 52 ALA B CA 1
ATOM 2890 C C . ALA B 1 52 ? -3.02 -21.594 -12.602 1 98.44 52 ALA B C 1
ATOM 2892 O O . ALA B 1 52 ? -3.713 -22.297 -13.344 1 98.44 52 ALA B O 1
ATOM 2893 N N . LEU B 1 53 ? -3.434 -21.219 -11.422 1 98.62 53 LEU B N 1
ATOM 2894 C CA . LEU B 1 53 ? -4.695 -21.688 -10.859 1 98.62 53 LEU B CA 1
ATOM 2895 C C . LEU B 1 53 ? -5.879 -21.156 -11.656 1 98.62 53 LEU B C 1
ATOM 2897 O O . LEU B 1 53 ? -6.82 -21.891 -11.945 1 98.62 53 LEU B O 1
ATOM 2901 N N . ALA B 1 54 ? -5.805 -19.891 -12.023 1 98.56 54 ALA B N 1
ATOM 2902 C CA . ALA B 1 54 ? -6.898 -19.266 -12.773 1 98.56 54 ALA B CA 1
ATOM 2903 C C . ALA B 1 54 ? -7.062 -19.922 -14.141 1 98.56 54 ALA B C 1
ATOM 2905 O O . ALA B 1 54 ? -8.148 -19.875 -14.727 1 98.56 54 ALA B O 1
ATOM 2906 N N . SER B 1 55 ? -6 -20.484 -14.656 1 97.56 55 SER B N 1
ATOM 2907 C CA . SER B 1 55 ? -6.031 -21.125 -15.961 1 97.56 55 SER B CA 1
ATOM 2908 C C . SER B 1 55 ? -6.477 -22.578 -15.859 1 97.56 55 SER B C 1
ATOM 2910 O O . SER B 1 55 ? -6.582 -23.266 -16.859 1 97.56 55 SER B O 1
ATOM 2912 N N . GLY B 1 56 ? -6.621 -23.062 -14.648 1 96.81 56 GLY B N 1
ATOM 2913 C CA . GLY B 1 56 ? -7.164 -24.406 -14.453 1 96.81 56 GLY B CA 1
ATOM 2914 C C . GLY B 1 56 ? -6.113 -25.422 -14.031 1 96.81 56 GLY B C 1
ATOM 2915 O O . GLY B 1 56 ? -6.418 -26.594 -13.852 1 96.81 56 GLY B O 1
ATOM 2916 N N . ARG B 1 57 ? -4.871 -24.953 -13.852 1 96.94 57 ARG B N 1
ATOM 2917 C CA . ARG B 1 57 ? -3.832 -25.859 -13.383 1 96.94 57 ARG B CA 1
ATOM 2918 C C . ARG B 1 57 ? -3.986 -26.156 -11.898 1 96.94 57 ARG B C 1
ATOM 2920 O O . ARG B 1 57 ? -4.418 -25.297 -11.133 1 96.94 57 ARG B O 1
ATOM 2927 N N . SER B 1 58 ? -3.605 -27.344 -11.516 1 97.56 58 SER B N 1
ATOM 2928 C CA . SER B 1 58 ? -3.719 -27.734 -10.109 1 97.56 58 SER B CA 1
ATOM 2929 C C . SER B 1 58 ? -2.535 -27.219 -9.297 1 97.56 58 SER B C 1
ATOM 2931 O O . SER B 1 58 ? -1.475 -26.922 -9.852 1 97.56 58 SER B O 1
ATOM 2933 N N . PRO B 1 59 ? -2.783 -27.141 -7.957 1 98.06 59 PRO B N 1
ATOM 2934 C CA . PRO B 1 59 ? -1.658 -26.781 -7.094 1 98.06 59 PRO B CA 1
ATOM 2935 C C . PRO B 1 59 ? -0.473 -27.719 -7.238 1 98.06 59 PRO B C 1
ATOM 2937 O O . PRO B 1 59 ? 0.677 -27.281 -7.289 1 98.06 59 PRO B O 1
ATOM 2940 N N . ARG B 1 60 ? -0.738 -28.984 -7.375 1 97.31 60 ARG B N 1
ATOM 2941 C CA . ARG B 1 60 ? 0.313 -29.984 -7.508 1 97.31 60 ARG B CA 1
ATOM 2942 C C . ARG B 1 60 ? 1.112 -29.766 -8.789 1 97.31 60 ARG B C 1
ATOM 2944 O O . ARG B 1 60 ? 2.346 -29.766 -8.766 1 97.31 60 ARG B O 1
ATOM 2951 N N . GLU B 1 61 ? 0.417 -29.609 -9.875 1 97.19 61 GLU B N 1
ATOM 2952 C CA . GLU B 1 61 ? 1.063 -29.359 -11.156 1 97.19 61 GLU B CA 1
ATOM 2953 C C . GLU B 1 61 ? 1.896 -28.078 -11.109 1 97.19 61 GLU B C 1
ATOM 2955 O O . GLU B 1 61 ? 3 -28.031 -11.656 1 97.19 61 GLU B O 1
ATOM 2960 N N . THR B 1 62 ? 1.363 -27.094 -10.516 1 98 62 THR B N 1
ATOM 2961 C CA . THR B 1 62 ? 2.029 -25.797 -10.43 1 98 62 THR B CA 1
ATOM 2962 C C . THR B 1 62 ? 3.312 -25.906 -9.609 1 98 62 THR B C 1
ATOM 2964 O O . THR B 1 62 ? 4.359 -25.391 -10.016 1 98 62 THR B O 1
ATOM 2967 N N . LEU B 1 63 ? 3.24 -26.578 -8.453 1 97.56 63 LEU B N 1
ATOM 2968 C CA . LEU B 1 63 ? 4.41 -26.766 -7.609 1 97.56 63 LEU B CA 1
ATOM 2969 C C . LEU B 1 63 ? 5.48 -27.578 -8.344 1 97.56 63 LEU B C 1
ATOM 2971 O O . LEU B 1 63 ? 6.664 -27.219 -8.305 1 97.56 63 LEU B O 1
ATOM 2975 N N . GLN B 1 64 ? 5.113 -28.625 -8.977 1 97.12 64 GLN B N 1
ATOM 2976 C CA . GLN B 1 64 ? 6.059 -29.469 -9.703 1 97.12 64 GLN B CA 1
ATOM 2977 C C . GLN B 1 64 ? 6.758 -28.688 -10.812 1 97.12 64 GLN B C 1
ATOM 2979 O O . GLN B 1 64 ? 7.973 -28.781 -10.977 1 97.12 64 GLN B O 1
ATOM 2984 N N . TYR B 1 65 ? 5.984 -27.953 -11.57 1 97.25 65 TYR B N 1
ATOM 2985 C CA . TYR B 1 65 ? 6.574 -27.156 -12.641 1 97.25 65 TYR B CA 1
ATOM 2986 C C . TYR B 1 65 ? 7.52 -26.109 -12.078 1 97.25 65 TYR B C 1
ATOM 2988 O O . TYR B 1 65 ? 8.562 -25.828 -12.664 1 97.25 65 TYR B O 1
ATOM 2996 N N . PHE B 1 66 ? 7.078 -25.484 -10.984 1 96.19 66 PHE B N 1
ATOM 2997 C CA . PHE B 1 66 ? 7.93 -24.516 -10.32 1 96.19 66 PHE B CA 1
ATOM 2998 C C . PHE B 1 66 ? 9.289 -25.125 -9.977 1 96.19 66 PHE B C 1
ATOM 3000 O O . PHE B 1 66 ? 10.328 -24.547 -10.273 1 96.19 66 PHE B O 1
ATOM 3007 N N . GLU B 1 67 ? 9.32 -26.25 -9.414 1 94 67 GLU B N 1
ATOM 3008 C CA . GLU B 1 67 ? 10.539 -26.922 -8.984 1 94 67 GLU B CA 1
ATOM 3009 C C . GLU B 1 67 ? 11.383 -27.344 -10.188 1 94 67 GLU B C 1
ATOM 3011 O O . GLU B 1 67 ? 12.609 -27.203 -10.18 1 94 67 GLU B O 1
ATOM 3016 N N . ASP B 1 68 ? 10.75 -27.781 -11.211 1 94.5 68 ASP B N 1
ATOM 3017 C CA . ASP B 1 68 ? 11.453 -28.406 -12.328 1 94.5 68 ASP B CA 1
ATOM 3018 C C . ASP B 1 68 ? 11.945 -27.359 -13.32 1 94.5 68 ASP B C 1
ATOM 3020 O O . ASP B 1 68 ? 13.008 -27.531 -13.93 1 94.5 68 ASP B O 1
ATOM 3024 N N . GLU B 1 69 ? 11.164 -26.328 -13.484 1 92.69 69 GLU B N 1
ATOM 3025 C CA . GLU B 1 69 ? 11.43 -25.453 -14.625 1 92.69 69 GLU B CA 1
ATOM 3026 C C . GLU B 1 69 ? 11.695 -24.016 -14.18 1 92.69 69 GLU B C 1
ATOM 3028 O O . GLU B 1 69 ? 12.492 -23.312 -14.789 1 92.69 69 GLU B O 1
ATOM 3033 N N . ILE B 1 70 ? 10.992 -23.562 -13.156 1 89.62 70 ILE B N 1
ATOM 3034 C CA . ILE B 1 70 ? 11.109 -22.172 -12.742 1 89.62 70 ILE B CA 1
ATOM 3035 C C . ILE B 1 70 ? 12.367 -21.984 -11.891 1 89.62 70 ILE B C 1
ATOM 3037 O O . ILE B 1 70 ? 13.18 -21.109 -12.148 1 89.62 70 ILE B O 1
ATOM 3041 N N . LEU B 1 71 ? 12.602 -22.875 -10.945 1 88.12 71 LEU B N 1
ATOM 3042 C CA . LEU B 1 71 ? 13.68 -22.75 -9.969 1 88.12 71 LEU B CA 1
ATOM 3043 C C . LEU B 1 71 ? 15.039 -22.75 -10.656 1 88.12 71 LEU B C 1
ATOM 3045 O O . LEU B 1 71 ? 15.922 -21.969 -10.305 1 88.12 71 LEU B O 1
ATOM 3049 N N . PRO B 1 72 ? 15.273 -23.609 -11.609 1 83.75 72 PRO B N 1
ATOM 3050 C CA . PRO B 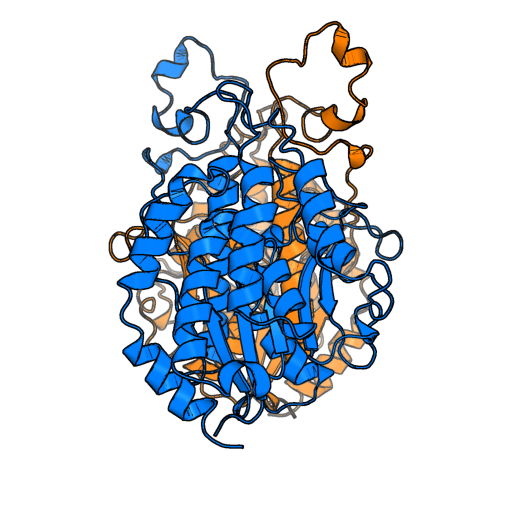1 72 ? 16.578 -23.625 -12.273 1 83.75 72 PRO B CA 1
ATOM 3051 C C . PRO B 1 72 ? 16.922 -22.297 -12.945 1 83.75 72 PRO B C 1
ATOM 3053 O O . PRO B 1 72 ? 18.094 -21.984 -13.156 1 83.75 72 PRO B O 1
ATOM 3056 N N . ALA B 1 73 ? 15.922 -21.594 -13.273 1 76.5 73 ALA B N 1
ATOM 3057 C CA . ALA B 1 73 ? 16.141 -20.297 -13.914 1 76.5 73 ALA B CA 1
ATOM 3058 C C . ALA B 1 73 ? 16.734 -19.297 -12.93 1 76.5 73 ALA B C 1
ATOM 3060 O O . ALA B 1 73 ? 17.344 -18.297 -13.344 1 76.5 73 ALA B O 1
ATOM 3061 N N . PHE B 1 74 ? 16.516 -19.516 -11.648 1 72.44 74 PHE B N 1
ATOM 3062 C CA . PHE B 1 74 ? 17.094 -18.656 -10.609 1 72.44 74 PHE B CA 1
ATOM 3063 C C . PHE B 1 74 ? 18.547 -19 -10.375 1 72.44 74 PHE B C 1
ATOM 3065 O O . PHE B 1 74 ? 19.312 -18.172 -9.875 1 72.44 74 PHE B O 1
ATOM 3072 N N . SER B 1 75 ? 19.062 -20.281 -10.422 1 58.97 75 SER B N 1
ATOM 3073 C CA . SER B 1 75 ? 20.359 -20.844 -10.07 1 58.97 75 SER B CA 1
ATOM 3074 C C . SER B 1 75 ? 21.469 -20.281 -10.961 1 58.97 75 SER B C 1
ATOM 3076 O O . SER B 1 75 ? 22.625 -20.25 -10.562 1 58.97 75 SER B O 1
ATOM 3078 N N . ILE B 1 76 ? 21.125 -19.938 -12.148 1 49.53 76 ILE B N 1
ATOM 3079 C CA . ILE B 1 76 ? 22.25 -19.641 -13.031 1 49.53 76 ILE B CA 1
ATOM 3080 C C . ILE B 1 76 ? 22.906 -18.344 -12.602 1 49.53 76 ILE B C 1
ATOM 3082 O O . ILE B 1 76 ? 23.75 -17.797 -13.328 1 49.53 76 ILE B O 1
ATOM 3086 N N . SER B 1 77 ? 22.406 -17.844 -11.461 1 44.53 77 SER B N 1
ATOM 3087 C CA . SER B 1 77 ? 23.297 -16.766 -11.047 1 44.53 77 SER B CA 1
ATOM 3088 C C . SER B 1 77 ? 24.625 -17.297 -10.547 1 44.53 77 SER B C 1
ATOM 3090 O O . SER B 1 77 ? 24.672 -18.109 -9.609 1 44.53 77 SER B O 1
ATOM 3092 N N . ARG B 1 78 ? 25.609 -17.531 -11.391 1 38.66 78 ARG B N 1
ATOM 3093 C CA . ARG B 1 78 ? 26.969 -18 -11.078 1 38.66 78 ARG B CA 1
ATOM 3094 C C . ARG B 1 78 ? 27.469 -17.391 -9.773 1 38.66 78 ARG B C 1
ATOM 3096 O O . ARG B 1 78 ? 27.297 -16.188 -9.531 1 38.66 78 ARG B O 1
ATOM 3103 N N . PRO B 1 79 ? 27.906 -18.25 -8.93 1 35.62 79 PRO B N 1
ATOM 3104 C CA . PRO B 1 79 ? 28.75 -17.875 -7.793 1 35.62 79 PRO B CA 1
ATOM 3105 C C . PRO B 1 79 ? 29.859 -16.891 -8.18 1 35.62 79 PRO B C 1
ATOM 3107 O O . PRO B 1 79 ? 30.578 -17.125 -9.156 1 35.62 79 PRO B O 1
ATOM 3110 N N . GLY B 1 80 ? 29.891 -15.664 -7.574 1 33.84 80 GLY B N 1
ATOM 3111 C CA . GLY B 1 80 ? 30.938 -14.656 -7.715 1 33.84 80 GLY B CA 1
ATOM 3112 C C . GLY B 1 80 ? 30.547 -13.516 -8.625 1 33.84 80 GLY B C 1
ATOM 3113 O O . GLY B 1 80 ? 31.344 -12.602 -8.875 1 33.84 80 GLY B O 1
ATOM 3114 N N . GLY B 1 81 ? 29.672 -13.836 -9.57 1 35.06 81 GLY B N 1
ATOM 3115 C CA . GLY B 1 81 ? 29.359 -12.664 -10.367 1 35.06 81 GLY B CA 1
ATOM 3116 C C . GLY B 1 81 ? 28.453 -11.68 -9.648 1 35.06 81 GLY B C 1
ATOM 3117 O O . GLY B 1 81 ? 27.844 -12.016 -8.633 1 35.06 81 GLY B O 1
ATOM 3118 N N . PRO B 1 82 ? 28.875 -10.562 -9.734 1 32.34 82 PRO B N 1
ATOM 3119 C CA . PRO B 1 82 ? 28.125 -9.531 -9.031 1 32.34 82 PRO B CA 1
ATOM 3120 C C . PRO B 1 82 ? 26.609 -9.758 -9.086 1 32.34 82 PRO B C 1
ATOM 3122 O O . PRO B 1 82 ? 26.109 -10.336 -10.047 1 32.34 82 PRO B O 1
ATOM 3125 N N . VAL B 1 83 ? 26.031 -10.047 -7.902 1 33.69 83 VAL B N 1
ATOM 3126 C CA . VAL B 1 83 ? 24.594 -10.188 -7.781 1 33.69 83 VAL B CA 1
ATOM 3127 C C . VAL B 1 83 ? 23.906 -9.508 -8.961 1 33.69 83 VAL B C 1
ATOM 3129 O O . VAL B 1 83 ? 22.891 -10 -9.469 1 33.69 83 VAL B O 1
ATOM 3132 N N . PHE B 1 84 ? 24.484 -8.359 -9.297 1 32.88 84 PHE B N 1
ATOM 3133 C CA . PHE B 1 84 ? 23.875 -7.504 -10.312 1 32.88 84 PHE B CA 1
ATOM 3134 C C . PHE B 1 84 ? 24.078 -8.094 -11.703 1 32.88 84 PHE B C 1
ATOM 3136 O O . PHE B 1 84 ? 23.453 -7.66 -12.664 1 32.88 84 PHE B O 1
ATOM 3143 N N . ASN B 1 85 ? 25.375 -8.695 -11.828 1 32.28 85 ASN B N 1
ATOM 3144 C CA . ASN B 1 85 ? 25.594 -9.32 -13.133 1 32.28 85 ASN B CA 1
ATOM 3145 C C . ASN B 1 85 ? 24.688 -10.523 -13.344 1 32.28 85 ASN B C 1
ATOM 3147 O O . ASN B 1 85 ? 24.938 -11.367 -14.203 1 32.28 85 ASN B O 1
ATOM 3151 N N . GLN B 1 86 ? 24.281 -10.867 -12.188 1 33.78 86 GLN B N 1
ATOM 3152 C CA . GLN B 1 86 ? 23.516 -12.062 -12.539 1 33.78 86 GLN B CA 1
ATOM 3153 C C . GLN B 1 86 ? 22.484 -11.75 -13.625 1 33.78 86 GLN B C 1
ATOM 3155 O O . GLN B 1 86 ? 21.5 -11.062 -13.375 1 33.78 86 GLN B O 1
ATOM 3160 N N . GLN B 1 87 ? 23.109 -11.312 -14.773 1 37.38 87 GLN B N 1
ATOM 3161 C CA . GLN B 1 87 ? 22.219 -11.633 -15.875 1 37.38 87 GLN B CA 1
ATOM 3162 C C . GLN B 1 87 ? 21.188 -12.688 -15.469 1 37.38 87 GLN B C 1
ATOM 3164 O O . GLN B 1 87 ? 21.469 -13.883 -15.484 1 37.38 87 GLN B O 1
ATOM 3169 N N . LEU B 1 88 ? 20.891 -12.664 -14.172 1 41.75 88 LEU B N 1
ATOM 3170 C CA . LEU B 1 88 ? 19.844 -13.625 -13.875 1 41.75 88 LEU B CA 1
ATOM 3171 C C . LEU B 1 88 ? 18.984 -13.906 -15.109 1 41.75 88 LEU B C 1
ATOM 3173 O O . LEU B 1 88 ? 18.516 -12.969 -15.773 1 41.75 88 LEU B O 1
ATOM 3177 N N . PRO B 1 89 ? 19.422 -14.898 -15.734 1 49.72 89 PRO B N 1
ATOM 3178 C CA . PRO B 1 89 ? 18.766 -15.422 -16.938 1 49.72 89 PRO B CA 1
ATOM 3179 C C . PRO B 1 89 ? 17.266 -15.203 -16.922 1 49.72 89 PRO B C 1
ATOM 3181 O O . PRO B 1 89 ? 16.5 -16.062 -16.453 1 49.72 89 PRO B O 1
ATOM 3184 N N . TYR B 1 90 ? 16.875 -13.93 -16.703 1 60.28 90 TYR B N 1
ATOM 3185 C CA . TYR B 1 90 ? 15.484 -13.602 -17 1 60.28 90 TYR B CA 1
ATOM 3186 C C . TYR B 1 90 ? 15 -14.328 -18.25 1 60.28 90 TYR B C 1
ATOM 3188 O O . TYR B 1 90 ? 13.828 -14.711 -18.344 1 60.28 90 TYR B O 1
ATOM 3196 N N . SER B 1 91 ? 16.141 -14.719 -18.969 1 70.62 91 SER B N 1
ATOM 3197 C CA . SER B 1 91 ? 15.742 -15.445 -20.172 1 70.62 91 SER B CA 1
ATOM 3198 C C . SER B 1 91 ? 15.203 -16.828 -19.812 1 70.62 91 SER B C 1
ATOM 3200 O O . SER B 1 91 ? 14.227 -17.281 -20.406 1 70.62 91 SER B O 1
ATOM 3202 N N . GLY B 1 92 ? 15.914 -17.453 -18.875 1 78.94 92 GLY B N 1
ATOM 3203 C CA . GLY B 1 92 ? 15.406 -18.734 -18.453 1 78.94 92 GLY B CA 1
ATOM 3204 C C . GLY B 1 92 ? 14.039 -18.656 -17.797 1 78.94 92 GLY B C 1
ATOM 3205 O O . GLY B 1 92 ? 13.164 -19.484 -18.047 1 78.94 92 GLY B O 1
ATOM 3206 N N . PHE B 1 93 ? 13.891 -17.594 -17.031 1 83.19 93 PHE B N 1
ATOM 3207 C CA . PHE B 1 93 ? 12.609 -17.375 -16.375 1 83.19 93 PHE B CA 1
ATOM 3208 C C . PHE B 1 93 ? 11.523 -17.078 -17.406 1 83.19 93 PHE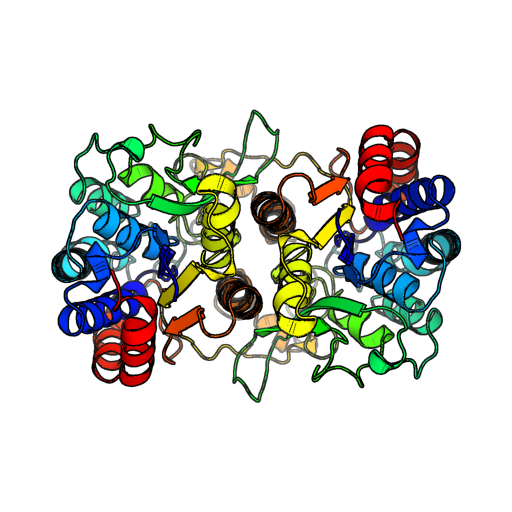 B C 1
ATOM 3210 O O . PHE B 1 93 ? 10.422 -17.625 -17.328 1 83.19 93 PHE B O 1
ATOM 3217 N N . ILE B 1 94 ? 11.875 -16.25 -18.359 1 85.56 94 ILE B N 1
ATOM 3218 C CA . ILE B 1 94 ? 10.945 -15.906 -19.422 1 85.56 94 ILE B CA 1
ATOM 3219 C C . ILE B 1 94 ? 10.523 -17.172 -20.156 1 85.56 94 ILE B C 1
ATOM 3221 O O . ILE B 1 94 ? 9.328 -17.406 -20.375 1 85.56 94 ILE B O 1
ATOM 3225 N N . LYS B 1 95 ? 11.469 -17.969 -20.469 1 87.94 95 LYS B N 1
ATOM 3226 C CA . LYS B 1 95 ? 11.195 -19.203 -21.203 1 87.94 95 LYS B CA 1
ATOM 3227 C C . LYS B 1 95 ? 10.328 -20.156 -20.375 1 87.94 95 LYS B C 1
ATOM 3229 O O . LYS B 1 95 ? 9.375 -20.75 -20.906 1 87.94 95 LYS B O 1
ATOM 3234 N N . ALA B 1 96 ? 10.664 -20.297 -19.172 1 91.44 96 ALA B N 1
ATOM 3235 C CA . ALA B 1 96 ? 9.914 -21.188 -18.297 1 91.44 96 ALA B CA 1
ATOM 3236 C C . ALA B 1 96 ? 8.453 -20.75 -18.188 1 91.44 96 ALA B C 1
ATOM 3238 O O . ALA B 1 96 ? 7.547 -21.578 -18.266 1 91.44 96 ALA B O 1
ATOM 3239 N N . VAL B 1 97 ? 8.234 -19.469 -18.078 1 93.44 97 VAL B N 1
ATOM 3240 C CA . VAL B 1 97 ? 6.871 -18.953 -17.938 1 93.44 97 VAL B CA 1
ATOM 3241 C C . VAL B 1 97 ? 6.117 -19.141 -19.25 1 93.44 97 VAL B C 1
ATOM 3243 O O . VAL B 1 97 ? 4.98 -19.609 -19.266 1 93.44 97 VAL B O 1
ATOM 3246 N N . ARG B 1 98 ? 6.754 -18.828 -20.312 1 94.06 98 ARG B N 1
ATOM 3247 C CA . ARG B 1 98 ? 6.117 -18.922 -21.625 1 94.06 98 ARG B CA 1
ATOM 3248 C C . ARG B 1 98 ? 5.785 -20.375 -21.969 1 94.06 98 ARG B C 1
ATOM 3250 O O . ARG B 1 98 ? 4.777 -20.641 -22.625 1 94.06 98 ARG B O 1
ATOM 3257 N N . ASN B 1 99 ? 6.578 -21.312 -21.484 1 95.25 99 ASN B N 1
ATOM 3258 C CA . ASN B 1 99 ? 6.371 -22.719 -21.797 1 95.25 99 ASN B CA 1
ATOM 3259 C C . ASN B 1 99 ? 5.227 -23.297 -20.969 1 95.25 99 ASN B C 1
ATOM 3261 O O . ASN B 1 99 ? 4.645 -24.328 -21.359 1 95.25 99 ASN B O 1
ATOM 3265 N N . PHE B 1 100 ? 4.914 -22.703 -19.906 1 96.25 100 PHE B N 1
ATOM 3266 C CA . PHE B 1 100 ? 3.904 -23.25 -19.016 1 96.25 100 PHE B CA 1
ATOM 3267 C C . PHE B 1 100 ? 2.504 -23 -19.562 1 96.25 100 PHE B C 1
ATOM 3269 O O . PHE B 1 100 ? 1.597 -23.812 -19.344 1 96.25 100 PHE B O 1
ATOM 3276 N N . PHE B 1 101 ? 2.322 -21.891 -20.234 1 96.75 101 PHE B N 1
ATOM 3277 C CA . PHE B 1 101 ? 1.012 -21.5 -20.734 1 96.75 101 PHE B CA 1
ATOM 3278 C C . PHE B 1 101 ? 0.969 -21.562 -22.25 1 96.75 101 PHE B C 1
ATOM 3280 O O . PHE B 1 101 ? 1.982 -21.344 -22.922 1 96.75 101 PHE B O 1
ATOM 3287 N N . PRO B 1 102 ? -0.271 -21.844 -22.797 1 96 102 PRO B N 1
ATOM 3288 C CA . PRO B 1 102 ? -0.4 -21.641 -24.234 1 96 102 PRO B CA 1
ATOM 3289 C C . PRO B 1 102 ? -0.009 -20.219 -24.672 1 96 102 PRO B C 1
ATOM 3291 O O . PRO B 1 102 ? -0.345 -19.25 -24 1 96 102 PRO B O 1
ATOM 3294 N N . ALA B 1 103 ? 0.667 -20.109 -25.781 1 93.94 103 ALA B N 1
ATOM 3295 C CA . ALA B 1 103 ? 1.267 -18.859 -26.25 1 93.94 103 ALA B CA 1
ATOM 3296 C C . ALA B 1 103 ? 0.201 -17.781 -26.469 1 93.94 103 ALA B C 1
ATOM 3298 O O . ALA B 1 103 ? 0.456 -16.594 -26.266 1 93.94 103 ALA B O 1
ATOM 3299 N N . ASP B 1 104 ? -1.017 -18.156 -26.781 1 95.94 104 ASP B N 1
ATOM 3300 C CA . ASP B 1 104 ? -2.047 -17.188 -27.141 1 95.94 104 ASP B CA 1
ATOM 3301 C C . ASP B 1 104 ? -3.066 -17.031 -26 1 95.94 104 ASP B C 1
ATOM 3303 O O . ASP B 1 104 ? -4.086 -16.359 -26.172 1 95.94 104 ASP B O 1
ATOM 3307 N N . LEU B 1 105 ? -2.744 -17.625 -24.891 1 97.94 105 LEU B N 1
ATOM 3308 C CA . LEU B 1 105 ? -3.682 -17.5 -23.781 1 97.94 105 LEU B CA 1
ATOM 3309 C C . LEU B 1 105 ? -3.707 -16.078 -23.25 1 97.94 105 LEU B C 1
ATOM 3311 O O . LEU B 1 105 ? -2.664 -15.523 -22.891 1 97.94 105 LEU B O 1
ATOM 3315 N N . GLN B 1 106 ? -4.922 -15.516 -23.266 1 98.56 106 GLN B N 1
ATOM 3316 C CA . GLN B 1 106 ? -5.113 -14.141 -22.812 1 98.56 106 GLN B CA 1
ATOM 3317 C C . GLN B 1 106 ? -5.93 -14.102 -21.516 1 98.56 106 GLN B C 1
ATOM 3319 O O . GLN B 1 106 ? -6.543 -15.102 -21.141 1 98.56 106 GLN B O 1
ATOM 3324 N N . LEU B 1 107 ? -5.906 -12.945 -20.859 1 98.69 107 LEU B N 1
ATOM 3325 C CA . LEU B 1 107 ? -6.617 -12.797 -19.594 1 98.69 107 LEU B CA 1
ATOM 3326 C C . LEU B 1 107 ? -8.109 -13.062 -19.766 1 98.69 107 LEU B C 1
ATOM 3328 O O . LEU B 1 107 ? -8.758 -13.594 -18.875 1 98.69 107 LEU B O 1
ATOM 3332 N N . ILE B 1 108 ? -8.68 -12.711 -20.906 1 98.06 108 ILE B N 1
ATOM 3333 C CA . ILE B 1 108 ? -10.102 -12.883 -21.172 1 98.06 108 ILE B CA 1
ATOM 3334 C C . ILE B 1 108 ? -10.453 -14.367 -21.203 1 98.06 108 ILE B C 1
ATOM 3336 O O . ILE B 1 108 ? -11.609 -14.742 -21 1 98.06 108 ILE B O 1
ATOM 3340 N N . ASP B 1 109 ? -9.445 -15.227 -21.453 1 98 109 ASP B N 1
ATOM 3341 C CA . ASP B 1 109 ? -9.672 -16.656 -21.625 1 98 109 ASP B CA 1
ATOM 3342 C C . ASP B 1 109 ? -9.703 -17.359 -20.266 1 98 109 ASP B C 1
ATOM 3344 O O . ASP B 1 109 ? -10.094 -18.531 -20.188 1 98 109 ASP B O 1
ATOM 3348 N N . LEU B 1 110 ? -9.328 -16.672 -19.234 1 97.75 110 LEU B N 1
ATOM 3349 C CA . LEU B 1 110 ? -9.227 -17.297 -17.922 1 97.75 110 LEU B CA 1
ATOM 3350 C C . LEU B 1 110 ? -10.617 -17.562 -17.344 1 97.75 110 LEU B C 1
ATOM 3352 O O . LEU B 1 110 ? -11.531 -16.75 -17.516 1 97.75 110 LEU B O 1
ATOM 3356 N N . ARG B 1 111 ? -10.711 -18.562 -16.578 1 88.94 111 ARG B N 1
ATOM 3357 C CA . ARG B 1 111 ? -11.969 -19 -15.977 1 88.94 111 ARG B CA 1
ATOM 3358 C C . ARG B 1 111 ? -12.266 -18.203 -14.703 1 88.94 111 ARG B C 1
ATOM 3360 O O . ARG B 1 111 ? -13.43 -18.031 -14.344 1 88.94 111 ARG B O 1
ATOM 3367 N N . LYS B 1 112 ? -11.273 -17.891 -14.023 1 97.31 112 LYS B N 1
ATOM 3368 C CA . LYS B 1 112 ? -11.383 -17.188 -12.758 1 97.31 112 LYS B CA 1
ATOM 3369 C C . LYS B 1 112 ? -10.82 -15.766 -12.867 1 97.31 112 LYS B C 1
ATOM 3371 O O . LYS B 1 112 ? -10.086 -15.461 -13.812 1 97.31 112 LYS B O 1
ATOM 3376 N N . ARG B 1 113 ? -11.227 -14.922 -11.969 1 98.44 113 ARG B N 1
ATOM 3377 C CA . ARG B 1 113 ? -10.734 -13.547 -11.945 1 98.44 113 ARG B CA 1
ATOM 3378 C C . ARG B 1 113 ? -9.328 -13.477 -11.359 1 98.44 113 ARG B C 1
ATOM 3380 O O . ARG B 1 113 ? -8.938 -14.32 -10.555 1 98.44 113 ARG B O 1
ATOM 3387 N N . ILE B 1 114 ? -8.609 -12.445 -11.805 1 98.81 114 ILE B N 1
ATOM 3388 C CA . ILE B 1 114 ? -7.25 -12.273 -11.312 1 98.81 114 ILE B CA 1
ATOM 3389 C C . ILE B 1 114 ? -6.984 -10.789 -11.039 1 98.81 114 ILE B C 1
ATOM 3391 O O . ILE B 1 114 ? -7.613 -9.922 -11.648 1 98.81 114 ILE B O 1
ATOM 3395 N N . VAL B 1 115 ? -6.117 -10.453 -10.141 1 98.69 115 VAL B N 1
ATOM 3396 C CA . VAL B 1 115 ? -5.516 -9.148 -9.898 1 98.69 115 VAL B CA 1
ATOM 3397 C C . VAL B 1 115 ? -4.004 -9.297 -9.734 1 98.69 115 VAL B C 1
ATOM 3399 O O . VAL B 1 115 ? -3.537 -10.008 -8.844 1 98.69 115 VAL B O 1
ATOM 3402 N N . VAL B 1 116 ? -3.225 -8.656 -10.594 1 98.44 116 VAL B N 1
ATOM 3403 C CA . VAL B 1 116 ? -1.771 -8.797 -10.594 1 98.44 116 VAL B CA 1
ATOM 3404 C C . VAL B 1 116 ? -1.123 -7.414 -10.609 1 98.44 116 VAL B C 1
ATOM 3406 O O . VAL B 1 116 ? -1.194 -6.695 -11.609 1 98.44 116 VAL B O 1
ATOM 3409 N N . PRO B 1 117 ? -0.487 -7.043 -9.492 1 96.5 117 PRO B N 1
ATOM 3410 C CA . PRO B 1 117 ? 0.175 -5.738 -9.453 1 96.5 117 PRO B CA 1
ATOM 3411 C C . PRO B 1 117 ? 1.453 -5.699 -10.289 1 96.5 117 PRO B C 1
ATOM 3413 O O . PRO B 1 117 ? 2.184 -6.691 -10.352 1 96.5 117 PRO B O 1
ATOM 3416 N N . SER B 1 118 ? 1.685 -4.617 -10.891 1 93.56 118 SER B N 1
ATOM 3417 C CA . SER B 1 118 ? 2.885 -4.266 -11.641 1 93.56 118 SER B CA 1
ATOM 3418 C C . SER B 1 118 ? 3.121 -2.76 -11.633 1 93.56 118 SER B C 1
ATOM 3420 O O . SER B 1 118 ? 2.461 -2.027 -10.891 1 93.56 118 SER B O 1
ATOM 3422 N N . PHE B 1 119 ? 4.168 -2.371 -12.266 1 89.31 119 PHE B N 1
ATOM 3423 C CA . PHE B 1 119 ? 4.512 -0.955 -12.305 1 89.31 119 PHE B CA 1
ATOM 3424 C C . PHE B 1 119 ? 5.031 -0.563 -13.688 1 89.31 119 PHE B C 1
ATOM 3426 O O . PHE B 1 119 ? 6.043 -1.094 -14.141 1 89.31 119 PHE B O 1
ATOM 3433 N N . LYS B 1 120 ? 4.262 0.295 -14.266 1 87.62 120 LYS B N 1
ATOM 3434 C CA . LYS B 1 120 ? 4.656 0.79 -15.578 1 87.62 120 LYS B CA 1
ATOM 3435 C C . LYS B 1 120 ? 5.594 1.986 -15.453 1 87.62 120 LYS B C 1
ATOM 3437 O O . LYS B 1 120 ? 5.246 2.994 -14.836 1 87.62 120 LYS B O 1
ATOM 3442 N N . LEU B 1 121 ? 6.66 1.891 -16.016 1 79.12 121 LEU B N 1
ATOM 3443 C CA . LEU B 1 121 ? 7.715 2.883 -15.836 1 79.12 121 LEU B CA 1
ATOM 3444 C C . LEU B 1 121 ? 7.352 4.188 -16.547 1 79.12 121 LEU B C 1
ATOM 3446 O O . LEU B 1 121 ? 7.762 5.266 -16.109 1 79.12 121 LEU B O 1
ATOM 3450 N N . TYR B 1 122 ? 6.68 4.051 -17.641 1 80.62 122 TYR B N 1
ATOM 3451 C CA . TYR B 1 122 ? 6.223 5.254 -18.328 1 80.62 122 TYR B CA 1
ATOM 3452 C C . TYR B 1 122 ? 4.941 4.984 -19.109 1 80.62 122 TYR B C 1
ATOM 3454 O O . TYR B 1 122 ? 4.895 4.066 -19.922 1 80.62 122 TYR B O 1
ATOM 3462 N N . SER B 1 123 ? 3.98 5.754 -18.781 1 83.88 123 SER B N 1
ATOM 3463 C CA . SER B 1 123 ? 2.727 5.77 -19.516 1 83.88 123 SER B CA 1
ATOM 3464 C C . SER B 1 123 ? 2.602 7.031 -20.359 1 83.88 123 SER B C 1
ATOM 3466 O O . SER B 1 123 ? 2.502 8.141 -19.828 1 83.88 123 SER B O 1
ATOM 3468 N N . GLN B 1 124 ? 2.525 6.855 -21.625 1 81.12 124 GLN B N 1
ATOM 3469 C CA . GLN B 1 124 ? 2.387 8 -22.516 1 81.12 124 GLN B CA 1
ATOM 3470 C C . GLN B 1 124 ? 1.077 8.742 -22.266 1 81.12 124 GLN B C 1
ATOM 3472 O O . GLN B 1 124 ? 1.041 9.977 -22.281 1 81.12 124 GLN B O 1
ATOM 3477 N N . LYS B 1 125 ? 0.082 7.988 -22.031 1 85.06 125 LYS B N 1
ATOM 3478 C CA . LYS B 1 125 ? -1.242 8.562 -21.797 1 85.06 125 LYS B CA 1
ATOM 3479 C C . LYS B 1 125 ? -1.261 9.438 -20.547 1 85.06 125 LYS B C 1
ATOM 3481 O O . LYS B 1 125 ? -1.86 10.508 -20.547 1 85.06 125 LYS B O 1
ATOM 3486 N N . LEU B 1 126 ? -0.554 9.023 -19.5 1 85.56 126 LEU B N 1
ATOM 3487 C CA . LEU B 1 126 ? -0.576 9.727 -18.219 1 85.56 126 LEU B CA 1
ATOM 3488 C C . LEU B 1 126 ? 0.635 10.641 -18.078 1 85.56 126 LEU B C 1
ATOM 3490 O O . LEU B 1 126 ? 0.667 11.508 -17.203 1 85.56 126 LEU B O 1
ATOM 3494 N N . ASP B 1 127 ? 1.67 10.438 -18.906 1 82.88 127 ASP B N 1
ATOM 3495 C CA . ASP B 1 127 ? 2.928 11.172 -18.875 1 82.88 127 ASP B CA 1
ATOM 3496 C C . ASP B 1 127 ? 3.607 11.039 -17.516 1 82.88 127 ASP B C 1
ATOM 3498 O O . ASP B 1 127 ? 4.016 12.039 -16.922 1 82.88 127 ASP B O 1
ATOM 3502 N N . ARG B 1 128 ? 3.609 9.82 -17.031 1 81.44 128 ARG B N 1
ATOM 3503 C CA . ARG B 1 128 ? 4.246 9.492 -15.766 1 81.44 128 ARG B CA 1
ATOM 3504 C C . ARG B 1 128 ? 4.336 7.98 -15.57 1 81.44 128 ARG B C 1
ATOM 3506 O O . ARG B 1 128 ? 3.719 7.215 -16.312 1 81.44 128 ARG B O 1
ATOM 3513 N N . TRP B 1 129 ? 5.188 7.586 -14.656 1 83.75 129 TRP B N 1
ATOM 3514 C CA . TRP B 1 129 ? 5.121 6.207 -14.18 1 83.75 129 TRP B CA 1
ATOM 3515 C C . TRP B 1 129 ? 3.844 5.973 -13.383 1 83.75 129 TRP B C 1
ATOM 3517 O O . TRP B 1 129 ? 3.219 6.922 -12.906 1 83.75 129 TRP B O 1
ATOM 3527 N N . THR B 1 130 ? 3.418 4.738 -13.383 1 89.38 130 THR B N 1
ATOM 3528 C CA . THR B 1 130 ? 2.154 4.473 -12.703 1 89.38 130 THR B CA 1
ATOM 3529 C C . THR B 1 130 ? 2.059 3.002 -12.297 1 89.38 130 THR B C 1
ATOM 3531 O O . THR B 1 130 ? 2.516 2.121 -13.031 1 89.38 130 THR B O 1
ATOM 3534 N N . PRO B 1 131 ? 1.515 2.799 -11.047 1 92.88 131 PRO B N 1
ATOM 3535 C CA . PRO B 1 131 ? 1.143 1.414 -10.742 1 92.88 131 PRO B CA 1
ATOM 3536 C C . PRO B 1 131 ? 0.1 0.859 -11.711 1 92.88 131 PRO B C 1
ATOM 3538 O O . PRO B 1 131 ? -0.724 1.613 -12.234 1 92.88 131 PRO B O 1
ATOM 3541 N N . VAL B 1 132 ? 0.236 -0.393 -11.961 1 95.06 132 VAL B N 1
ATOM 3542 C CA . VAL B 1 132 ? -0.737 -1.112 -12.773 1 95.06 132 VAL B CA 1
ATOM 3543 C C . VAL B 1 132 ? -1.272 -2.314 -12 1 95.06 132 VAL B C 1
ATOM 3545 O O . VAL B 1 132 ? -0.511 -3.025 -11.344 1 95.06 132 VAL B O 1
ATOM 3548 N N . LEU B 1 133 ? -2.57 -2.42 -11.984 1 97.56 133 LEU B N 1
ATOM 3549 C CA . LEU B 1 133 ? -3.236 -3.617 -11.484 1 97.56 133 LEU B CA 1
ATOM 3550 C C . LEU B 1 133 ? -3.904 -4.387 -12.617 1 97.56 133 LEU B C 1
ATOM 3552 O O . LEU B 1 133 ? -5.062 -4.129 -12.953 1 97.56 133 LEU B O 1
ATOM 3556 N N . PHE B 1 134 ? -3.146 -5.379 -13.172 1 98.38 134 PHE B N 1
ATOM 3557 C CA . PHE B 1 134 ? -3.736 -6.219 -14.211 1 98.38 134 PHE B CA 1
ATOM 3558 C C . PHE B 1 134 ? -4.902 -7.023 -13.656 1 98.38 134 PHE B C 1
ATOM 3560 O O . PHE B 1 134 ? -4.828 -7.547 -12.539 1 98.38 134 PHE B O 1
ATOM 3567 N N . HIS B 1 135 ? -5.961 -7.059 -14.383 1 98.62 135 HIS B N 1
ATOM 3568 C CA . HIS B 1 135 ? -7.129 -7.82 -13.953 1 98.62 135 HIS B CA 1
ATOM 3569 C C . HIS B 1 135 ? -8 -8.211 -15.141 1 98.62 135 HIS B C 1
ATOM 3571 O O . HIS B 1 135 ? -7.793 -7.715 -16.25 1 98.62 135 HIS B O 1
ATOM 3577 N N . ASN B 1 136 ? -8.906 -9.164 -14.953 1 98.62 136 ASN B N 1
ATOM 3578 C CA . ASN B 1 136 ? -9.805 -9.562 -16.031 1 98.62 136 ASN B CA 1
ATOM 3579 C C . ASN B 1 136 ? -11.273 -9.398 -15.625 1 98.62 136 ASN B C 1
ATOM 3581 O O . ASN B 1 136 ? -12.133 -10.156 -16.078 1 98.62 136 ASN B O 1
ATOM 3585 N N . PHE B 1 137 ? -11.547 -8.484 -14.68 1 97.88 137 PHE B N 1
ATOM 3586 C CA . PHE B 1 137 ? -12.922 -8.156 -14.352 1 97.88 137 PHE B CA 1
ATOM 3587 C C . PHE B 1 137 ? -13.625 -7.5 -15.539 1 97.88 137 PHE B C 1
ATOM 3589 O O . PHE B 1 137 ? -12.969 -7.066 -16.484 1 97.88 137 PHE B O 1
ATOM 3596 N N . PRO B 1 138 ? -15 -7.461 -15.484 1 93.38 138 PRO B N 1
ATOM 3597 C CA . PRO B 1 138 ? -15.719 -6.793 -16.578 1 93.38 138 PRO B CA 1
ATOM 3598 C C . PRO B 1 138 ? -15.266 -5.348 -16.781 1 93.38 138 PRO B C 1
ATOM 3600 O O . PRO B 1 138 ? -15.102 -4.609 -15.805 1 93.38 138 PRO B O 1
ATOM 3603 N N . GLY B 1 139 ? -14.992 -4.965 -18.062 1 93.75 139 GLY B N 1
ATOM 3604 C CA . GLY B 1 139 ? -14.594 -3.602 -18.375 1 93.75 139 GLY B CA 1
ATOM 3605 C C . GLY B 1 139 ? -13.102 -3.381 -18.297 1 93.75 139 GLY B C 1
ATOM 3606 O O . GLY B 1 139 ? -12.609 -2.275 -18.531 1 93.75 139 GLY B O 1
ATOM 3607 N N . SER B 1 140 ? -12.391 -4.434 -18.016 1 97.25 140 SER B N 1
ATOM 3608 C CA . SER B 1 140 ? -10.945 -4.324 -17.875 1 97.25 140 SER B CA 1
ATOM 3609 C C . SER B 1 140 ? -10.289 -3.926 -19.203 1 97.25 140 SER B C 1
ATOM 3611 O O . SER B 1 140 ? -10.633 -4.461 -20.25 1 97.25 140 SER B O 1
ATOM 3613 N N . PRO B 1 141 ? -9.336 -2.994 -19.172 1 96.88 141 PRO B N 1
ATOM 3614 C CA . PRO B 1 141 ? -8.578 -2.66 -20.391 1 96.88 141 PRO B CA 1
ATOM 3615 C C . PRO B 1 141 ? -7.48 -3.676 -20.688 1 96.88 141 PRO B C 1
ATOM 3617 O O . PRO B 1 141 ? -6.77 -3.537 -21.688 1 96.88 141 PRO B O 1
ATOM 3620 N N . TYR B 1 142 ? -7.375 -4.766 -19.922 1 98.12 142 TYR B N 1
ATOM 3621 C CA . TYR B 1 142 ? -6.234 -5.664 -20.047 1 98.12 142 TYR B CA 1
ATOM 3622 C C . TYR B 1 142 ? -6.672 -7.035 -20.547 1 98.12 142 TYR B C 1
ATOM 3624 O O . TYR B 1 142 ? -5.887 -7.988 -20.531 1 98.12 142 TYR B O 1
ATOM 3632 N N . LEU B 1 143 ? -7.855 -7.168 -21 1 98.12 143 LEU B N 1
ATOM 3633 C CA . LEU B 1 143 ? -8.438 -8.461 -21.328 1 98.12 143 LEU B CA 1
ATOM 3634 C C . LEU B 1 143 ? -7.625 -9.164 -22.422 1 98.12 143 LEU B C 1
ATOM 3636 O O . LEU B 1 143 ? -7.539 -10.398 -22.438 1 98.12 143 LEU B O 1
ATOM 3640 N N . ASN B 1 144 ? -6.945 -8.422 -23.266 1 97.94 144 ASN B N 1
ATOM 3641 C CA . ASN B 1 144 ? -6.238 -9.008 -24.391 1 97.94 144 ASN B CA 1
ATOM 3642 C C . ASN B 1 144 ? -4.758 -9.219 -24.078 1 97.94 144 ASN B C 1
ATOM 3644 O O . ASN B 1 144 ? -3.99 -9.641 -24.953 1 97.94 144 ASN B O 1
ATOM 3648 N N . GLU B 1 145 ? -4.363 -8.914 -22.922 1 97.94 145 GLU B N 1
ATOM 3649 C CA . GLU B 1 145 ? -2.979 -9.172 -22.547 1 97.94 145 GLU B CA 1
ATOM 3650 C C . GLU B 1 145 ? -2.721 -10.672 -22.375 1 97.94 145 GLU B C 1
ATOM 3652 O O . GLU B 1 145 ? -3.57 -11.398 -21.859 1 97.94 145 GLU B O 1
ATOM 3657 N N . LYS B 1 146 ? -1.528 -11.078 -22.844 1 97.88 146 LYS B N 1
ATOM 3658 C CA . LYS B 1 146 ? -1.139 -12.477 -22.672 1 97.88 146 LYS B CA 1
ATOM 3659 C C . LYS B 1 146 ? -0.838 -12.789 -21.219 1 97.88 146 LYS B C 1
ATOM 3661 O O . LYS B 1 146 ? -0.208 -11.992 -20.516 1 97.88 146 LYS B O 1
ATOM 3666 N N . VAL B 1 147 ? -1.286 -13.953 -20.781 1 98.25 147 VAL B N 1
ATOM 3667 C CA . VAL B 1 147 ? -1.092 -14.414 -19.422 1 98.25 147 VAL B CA 1
ATOM 3668 C C . VAL B 1 147 ? 0.396 -14.406 -19.078 1 98.25 147 VAL B C 1
ATOM 3670 O O . VAL B 1 147 ? 0.798 -13.875 -18.031 1 98.25 147 VAL B O 1
ATOM 3673 N N . SER B 1 148 ? 1.227 -14.93 -19.969 1 96.44 148 SER B N 1
ATOM 3674 C CA . SER B 1 148 ? 2.666 -15 -19.734 1 96.44 148 SER B CA 1
ATOM 3675 C C . SER B 1 148 ? 3.27 -13.602 -19.609 1 96.44 148 SER B C 1
ATOM 3677 O O . SER B 1 148 ? 4.109 -13.367 -18.734 1 96.44 148 SER B O 1
ATOM 3679 N N . ASP B 1 149 ? 2.805 -12.664 -20.391 1 94.69 149 ASP B N 1
ATOM 3680 C CA . ASP B 1 149 ? 3.326 -11.305 -20.344 1 94.69 149 ASP B CA 1
ATOM 3681 C C . ASP B 1 149 ? 2.984 -10.633 -19.016 1 94.69 149 ASP B C 1
ATOM 3683 O O . ASP B 1 149 ? 3.809 -9.906 -18.453 1 94.69 149 ASP B O 1
ATOM 3687 N N . VAL B 1 150 ? 1.792 -10.859 -18.547 1 97.12 150 VAL B N 1
ATOM 3688 C CA . VAL B 1 150 ? 1.353 -10.258 -17.297 1 97.12 150 VAL B CA 1
ATOM 3689 C C . VAL B 1 150 ? 2.227 -10.75 -16.141 1 97.12 150 VAL B C 1
ATOM 3691 O O . VAL B 1 150 ? 2.645 -9.969 -15.289 1 97.12 150 VAL B O 1
ATOM 3694 N N . ILE B 1 151 ? 2.549 -12.039 -16.125 1 95.62 151 ILE B N 1
ATOM 3695 C CA . ILE B 1 151 ? 3.416 -12.602 -15.102 1 95.62 151 ILE B CA 1
ATOM 3696 C C . ILE B 1 151 ? 4.801 -11.969 -15.18 1 95.62 151 ILE B C 1
ATOM 3698 O O . ILE B 1 151 ? 5.352 -11.539 -14.164 1 95.62 151 ILE B O 1
ATOM 3702 N N . LEU B 1 152 ? 5.316 -11.844 -16.375 1 89.69 152 LEU B N 1
ATOM 3703 C CA . LEU B 1 152 ? 6.664 -11.32 -16.578 1 89.69 152 LEU B CA 1
ATOM 3704 C C . LEU B 1 152 ? 6.719 -9.828 -16.25 1 89.69 152 LEU B C 1
ATOM 3706 O O . LEU B 1 152 ? 7.707 -9.352 -15.68 1 89.69 152 LEU B O 1
ATOM 3710 N N . ARG B 1 153 ? 5.66 -9.133 -16.531 1 89.38 153 ARG B N 1
ATOM 3711 C CA . ARG B 1 153 ? 5.582 -7.711 -16.219 1 89.38 153 ARG B CA 1
ATOM 3712 C C . ARG B 1 153 ? 5.461 -7.484 -14.719 1 89.38 153 ARG B C 1
ATOM 3714 O O . ARG B 1 153 ? 5.797 -6.41 -14.219 1 89.38 153 ARG B O 1
ATOM 3721 N N . SER B 1 154 ? 5.008 -8.453 -13.992 1 93.38 154 SER B N 1
ATOM 3722 C CA . SER B 1 154 ? 4.887 -8.375 -12.539 1 93.38 154 SER B CA 1
ATOM 3723 C C . SER B 1 154 ? 6.156 -8.859 -11.844 1 93.38 154 SER B C 1
ATOM 3725 O O . SER B 1 154 ? 6.289 -8.742 -10.625 1 93.38 154 SER B O 1
ATOM 3727 N N . SER B 1 155 ? 7.109 -9.344 -12.562 1 86.19 155 SER B N 1
ATOM 3728 C CA . SER B 1 155 ? 8.219 -10.07 -11.945 1 86.19 155 SER B CA 1
ATOM 3729 C C . SER B 1 155 ? 9.547 -9.383 -12.219 1 86.19 155 SER B C 1
ATOM 3731 O O . SER B 1 155 ? 10.609 -9.922 -11.898 1 86.19 155 SER B O 1
ATOM 3733 N N . GLY B 1 156 ? 9.562 -8.219 -12.789 1 73.06 156 GLY B N 1
ATOM 3734 C CA . GLY B 1 156 ? 10.789 -7.496 -13.055 1 73.06 156 GLY B CA 1
ATOM 3735 C C . GLY B 1 156 ? 11.359 -6.812 -11.828 1 73.06 156 GLY B C 1
ATOM 3736 O O . GLY B 1 156 ? 11.25 -5.594 -11.68 1 73.06 156 GLY B O 1
ATOM 3737 N N . ALA B 1 157 ? 12 -7.625 -11.023 1 62.31 157 ALA B N 1
ATOM 3738 C CA . ALA B 1 157 ? 12.5 -7.051 -9.781 1 62.31 157 ALA B CA 1
ATOM 3739 C C . ALA B 1 157 ? 13.609 -6.035 -10.047 1 62.31 157 ALA B C 1
ATOM 3741 O O . ALA B 1 157 ? 14.562 -6.328 -10.773 1 62.31 157 ALA B O 1
ATOM 3742 N N . PRO B 1 158 ? 13.43 -4.863 -9.742 1 53.06 158 PRO B N 1
ATOM 3743 C CA . PRO B 1 158 ? 14.328 -3.762 -10.117 1 53.06 158 PRO B CA 1
ATOM 3744 C C . PRO B 1 158 ? 15.797 -4.07 -9.836 1 53.06 158 PRO B C 1
ATOM 3746 O O . PRO B 1 158 ? 16.656 -3.742 -10.648 1 53.06 158 PRO B O 1
ATOM 3749 N N . ALA B 1 159 ? 16.156 -4.559 -8.68 1 47.34 159 ALA B N 1
ATOM 3750 C CA . ALA B 1 159 ? 17.578 -4.707 -8.344 1 47.34 159 ALA B CA 1
ATOM 3751 C C . ALA B 1 159 ? 18.172 -5.969 -8.969 1 47.34 159 ALA B C 1
ATOM 3753 O O . ALA B 1 159 ? 19.391 -6.102 -9.086 1 47.34 159 ALA B O 1
ATOM 3754 N N . THR B 1 160 ? 17.312 -6.742 -9.422 1 46.94 160 THR B N 1
ATOM 3755 C CA . THR B 1 160 ? 17.875 -8.016 -9.859 1 46.94 160 THR B CA 1
ATOM 3756 C C . THR B 1 160 ? 17.484 -8.312 -11.305 1 46.94 160 THR B C 1
ATOM 3758 O O . THR B 1 160 ? 18.188 -9.047 -12 1 46.94 160 THR B O 1
ATOM 3761 N N . GLN B 1 161 ? 16.344 -7.762 -11.578 1 52.69 161 GLN B N 1
ATOM 3762 C CA . GLN B 1 161 ? 15.82 -8.094 -12.898 1 52.69 161 GLN B CA 1
ATOM 3763 C C . GLN B 1 161 ? 15.508 -6.832 -13.695 1 52.69 161 GLN B C 1
ATOM 3765 O O . GLN B 1 161 ? 15.289 -5.762 -13.125 1 52.69 161 GLN B O 1
ATOM 3770 N N . ARG B 1 162 ? 15.711 -6.961 -15.047 1 57.62 162 ARG B N 1
ATOM 3771 C CA . ARG B 1 162 ? 15.406 -5.906 -16.016 1 57.62 162 ARG B CA 1
ATOM 3772 C C . ARG B 1 162 ? 13.906 -5.699 -16.141 1 57.62 162 ARG B C 1
ATOM 3774 O O . ARG B 1 162 ? 13.125 -6.637 -15.938 1 57.62 162 ARG B O 1
ATOM 3781 N N . ALA B 1 163 ? 13.609 -4.434 -16.281 1 65.19 163 ALA B N 1
ATOM 3782 C CA . ALA B 1 163 ? 12.227 -4.137 -16.656 1 65.19 163 ALA B CA 1
ATOM 3783 C C . ALA B 1 163 ? 11.797 -4.969 -17.859 1 65.19 163 ALA B C 1
ATOM 3785 O O . ALA B 1 163 ? 12.609 -5.266 -18.734 1 65.19 163 ALA B O 1
ATOM 3786 N N . TYR B 1 164 ? 10.633 -5.523 -17.781 1 70.38 164 TYR B N 1
ATOM 3787 C CA . TYR B 1 164 ? 10.039 -6.266 -18.891 1 70.38 164 TYR B CA 1
ATOM 3788 C C . TYR B 1 164 ? 8.977 -5.434 -19.594 1 70.38 164 TYR B C 1
ATOM 3790 O O . TYR B 1 164 ? 7.949 -5.098 -19 1 70.38 164 TYR B O 1
ATOM 3798 N N . GLN B 1 165 ? 9.203 -5.059 -20.859 1 75.38 165 GLN B N 1
ATOM 3799 C CA . GLN B 1 165 ? 8.266 -4.289 -21.656 1 75.38 165 GLN B CA 1
ATOM 3800 C C . GLN B 1 165 ? 7.863 -3 -20.953 1 75.38 165 GLN B C 1
ATOM 3802 O O . GLN B 1 165 ? 6.676 -2.682 -20.859 1 75.38 165 GLN B O 1
ATOM 3807 N N . ASN B 1 166 ? 8.688 -2.363 -20.25 1 78.31 166 ASN B N 1
ATOM 3808 C CA . ASN B 1 166 ? 8.461 -1.07 -19.625 1 78.31 166 ASN B CA 1
ATOM 3809 C C . ASN B 1 166 ? 7.777 -1.222 -18.266 1 78.31 166 ASN B C 1
ATOM 3811 O O . ASN B 1 166 ? 7.18 -0.272 -17.75 1 78.31 166 ASN B O 1
ATOM 3815 N N . TYR B 1 167 ? 7.809 -2.504 -17.781 1 83.31 167 TYR B N 1
ATOM 3816 C CA . TYR B 1 167 ? 7.242 -2.773 -16.469 1 83.31 167 TYR B CA 1
ATOM 3817 C C . TYR B 1 167 ? 8.305 -3.311 -15.516 1 83.31 167 TYR B C 1
ATOM 3819 O O . TYR B 1 167 ? 9.219 -4.02 -15.938 1 83.31 167 TYR B O 1
ATOM 3827 N N . VAL B 1 168 ? 8.148 -2.916 -14.242 1 79.75 168 VAL B N 1
ATOM 3828 C CA . VAL B 1 168 ? 8.969 -3.523 -13.203 1 79.75 168 VAL B CA 1
ATOM 3829 C C . VAL B 1 168 ? 8.078 -4.227 -12.18 1 79.75 168 VAL B C 1
ATOM 3831 O O . VAL B 1 168 ? 6.848 -4.113 -12.242 1 79.75 168 VAL B O 1
ATOM 3834 N N . ASP B 1 169 ? 8.766 -4.973 -11.359 1 77.44 169 ASP B N 1
ATOM 3835 C CA . ASP B 1 169 ? 8.07 -5.824 -10.398 1 77.44 169 ASP B CA 1
ATOM 3836 C C . ASP B 1 169 ? 7.059 -5.02 -9.586 1 77.44 169 ASP B C 1
ATOM 3838 O O . ASP B 1 169 ? 7.34 -3.895 -9.172 1 77.44 169 ASP B O 1
ATOM 3842 N N . GLY B 1 170 ? 5.953 -5.621 -9.273 1 79 170 GLY B N 1
ATOM 3843 C CA . GLY B 1 170 ? 4.848 -5.027 -8.539 1 79 170 GLY B CA 1
ATOM 3844 C C . GLY B 1 170 ? 5.148 -4.844 -7.062 1 79 170 GLY B C 1
ATOM 3845 O O . GLY B 1 170 ? 4.348 -4.258 -6.328 1 79 170 GLY B O 1
ATOM 3846 N N . TYR B 1 171 ? 6.289 -5.281 -6.645 1 77.62 171 TYR B N 1
ATOM 3847 C CA . TYR B 1 171 ? 6.57 -5.137 -5.219 1 77.62 171 TYR B CA 1
ATOM 3848 C C . TYR B 1 171 ? 6.637 -3.666 -4.824 1 77.62 171 TYR B C 1
ATOM 3850 O O . TYR B 1 171 ? 6.469 -3.324 -3.652 1 77.62 171 TYR B O 1
ATOM 3858 N N . VAL B 1 172 ? 6.867 -2.859 -5.82 1 76.44 172 VAL B N 1
ATOM 3859 C CA . VAL B 1 172 ? 6.887 -1.426 -5.547 1 76.44 172 VAL B CA 1
ATOM 3860 C C . VAL B 1 172 ? 5.461 -0.92 -5.336 1 76.44 172 VAL B C 1
ATOM 3862 O O . VAL B 1 172 ? 5.254 0.205 -4.875 1 76.44 172 VAL B O 1
ATOM 3865 N N . VAL B 1 173 ? 4.508 -1.809 -5.641 1 86.88 173 VAL B N 1
ATOM 3866 C CA . VAL B 1 173 ? 3.094 -1.465 -5.512 1 86.88 173 VAL B CA 1
ATOM 3867 C C . VAL B 1 173 ? 2.475 -2.246 -4.355 1 86.88 173 VAL B C 1
ATOM 3869 O O . VAL B 1 173 ? 2.104 -1.665 -3.334 1 86.88 173 VAL B O 1
ATOM 3872 N N . ALA B 1 174 ? 2.492 -3.506 -4.531 1 90.75 174 ALA B N 1
ATOM 3873 C CA . ALA B 1 174 ? 1.929 -4.391 -3.518 1 90.75 174 ALA B CA 1
ATOM 3874 C C . ALA B 1 174 ? 2.498 -5.801 -3.641 1 90.75 174 ALA B C 1
ATOM 3876 O O . ALA B 1 174 ? 2.209 -6.512 -4.605 1 90.75 174 ALA B O 1
ATOM 3877 N N . THR B 1 175 ? 3.215 -6.18 -2.607 1 90.88 175 THR B N 1
ATOM 3878 C CA . THR B 1 175 ? 3.719 -7.547 -2.57 1 90.88 175 THR B CA 1
ATOM 3879 C C . THR B 1 175 ? 2.607 -8.523 -2.195 1 90.88 175 THR B C 1
ATOM 3881 O O . THR B 1 175 ? 2.619 -9.68 -2.623 1 90.88 175 THR B O 1
ATOM 3884 N N . ASN B 1 176 ? 1.739 -8.086 -1.406 1 95.62 176 ASN B N 1
ATOM 3885 C CA . ASN B 1 176 ? 0.484 -8.719 -1.021 1 95.62 176 ASN B CA 1
ATOM 3886 C C . ASN B 1 176 ? -0.72 -7.98 -1.594 1 95.62 176 ASN B C 1
ATOM 3888 O O . ASN B 1 176 ? -1.128 -6.945 -1.062 1 95.62 176 ASN B O 1
ATOM 3892 N N . PRO B 1 177 ? -1.312 -8.547 -2.65 1 97.5 177 PRO B N 1
ATOM 3893 C CA . PRO B 1 177 ? -2.344 -7.777 -3.348 1 97.5 177 PRO B CA 1
ATOM 3894 C C . PRO B 1 177 ? -3.732 -7.965 -2.738 1 97.5 177 PRO B C 1
ATOM 3896 O O . PRO B 1 177 ? -4.738 -7.824 -3.436 1 97.5 177 PRO B O 1
ATOM 3899 N N . SER B 1 178 ? -3.869 -8.328 -1.467 1 98.5 178 SER B N 1
ATOM 3900 C CA . SER B 1 178 ? -5.145 -8.617 -0.818 1 98.5 178 SER B CA 1
ATOM 3901 C C . SER B 1 178 ? -6.082 -7.414 -0.884 1 98.5 178 SER B C 1
ATOM 3903 O O . SER B 1 178 ? -7.23 -7.539 -1.316 1 98.5 178 SER B O 1
ATOM 3905 N N . THR B 1 179 ? -5.578 -6.25 -0.537 1 98.56 179 THR B N 1
ATOM 3906 C CA . THR B 1 179 ? -6.445 -5.078 -0.467 1 98.56 179 THR B CA 1
ATOM 3907 C C . THR B 1 179 ? -6.941 -4.688 -1.856 1 98.56 179 THR B C 1
ATOM 3909 O O . THR B 1 179 ? -8.102 -4.316 -2.023 1 98.56 179 THR B O 1
ATOM 3912 N N . ALA B 1 180 ? -6.051 -4.758 -2.811 1 98.31 180 ALA B N 1
ATOM 3913 C CA . ALA B 1 180 ? -6.461 -4.48 -4.184 1 98.31 180 ALA B CA 1
ATOM 3914 C C . ALA B 1 180 ? -7.551 -5.449 -4.637 1 98.31 180 ALA B C 1
ATOM 3916 O O . ALA B 1 180 ? -8.516 -5.043 -5.285 1 98.31 180 ALA B O 1
ATOM 3917 N N . SER B 1 181 ? -7.402 -6.684 -4.301 1 98.75 181 SER B N 1
ATOM 3918 C CA . SER B 1 181 ? -8.375 -7.699 -4.699 1 98.75 181 SER B CA 1
ATOM 3919 C C . SER B 1 181 ? -9.727 -7.465 -4.035 1 98.75 181 SER B C 1
ATOM 3921 O O . SER B 1 181 ? -10.773 -7.633 -4.664 1 98.75 181 SER B O 1
ATOM 3923 N N . ILE B 1 182 ? -9.688 -7.117 -2.754 1 98.81 182 ILE B N 1
ATOM 3924 C CA . ILE B 1 182 ? -10.914 -6.766 -2.051 1 98.81 182 ILE B CA 1
ATOM 3925 C C . ILE B 1 182 ? -11.594 -5.59 -2.752 1 98.81 182 ILE B C 1
ATOM 3927 O O . ILE B 1 182 ? -12.805 -5.621 -3.004 1 98.81 182 ILE B O 1
ATOM 3931 N N . ALA B 1 183 ? -10.805 -4.609 -3.074 1 98.69 183 ALA B N 1
ATOM 3932 C CA . ALA B 1 183 ? -11.328 -3.404 -3.715 1 98.69 183 ALA B CA 1
ATOM 3933 C C . ALA B 1 183 ? -11.977 -3.734 -5.055 1 98.69 183 ALA B C 1
ATOM 3935 O O . ALA B 1 183 ? -13.047 -3.209 -5.379 1 98.69 183 ALA B O 1
ATOM 3936 N N . PHE B 1 184 ? -11.352 -4.586 -5.848 1 98.38 184 PHE B N 1
ATOM 3937 C CA . PHE B 1 184 ? -11.914 -4.945 -7.145 1 98.38 184 PHE B CA 1
ATOM 3938 C C . PHE B 1 184 ? -13.18 -5.77 -6.98 1 98.38 184 PHE B C 1
ATOM 3940 O O . PHE B 1 184 ? -14.117 -5.645 -7.773 1 98.38 184 PHE B O 1
ATOM 3947 N N . ALA B 1 185 ? -13.18 -6.637 -6 1 98.38 185 ALA B N 1
ATOM 3948 C CA . ALA B 1 185 ? -14.406 -7.375 -5.719 1 98.38 185 ALA B CA 1
ATOM 3949 C C . ALA B 1 185 ? -15.562 -6.418 -5.434 1 98.38 185 ALA B C 1
ATOM 3951 O O . ALA B 1 185 ? -16.672 -6.602 -5.953 1 98.38 185 ALA B O 1
ATOM 3952 N N . VAL B 1 186 ? -15.297 -5.391 -4.684 1 98.12 186 VAL B N 1
ATOM 3953 C CA . VAL B 1 186 ? -16.312 -4.418 -4.32 1 98.12 186 VAL B CA 1
ATOM 3954 C C . VAL B 1 186 ? -16.672 -3.561 -5.535 1 98.12 186 VAL B C 1
ATOM 3956 O O . VAL B 1 186 ? -17.844 -3.441 -5.902 1 98.12 186 VAL B O 1
ATOM 3959 N N . GLY B 1 187 ? -15.703 -3.031 -6.145 1 97.69 187 GLY B N 1
ATOM 3960 C CA . GLY B 1 187 ? -15.922 -1.994 -7.141 1 97.69 187 GLY B CA 1
ATOM 3961 C C . GLY B 1 187 ? -16.266 -2.547 -8.516 1 97.69 187 GLY B C 1
ATOM 3962 O O . GLY B 1 187 ? -17 -1.917 -9.273 1 97.69 187 GLY B O 1
ATOM 3963 N N . LYS B 1 188 ? -15.695 -3.699 -8.852 1 97.06 188 LYS B N 1
ATOM 3964 C CA . LYS B 1 188 ? -15.859 -4.207 -10.211 1 97.06 188 LYS B CA 1
ATOM 3965 C C . LYS B 1 188 ? -16.828 -5.379 -10.25 1 97.06 188 LYS B C 1
ATOM 3967 O O . LYS B 1 188 ? -17.562 -5.551 -11.227 1 97.06 188 LYS B O 1
ATOM 3972 N N . ALA B 1 189 ? -16.828 -6.188 -9.234 1 96.5 189 ALA B N 1
ATOM 3973 C CA . ALA B 1 189 ? -17.75 -7.32 -9.18 1 96.5 189 ALA B CA 1
ATOM 3974 C C . ALA B 1 189 ? -19 -6.977 -8.375 1 96.5 189 ALA B C 1
ATOM 3976 O O . ALA B 1 189 ? -19.922 -7.785 -8.273 1 96.5 189 ALA B O 1
ATOM 3977 N N . ASN B 1 190 ? -19.062 -5.824 -7.762 1 96.12 190 ASN B N 1
ATOM 3978 C CA . ASN B 1 190 ? -20.203 -5.34 -6.988 1 96.12 190 ASN B CA 1
ATOM 3979 C C . ASN B 1 190 ? -20.562 -6.301 -5.859 1 96.12 190 ASN B C 1
ATOM 3981 O O . ASN B 1 190 ? -21.734 -6.621 -5.668 1 96.12 190 ASN B O 1
ATOM 3985 N N . VAL B 1 191 ? -19.562 -6.801 -5.191 1 96.94 191 VAL B N 1
ATOM 3986 C C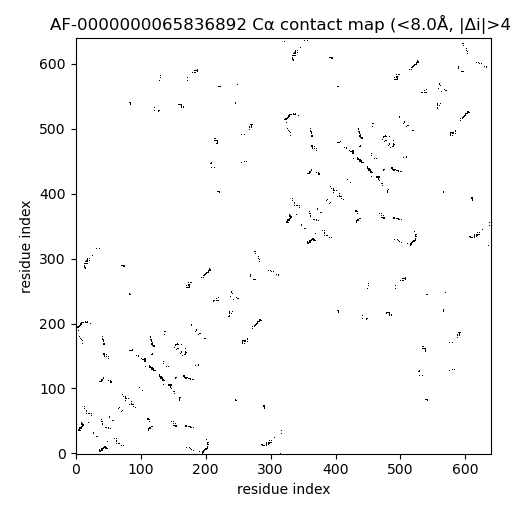A . VAL B 1 191 ? -19.766 -7.684 -4.047 1 96.94 191 VAL B CA 1
ATOM 3987 C C . VAL B 1 191 ? -19.75 -6.867 -2.754 1 96.94 191 VAL B C 1
ATOM 3989 O O . VAL B 1 191 ? -18.812 -6.105 -2.51 1 96.94 191 VAL B O 1
ATOM 3992 N N . PRO B 1 192 ? -20.812 -7.039 -1.936 1 96.56 192 PRO B N 1
ATOM 3993 C CA . PRO B 1 192 ? -20.766 -6.375 -0.631 1 96.56 192 PRO B CA 1
ATOM 3994 C C . PRO B 1 192 ? -19.562 -6.816 0.209 1 96.56 192 PRO B C 1
ATOM 3996 O O . PRO B 1 192 ? -19.203 -7.996 0.201 1 96.56 192 PRO B O 1
ATOM 3999 N N . LEU B 1 193 ? -19 -5.855 0.93 1 97.19 193 LEU B N 1
ATOM 4000 C CA . LEU B 1 193 ? -17.781 -6.102 1.69 1 97.19 193 LEU B CA 1
ATOM 4001 C C . LEU B 1 193 ? -17.984 -7.25 2.674 1 97.19 193 LEU B C 1
ATOM 4003 O O . LEU B 1 193 ? -17.078 -8.062 2.873 1 97.19 193 LEU B O 1
ATOM 4007 N N . ASP B 1 194 ? -19.141 -7.379 3.256 1 95.44 194 ASP B N 1
ATOM 4008 C CA . ASP B 1 194 ? -19.391 -8.352 4.312 1 95.44 194 ASP B CA 1
ATOM 4009 C C . ASP B 1 194 ? -19.562 -9.758 3.736 1 95.44 194 ASP B C 1
ATOM 4011 O O . ASP B 1 194 ? -19.734 -10.727 4.48 1 95.44 194 ASP B O 1
ATOM 4015 N N . GLN B 1 195 ? -19.453 -9.898 2.41 1 97 195 GLN B N 1
ATOM 4016 C CA . GLN B 1 195 ? -19.578 -11.195 1.762 1 97 195 GLN B CA 1
ATOM 4017 C C . GLN B 1 195 ? -18.25 -11.688 1.217 1 97 195 GLN B C 1
ATOM 4019 O O . GLN B 1 195 ? -18.172 -12.75 0.597 1 97 195 GLN B O 1
ATOM 4024 N N . ILE B 1 196 ? -17.234 -10.953 1.451 1 98.38 196 ILE B N 1
ATOM 4025 C CA . ILE B 1 196 ? -15.914 -11.258 0.897 1 98.38 196 ILE B CA 1
ATOM 4026 C C . ILE B 1 196 ? -15.055 -11.938 1.958 1 98.38 196 ILE B C 1
ATOM 4028 O O . ILE B 1 196 ? -15.039 -11.523 3.119 1 98.38 196 ILE B O 1
ATOM 4032 N N . ALA B 1 197 ? -14.383 -13.016 1.596 1 98.62 197 ALA B N 1
ATOM 4033 C CA . ALA B 1 197 ? -13.344 -13.641 2.412 1 98.62 197 ALA B CA 1
ATOM 4034 C C . ALA B 1 197 ? -12.031 -13.75 1.642 1 98.62 197 ALA B C 1
ATOM 4036 O O . ALA B 1 197 ? -12.031 -13.961 0.425 1 98.62 197 ALA B O 1
ATOM 4037 N N . VAL B 1 198 ? -10.914 -13.594 2.367 1 98.81 198 VAL B N 1
ATOM 4038 C CA . VAL B 1 198 ? -9.609 -13.648 1.724 1 98.81 198 VAL B CA 1
ATOM 4039 C C . VAL B 1 198 ? -8.695 -14.609 2.482 1 98.81 198 VAL B C 1
ATOM 4041 O O . VAL B 1 198 ? -8.5 -14.469 3.693 1 98.81 198 VAL B O 1
ATOM 4044 N N . LEU B 1 199 ? -8.203 -15.617 1.811 1 98.88 199 LEU B N 1
ATOM 4045 C CA . LEU B 1 199 ? -7.082 -16.438 2.264 1 98.88 199 LEU B CA 1
ATOM 4046 C C . LEU B 1 199 ? -5.781 -15.977 1.615 1 98.88 199 LEU B C 1
ATOM 4048 O O . LEU B 1 199 ? -5.566 -16.203 0.422 1 98.88 199 LEU B O 1
ATOM 4052 N N . SER B 1 200 ? -4.98 -15.32 2.379 1 98.81 200 SER B N 1
ATOM 4053 C CA . SER B 1 200 ? -3.719 -14.781 1.894 1 98.81 200 SER B CA 1
ATOM 4054 C C . SER B 1 200 ? -2.545 -15.664 2.295 1 98.81 200 SER B C 1
ATOM 4056 O O . SER B 1 200 ? -2.314 -15.898 3.484 1 98.81 200 SER B O 1
ATOM 4058 N N . ILE B 1 201 ? -1.809 -16.188 1.328 1 98.75 201 ILE B N 1
ATOM 4059 C CA . ILE B 1 201 ? -0.675 -17.062 1.588 1 98.75 201 ILE B CA 1
ATOM 4060 C C . ILE B 1 201 ? 0.627 -16.344 1.253 1 98.75 201 ILE B C 1
ATOM 4062 O O . ILE B 1 201 ? 0.824 -15.891 0.119 1 98.75 201 ILE B O 1
ATOM 4066 N N . GLY B 1 202 ? 1.485 -16.219 2.236 1 97.38 202 GLY B N 1
ATOM 4067 C CA . GLY B 1 202 ? 2.742 -15.516 2.064 1 97.38 202 GLY B CA 1
ATOM 4068 C C . GLY B 1 202 ? 3.898 -16.422 1.698 1 97.38 202 GLY B C 1
ATOM 4069 O O . GLY B 1 202 ? 3.701 -17.609 1.435 1 97.38 202 GLY B O 1
ATOM 4070 N N . THR B 1 203 ? 5.09 -15.773 1.581 1 95.5 203 THR B N 1
ATOM 4071 C CA . THR B 1 203 ? 6.32 -16.5 1.289 1 95.5 203 THR B CA 1
ATOM 4072 C C . THR B 1 203 ? 7.234 -16.531 2.512 1 95.5 203 THR B C 1
ATOM 4074 O O . THR B 1 203 ? 8.445 -16.703 2.381 1 95.5 203 THR B O 1
ATOM 4077 N N . GLY B 1 204 ? 6.605 -16.297 3.639 1 94.12 204 GLY B N 1
ATOM 4078 C CA . GLY B 1 204 ? 7.344 -16.422 4.887 1 94.12 204 GLY B CA 1
ATOM 4079 C C . GLY B 1 204 ? 7.645 -15.078 5.527 1 94.12 204 GLY B C 1
ATOM 4080 O O . GLY B 1 204 ? 7.953 -14.109 4.836 1 94.12 204 GLY B O 1
ATOM 4081 N N . GLU B 1 205 ? 7.508 -15.031 6.836 1 88.5 205 GLU B N 1
ATOM 4082 C CA . GLU B 1 205 ? 7.906 -13.883 7.648 1 88.5 205 GLU B CA 1
ATOM 4083 C C . GLU B 1 205 ? 9.312 -14.07 8.211 1 88.5 205 GLU B C 1
ATOM 4085 O O . GLU B 1 205 ? 9.562 -15.008 8.969 1 88.5 205 GLU B O 1
ATOM 4090 N N . ALA B 1 206 ? 10.18 -13.188 7.852 1 78.44 206 ALA B N 1
ATOM 4091 C CA . ALA B 1 206 ? 11.57 -13.328 8.281 1 78.44 206 ALA B CA 1
ATOM 4092 C C . ALA B 1 206 ? 11.953 -12.227 9.266 1 78.44 206 ALA B C 1
ATOM 4094 O O . ALA B 1 206 ? 11.422 -11.109 9.195 1 78.44 206 ALA B O 1
ATOM 4095 N N . PRO B 1 207 ? 12.789 -12.602 10.203 1 69.06 207 PRO B N 1
ATOM 4096 C CA . PRO B 1 207 ? 13.352 -11.516 11.016 1 69.06 207 PRO B CA 1
ATOM 4097 C C . PRO B 1 207 ? 14.188 -10.539 10.203 1 69.06 207 PRO B C 1
ATOM 4099 O O . PRO B 1 207 ? 14.891 -10.945 9.273 1 69.06 207 PRO B O 1
ATOM 4102 N N . THR B 1 208 ? 13.812 -9.305 10.359 1 69.5 208 THR B N 1
ATOM 4103 C CA . THR B 1 208 ? 14.57 -8.281 9.656 1 69.5 208 THR B CA 1
ATOM 4104 C C . THR B 1 208 ? 15.078 -7.219 10.625 1 69.5 208 THR B C 1
ATOM 4106 O O . THR B 1 208 ? 14.344 -6.781 11.516 1 69.5 208 THR B O 1
ATOM 4109 N N . ARG B 1 209 ? 16.328 -7.145 10.719 1 59.75 209 ARG B N 1
ATOM 4110 C CA . ARG B 1 209 ? 16.969 -6.113 11.523 1 59.75 209 ARG B CA 1
ATOM 4111 C C . ARG B 1 209 ? 18.016 -5.363 10.719 1 59.75 209 ARG B C 1
ATOM 4113 O O . ARG B 1 209 ? 18.688 -5.949 9.867 1 59.75 209 ARG B O 1
ATOM 4120 N N . LEU B 1 210 ? 17.734 -4.102 10.93 1 57.81 210 LEU B N 1
ATOM 4121 C CA . LEU B 1 210 ? 18.891 -3.379 10.406 1 57.81 210 LEU B CA 1
ATOM 4122 C C . LEU B 1 210 ? 20.141 -3.656 11.234 1 57.81 210 LEU B C 1
ATOM 4124 O O . LEU B 1 210 ? 20.047 -3.779 12.461 1 57.81 210 LEU B O 1
ATOM 4128 N N . ARG B 1 211 ? 20.984 -4.496 10.703 1 46.69 211 ARG B N 1
ATOM 4129 C CA . ARG B 1 211 ? 22.172 -4.875 11.469 1 46.69 211 ARG B CA 1
ATOM 4130 C C . ARG B 1 211 ? 22.688 -3.709 12.305 1 46.69 211 ARG B C 1
ATOM 4132 O O . ARG B 1 211 ? 23.203 -3.908 13.406 1 46.69 211 ARG B O 1
ATOM 4139 N N . ARG B 1 212 ? 23.047 -2.531 11.867 1 43.75 212 ARG B N 1
ATOM 4140 C CA . ARG B 1 212 ? 23.766 -1.555 12.68 1 43.75 212 ARG B CA 1
ATOM 4141 C C . ARG B 1 212 ? 22.828 -0.463 13.18 1 43.75 212 ARG B C 1
ATOM 4143 O O . ARG B 1 212 ? 21.734 -0.282 12.641 1 43.75 212 ARG B O 1
ATOM 4150 N N . ASP B 1 213 ? 23.219 0.281 14.383 1 37.69 213 ASP B N 1
ATOM 4151 C CA . ASP B 1 213 ? 22.609 1.414 15.07 1 37.69 213 ASP B CA 1
ATOM 4152 C C . ASP B 1 213 ? 21.938 2.363 14.078 1 37.69 213 ASP B C 1
ATOM 4154 O O . ASP B 1 213 ? 22.594 2.883 13.172 1 37.69 213 ASP B O 1
ATOM 4158 N N . THR B 1 214 ? 20.656 2.25 13.977 1 42.19 214 THR B N 1
ATOM 4159 C CA . THR B 1 214 ? 19.781 2.977 13.062 1 42.19 214 THR B CA 1
ATOM 4160 C C . THR B 1 214 ? 19.922 4.484 13.258 1 42.19 214 THR B C 1
ATOM 4162 O O . THR B 1 214 ? 19.281 5.27 12.555 1 42.19 214 THR B O 1
ATOM 4165 N N . ARG B 1 215 ? 20.609 4.871 14.352 1 37.38 215 ARG B N 1
ATOM 4166 C CA . ARG B 1 215 ? 20.688 6.301 14.625 1 37.38 215 ARG B CA 1
ATOM 4167 C C . ARG B 1 215 ? 21.266 7.055 13.43 1 37.38 215 ARG B C 1
ATOM 4169 O O . ARG B 1 215 ? 21.047 8.258 13.281 1 37.38 215 ARG B O 1
ATOM 4176 N N . GLY B 1 216 ? 22.203 6.449 12.766 1 35.19 216 GLY B N 1
ATOM 4177 C CA . GLY B 1 216 ? 22.859 7.09 11.633 1 35.19 216 GLY B CA 1
ATOM 4178 C C . GLY B 1 216 ? 22.234 6.711 10.297 1 35.19 216 GLY B C 1
ATOM 4179 O O . GLY B 1 216 ? 22.875 6.863 9.25 1 35.19 216 GLY B O 1
ATOM 4180 N N . TRP B 1 217 ? 21.422 5.957 10.297 1 36.66 217 TRP B N 1
ATOM 4181 C CA . TRP B 1 217 ? 20.875 5.508 9.023 1 36.66 217 TRP B CA 1
ATOM 4182 C C . TRP B 1 217 ? 20.516 6.695 8.141 1 36.66 217 TRP B C 1
ATOM 4184 O O . TRP B 1 217 ? 19.734 6.559 7.195 1 36.66 217 TRP B O 1
ATOM 4194 N N . GLY B 1 218 ? 21.156 7.828 8.375 1 31.42 218 GLY B N 1
ATOM 4195 C CA . GLY B 1 218 ? 20.938 8.898 7.414 1 31.42 218 GLY B CA 1
ATOM 4196 C C . GLY B 1 218 ? 21.562 8.633 6.059 1 31.42 218 GLY B C 1
ATOM 4197 O O . GLY B 1 218 ? 22.344 7.688 5.906 1 31.42 218 GLY B O 1
ATOM 4198 N N . MET B 1 219 ? 21.375 9.422 5.07 1 32.25 219 MET B N 1
ATOM 4199 C CA . MET B 1 219 ? 21.781 9.398 3.668 1 32.25 219 MET B CA 1
ATOM 4200 C C . MET B 1 219 ? 23.281 9.195 3.533 1 32.25 219 MET B C 1
ATOM 4202 O O . MET B 1 219 ? 24.047 9.617 4.398 1 32.25 219 MET B O 1
ATOM 4206 N N . VAL B 1 220 ? 23.766 8.219 2.596 1 31.36 220 VAL B N 1
ATOM 4207 C CA . VAL B 1 220 ? 25.047 8.078 1.916 1 31.36 220 VAL B CA 1
ATOM 4208 C C . VAL B 1 220 ? 25.625 9.461 1.61 1 31.36 220 VAL B C 1
ATOM 4210 O O . VAL B 1 220 ? 25.109 10.18 0.749 1 31.36 220 VAL B O 1
ATOM 4213 N N . SER B 1 221 ? 25.922 10.297 2.492 1 29.09 221 SER B N 1
ATOM 4214 C CA . SER B 1 221 ? 26.766 11.406 2.062 1 29.09 221 SER B CA 1
ATOM 4215 C C . SER B 1 221 ? 28.109 10.906 1.544 1 29.09 221 SER B C 1
ATOM 4217 O O . SER B 1 221 ? 28.859 10.227 2.264 1 29.09 221 SER B O 1
ATOM 4219 N N . ALA B 1 222 ? 28.297 10.648 0.211 1 28.03 222 ALA B N 1
ATOM 4220 C CA . ALA B 1 222 ? 29.594 10.297 -0.365 1 28.03 222 ALA B CA 1
ATOM 4221 C C . ALA B 1 222 ? 30.703 11.156 0.223 1 28.03 222 ALA B C 1
ATOM 4223 O O . ALA B 1 222 ? 31.828 10.68 0.424 1 28.03 222 ALA B O 1
ATOM 4224 N N . ASP B 1 223 ? 30.531 12.461 0.222 1 28.45 223 ASP B N 1
ATOM 4225 C CA . ASP B 1 223 ? 31.812 13.141 0.231 1 28.45 223 ASP B CA 1
ATOM 4226 C C . ASP B 1 223 ? 32.531 12.922 1.558 1 28.45 223 ASP B C 1
ATOM 4228 O O . ASP B 1 223 ? 33.781 12.859 1.595 1 28.45 223 ASP B O 1
ATOM 4232 N N . ASN B 1 224 ? 31.906 13.391 2.715 1 28.62 224 ASN B N 1
ATOM 4233 C CA . ASN B 1 224 ? 32.938 13.477 3.752 1 28.62 224 ASN B CA 1
ATOM 4234 C C . ASN B 1 224 ? 33.156 12.117 4.406 1 28.62 224 ASN B C 1
ATOM 4236 O O . ASN B 1 224 ? 32.969 11.961 5.613 1 28.62 224 ASN B O 1
ATOM 4240 N N . ILE B 1 225 ? 32.719 11.078 3.816 1 30.83 225 ILE B N 1
ATOM 4241 C CA . ILE B 1 225 ? 33.562 9.938 4.195 1 30.83 225 ILE B CA 1
ATOM 4242 C C . ILE B 1 225 ? 35 10.195 3.795 1 30.83 225 ILE B C 1
ATOM 4244 O O . ILE B 1 225 ? 35.344 10.148 2.611 1 30.83 225 ILE B O 1
ATOM 4248 N N . ARG B 1 226 ? 35.531 11.289 4.527 1 30.02 226 ARG B N 1
ATOM 4249 C CA . ARG B 1 226 ? 36.969 11.305 4.469 1 30.02 226 ARG B CA 1
ATOM 4250 C C . ARG B 1 226 ? 37.562 10.055 5.109 1 30.02 226 ARG B C 1
ATOM 4252 O O . ARG B 1 226 ? 37.031 9.539 6.086 1 30.02 226 ARG B O 1
ATOM 4259 N N . PRO B 1 227 ? 38.469 9.398 4.426 1 29.78 227 PRO B N 1
ATOM 4260 C CA . PRO B 1 227 ? 39.156 8.266 5.062 1 29.78 227 PRO B CA 1
ATOM 4261 C C . PRO B 1 227 ? 39.406 8.492 6.551 1 29.78 227 PRO B C 1
ATOM 4263 O O . PRO B 1 227 ? 39.312 7.555 7.348 1 29.78 227 PRO B O 1
ATOM 4266 N N . GLU B 1 228 ? 39.906 9.742 6.934 1 30.42 228 GLU B N 1
ATOM 4267 C CA . GLU B 1 228 ? 40.438 9.992 8.266 1 30.42 228 GLU B CA 1
ATOM 4268 C C . GLU B 1 228 ? 39.312 10.102 9.305 1 30.42 228 GLU B C 1
ATOM 4270 O O . GLU B 1 228 ? 39.531 9.797 10.484 1 30.42 228 GLU B O 1
ATOM 4275 N N . ASN B 1 229 ? 38.312 10.852 9.031 1 29.3 229 ASN B N 1
ATOM 4276 C CA . ASN B 1 229 ? 37.281 11.062 10.055 1 29.3 229 ASN B CA 1
ATOM 4277 C C . ASN B 1 229 ? 36.156 10.039 9.938 1 29.3 229 ASN B C 1
ATOM 4279 O O . ASN B 1 229 ? 35.094 10.219 10.523 1 29.3 229 ASN B O 1
ATOM 4283 N N . LEU B 1 230 ? 36.125 9.164 9.062 1 33.5 230 LEU B N 1
ATOM 4284 C CA . LEU B 1 230 ? 35.406 7.875 9.086 1 33.5 230 LEU B CA 1
ATOM 4285 C C . LEU B 1 230 ? 35.375 7.305 10.5 1 33.5 230 LEU B C 1
ATOM 4287 O O . LEU B 1 230 ? 34.562 6.414 10.781 1 33.5 230 LEU B O 1
ATOM 4291 N N . LYS B 1 231 ? 36.312 7.762 11.156 1 30.31 231 LYS B N 1
ATOM 4292 C CA . LYS B 1 231 ? 36.469 7.238 12.516 1 30.31 231 LYS B CA 1
ATOM 4293 C C . LYS B 1 231 ? 35.312 7.652 13.414 1 30.31 231 LYS B C 1
ATOM 4295 O O . LYS B 1 231 ? 35.031 6.98 14.398 1 30.31 231 LYS B O 1
ATOM 4300 N N . ASN B 1 232 ? 34.906 8.953 13.43 1 28.45 232 ASN B N 1
ATOM 4301 C CA . ASN B 1 232 ? 33.875 9.43 14.344 1 28.45 232 ASN B CA 1
ATOM 4302 C C . ASN B 1 232 ? 32.469 9.297 13.742 1 28.45 232 ASN B C 1
ATOM 4304 O O . ASN B 1 232 ? 31.531 9.891 14.234 1 28.45 232 ASN B O 1
ATOM 4308 N N . LEU B 1 233 ? 32.281 9.055 12.492 1 32 233 LEU B N 1
ATOM 4309 C CA . LEU B 1 233 ? 30.984 8.633 11.953 1 32 233 LEU B CA 1
ATOM 4310 C C . LEU B 1 233 ? 30.375 7.516 12.797 1 32 233 LEU B C 1
ATOM 4312 O O . LEU B 1 233 ? 31.094 6.66 13.312 1 32 233 LEU B O 1
ATOM 4316 N N . PRO B 1 234 ? 29.203 7.852 13.43 1 29.7 234 PRO B N 1
ATOM 4317 C CA . PRO B 1 234 ? 28.922 6.574 14.086 1 29.7 234 PRO B CA 1
ATOM 4318 C C . PRO B 1 234 ? 29.109 5.375 13.156 1 29.7 234 PRO B C 1
ATOM 4320 O O . PRO B 1 234 ? 28.984 5.512 11.938 1 29.7 234 PRO B O 1
ATOM 4323 N N . PRO B 1 235 ? 29.859 4.465 13.516 1 29.53 235 PRO B N 1
ATOM 4324 C CA . PRO B 1 235 ? 30.203 3.287 12.703 1 29.53 235 PRO B CA 1
ATOM 4325 C C . PRO B 1 235 ? 29.047 2.834 11.812 1 29.53 235 PRO B C 1
ATOM 4327 O O . PRO B 1 235 ? 29.266 2.154 10.805 1 29.53 235 PRO B O 1
ATOM 4330 N N . ASN B 1 236 ? 27.812 3.031 12.273 1 28.69 236 ASN B N 1
ATOM 4331 C CA . ASN B 1 236 ? 26.797 2.158 11.68 1 28.69 236 ASN B CA 1
ATOM 4332 C C . ASN B 1 236 ? 26.234 2.746 10.391 1 28.69 236 ASN B C 1
ATOM 4334 O O . ASN B 1 236 ? 25.25 2.238 9.852 1 28.69 236 ASN B O 1
ATOM 4338 N N . TRP B 1 237 ? 26.5 3.914 10.125 1 31.47 237 TRP B N 1
ATOM 4339 C CA . TRP B 1 237 ? 26.062 4.414 8.82 1 31.47 237 TRP B CA 1
ATOM 4340 C C . TRP B 1 237 ? 26.547 3.504 7.699 1 31.47 237 TRP B C 1
ATOM 4342 O O . TRP B 1 237 ? 26.078 3.607 6.562 1 31.47 237 TRP B O 1
ATOM 4352 N N . GLY B 1 238 ? 27.656 3.051 7.898 1 31.95 238 GLY B N 1
ATOM 4353 C CA . GLY B 1 238 ? 28.391 2.154 7.02 1 31.95 238 GLY B CA 1
ATOM 4354 C C . GLY B 1 238 ? 27.562 0.959 6.57 1 31.95 238 GLY B C 1
ATOM 4355 O O . GLY B 1 238 ? 28.016 0.172 5.734 1 31.95 238 GLY B O 1
ATOM 4356 N N . VAL B 1 239 ? 26.562 0.723 7.449 1 33.03 239 VAL B N 1
ATOM 4357 C CA . VAL B 1 239 ? 25.969 -0.591 7.203 1 33.03 239 VAL B CA 1
ATOM 4358 C C . VAL B 1 239 ? 25.109 -0.545 5.949 1 33.03 239 VAL B C 1
ATOM 4360 O O . VAL B 1 239 ? 25.016 -1.529 5.211 1 33.03 239 VAL B O 1
ATOM 4363 N N . LEU B 1 240 ? 24.141 0.59 5.938 1 34.31 240 LEU B N 1
ATOM 4364 C CA . LEU B 1 240 ? 23.438 0.493 4.66 1 34.31 240 LEU B CA 1
ATOM 4365 C C . LEU B 1 240 ? 24.438 0.346 3.508 1 34.31 240 LEU B C 1
ATOM 4367 O O . LEU B 1 240 ? 24.141 -0.331 2.52 1 34.31 240 LEU B O 1
ATOM 4371 N N . LEU B 1 241 ? 25.578 1.124 3.678 1 32.25 241 LEU B N 1
ATOM 4372 C CA . LEU B 1 241 ? 26.641 1.097 2.682 1 32.25 241 LEU B CA 1
ATOM 4373 C C . LEU B 1 241 ? 27.656 -0.002 2.996 1 32.25 241 LEU B C 1
ATOM 4375 O O . LEU B 1 241 ? 28.609 -0.202 2.248 1 32.25 241 LEU B O 1
ATOM 4379 N N . ASP B 1 242 ? 27.859 -0.325 4.262 1 31.08 242 ASP B N 1
ATOM 4380 C CA . ASP B 1 242 ? 29.031 -1.153 4.539 1 31.08 242 ASP B CA 1
ATOM 4381 C C . ASP B 1 242 ? 29 -2.434 3.709 1 31.08 242 ASP B C 1
ATOM 4383 O O . ASP B 1 242 ? 29.953 -3.219 3.74 1 31.08 242 ASP B O 1
ATOM 4387 N N . ARG B 1 243 ? 27.844 -3.238 3.85 1 32.69 243 ARG B N 1
ATOM 4388 C CA . ARG B 1 243 ? 28.469 -4.383 3.193 1 32.69 243 ARG B CA 1
ATOM 4389 C C . ARG B 1 243 ? 29.078 -3.986 1.852 1 32.69 243 ARG B C 1
ATOM 4391 O O . ARG B 1 243 ? 28.891 -2.859 1.391 1 32.69 243 ARG B O 1
ATOM 4398 N N . SER B 1 244 ? 29.25 -5.023 0.94 1 29.38 244 SER B N 1
ATOM 4399 C CA . SER B 1 244 ? 29.938 -4.922 -0.35 1 29.38 244 SER B CA 1
ATOM 4400 C C . SER B 1 244 ? 29.406 -3.738 -1.157 1 29.38 244 SER B C 1
ATOM 4402 O O . SER B 1 244 ? 28.219 -3.438 -1.125 1 29.38 244 SER B O 1
ATOM 4404 N N . PRO B 1 245 ? 30.188 -2.602 -1.468 1 31.81 245 PRO B N 1
ATOM 4405 C CA . PRO B 1 245 ? 29.859 -1.49 -2.365 1 31.81 245 PRO B CA 1
ATOM 4406 C C . PRO B 1 245 ? 28.625 -1.762 -3.215 1 31.81 245 PRO B C 1
ATOM 4408 O O . PRO B 1 245 ? 28 -0.825 -3.717 1 31.81 245 PRO B O 1
ATOM 4411 N N . ASN B 1 246 ? 28.266 -3.006 -3.486 1 31.47 246 ASN B N 1
ATOM 4412 C CA . ASN B 1 246 ? 27.344 -3.451 -4.516 1 31.47 246 ASN B CA 1
ATOM 4413 C C . ASN B 1 246 ? 25.906 -3.525 -3.984 1 31.47 246 ASN B C 1
ATOM 4415 O O . ASN B 1 246 ? 24.969 -3.779 -4.746 1 31.47 246 ASN B O 1
ATOM 4419 N N . GLU B 1 247 ? 25.562 -3.576 -2.646 1 37.69 247 GLU B N 1
ATOM 4420 C CA . GLU B 1 247 ? 24.188 -3.938 -2.342 1 37.69 247 GLU B CA 1
ATOM 4421 C C . GLU B 1 247 ? 23.484 -2.82 -1.575 1 37.69 247 GLU B C 1
ATOM 4423 O O . GLU B 1 247 ? 22.75 -3.084 -0.622 1 37.69 247 GLU B O 1
ATOM 4428 N N . PRO B 1 248 ? 23.859 -1.517 -1.66 1 42.44 248 PRO B N 1
ATOM 4429 C CA . PRO B 1 248 ? 23.297 -0.492 -0.779 1 42.44 248 PRO B CA 1
ATOM 4430 C C . PRO B 1 248 ? 21.766 -0.435 -0.844 1 42.44 248 PRO B C 1
ATOM 4432 O O . PRO B 1 248 ? 21.125 -0.127 0.157 1 42.44 248 PRO B O 1
ATOM 4435 N N . LEU B 1 249 ? 21.109 -0.805 -2.008 1 50.59 249 LEU B N 1
ATOM 4436 C CA . LEU B 1 249 ? 19.672 -0.616 -2.26 1 50.59 249 LEU B CA 1
ATOM 4437 C C . LEU B 1 249 ? 18.859 -1.768 -1.677 1 50.59 249 LEU B C 1
ATOM 4439 O O . LEU B 1 249 ? 17.672 -1.619 -1.414 1 50.59 249 LEU B O 1
ATOM 4443 N N . LEU B 1 250 ? 19.641 -2.746 -1.081 1 56.22 250 LEU B N 1
ATOM 4444 C CA . LEU B 1 250 ? 18.969 -4 -0.771 1 56.22 250 LEU B CA 1
ATOM 4445 C C . LEU B 1 250 ? 18.141 -3.873 0.506 1 56.22 250 LEU B C 1
ATOM 4447 O O . LEU B 1 250 ? 16.984 -4.305 0.551 1 56.22 250 LEU B O 1
ATOM 4451 N N . PRO B 1 251 ? 18.641 -3.078 1.475 1 59.91 251 PRO B N 1
ATOM 4452 C CA . PRO B 1 251 ? 17.812 -3.008 2.678 1 59.91 251 PRO B CA 1
ATOM 4453 C C . PRO B 1 251 ? 16.531 -2.189 2.469 1 59.91 251 PRO B C 1
ATOM 4455 O O . PRO B 1 251 ? 15.484 -2.539 2.998 1 59.91 251 PRO B O 1
ATOM 4458 N N . PHE B 1 252 ? 16.672 -1.236 1.66 1 64.25 252 PHE B N 1
ATOM 4459 C CA . PHE B 1 252 ? 15.516 -0.391 1.396 1 64.25 252 PHE B CA 1
ATOM 4460 C C . PHE B 1 252 ? 14.469 -1.148 0.594 1 64.25 252 PHE B C 1
ATOM 4462 O O . PHE B 1 252 ? 13.273 -1.066 0.892 1 64.25 252 PHE B O 1
ATOM 4469 N N . LEU B 1 253 ? 14.969 -1.902 -0.279 1 66.56 253 LEU B N 1
ATOM 4470 C CA . LEU B 1 253 ? 14.055 -2.711 -1.077 1 66.56 253 LEU B CA 1
ATOM 4471 C C . LEU B 1 253 ? 13.344 -3.742 -0.208 1 66.56 253 LEU B C 1
ATOM 4473 O O . LEU B 1 253 ? 12.156 -4.008 -0.4 1 66.56 253 LEU B O 1
ATOM 4477 N N . GLN B 1 254 ? 14.109 -4.223 0.671 1 69.06 254 GLN B N 1
ATOM 4478 C CA . GLN B 1 254 ? 13.523 -5.199 1.583 1 69.06 254 GLN B CA 1
ATOM 4479 C C . GLN B 1 254 ? 12.484 -4.547 2.496 1 69.06 254 GLN B C 1
ATOM 4481 O O . GLN B 1 254 ? 11.445 -5.141 2.787 1 69.06 254 GLN B O 1
ATOM 4486 N N . MET B 1 255 ? 12.742 -3.342 2.877 1 73.19 255 MET B N 1
ATOM 4487 C CA . MET B 1 255 ? 11.812 -2.602 3.719 1 73.19 255 MET B CA 1
ATOM 4488 C C . MET B 1 255 ? 10.516 -2.307 2.965 1 73.19 255 MET B C 1
ATOM 4490 O O . MET B 1 255 ? 9.422 -2.475 3.51 1 73.19 255 MET B O 1
ATOM 4494 N N . ILE B 1 256 ? 10.75 -1.981 1.775 1 74.44 256 ILE B N 1
ATOM 4495 C CA . ILE B 1 256 ? 9.586 -1.637 0.969 1 74.44 256 ILE B CA 1
ATOM 4496 C C . ILE B 1 256 ? 8.75 -2.889 0.706 1 74.44 256 ILE B C 1
ATOM 4498 O O . ILE B 1 256 ? 7.543 -2.9 0.952 1 74.44 256 ILE B O 1
ATOM 4502 N N . ALA B 1 257 ? 9.414 -3.92 0.251 1 72.62 257 ALA B N 1
ATOM 4503 C CA . ALA B 1 257 ? 8.703 -5.148 -0.091 1 72.62 257 ALA B CA 1
ATOM 4504 C C . ALA B 1 257 ? 8.055 -5.77 1.146 1 72.62 257 ALA B C 1
ATOM 4506 O O . ALA B 1 257 ? 6.891 -6.168 1.11 1 72.62 257 ALA B O 1
ATOM 4507 N N . GLY B 1 258 ? 8.883 -5.906 2.201 1 75.81 258 GLY B N 1
ATOM 4508 C CA . GLY B 1 258 ? 8.359 -6.465 3.438 1 75.81 258 GLY B CA 1
ATOM 4509 C C . GLY B 1 258 ? 7.316 -5.578 4.094 1 75.81 258 GLY B C 1
ATOM 4510 O O . GLY B 1 258 ? 6.301 -6.074 4.594 1 75.81 258 GLY B O 1
ATOM 4511 N N . GLY B 1 259 ? 7.551 -4.363 4.055 1 83 259 GLY B N 1
ATOM 4512 C CA . GLY B 1 259 ? 6.629 -3.406 4.652 1 83 259 GLY B CA 1
ATOM 4513 C C . GLY B 1 259 ? 5.27 -3.391 3.986 1 83 259 GLY B C 1
ATOM 4514 O O . GLY B 1 259 ? 4.238 -3.387 4.664 1 83 259 GLY B O 1
ATOM 4515 N N . ASN B 1 260 ? 5.297 -3.455 2.711 1 86.88 260 ASN B N 1
ATOM 4516 C CA . ASN B 1 260 ? 4.043 -3.43 1.966 1 86.88 260 ASN B CA 1
ATOM 4517 C C . ASN B 1 260 ? 3.207 -4.676 2.236 1 86.88 260 ASN B C 1
ATOM 4519 O O . ASN B 1 260 ? 1.979 -4.602 2.309 1 86.88 260 ASN B O 1
ATOM 4523 N N . GLY B 1 261 ? 3.887 -5.812 2.326 1 90.62 261 GLY B N 1
ATOM 4524 C CA . GLY B 1 261 ? 3.16 -7.031 2.652 1 90.62 261 GLY B CA 1
ATOM 4525 C C . GLY B 1 261 ? 2.414 -6.945 3.969 1 90.62 261 GLY B C 1
ATOM 4526 O O . GLY B 1 261 ? 1.241 -7.316 4.047 1 90.62 261 GLY B O 1
ATOM 4527 N N . TYR B 1 262 ? 3.096 -6.441 4.961 1 92.56 262 TYR B N 1
ATOM 4528 C CA . TYR B 1 262 ? 2.488 -6.301 6.281 1 92.56 262 TYR B CA 1
ATOM 4529 C C . TYR B 1 262 ? 1.4 -5.234 6.27 1 92.56 262 TYR B C 1
ATOM 4531 O O . TYR B 1 262 ? 0.341 -5.414 6.875 1 92.56 262 TYR B O 1
ATOM 4539 N N . TYR B 1 263 ? 1.677 -4.16 5.617 1 94.56 263 TYR B N 1
ATOM 4540 C CA . TYR B 1 263 ? 0.701 -3.082 5.496 1 94.56 263 TYR B CA 1
ATOM 4541 C C . TYR B 1 263 ? -0.596 -3.588 4.879 1 94.56 263 TYR B C 1
ATOM 4543 O O . TYR B 1 263 ? -1.685 -3.312 5.391 1 94.56 263 TYR B O 1
ATOM 4551 N N . GLU B 1 264 ? -0.518 -4.32 3.791 1 96.62 264 GLU B N 1
ATOM 4552 C CA . GLU B 1 264 ? -1.687 -4.863 3.105 1 96.62 264 GLU B CA 1
ATOM 4553 C C . GLU B 1 264 ? -2.473 -5.805 4.016 1 96.62 264 GLU B C 1
ATOM 4555 O O . GLU B 1 264 ? -3.705 -5.824 3.977 1 96.62 264 GLU B O 1
ATOM 4560 N N . SER B 1 265 ? -1.768 -6.578 4.785 1 96.56 265 SER B N 1
ATOM 4561 C CA . SER B 1 265 ? -2.432 -7.469 5.73 1 96.56 265 SER B CA 1
ATOM 4562 C C . SER B 1 265 ? -3.199 -6.68 6.785 1 96.56 265 SER B C 1
ATOM 4564 O O . SER B 1 265 ? -4.328 -7.031 7.133 1 96.56 265 SER B O 1
ATOM 4566 N N . MET B 1 266 ? -2.609 -5.594 7.309 1 96 266 MET B N 1
ATOM 4567 C CA . MET B 1 266 ? -3.262 -4.77 8.32 1 96 266 MET B CA 1
ATOM 4568 C C . MET B 1 266 ? -4.547 -4.152 7.777 1 96 266 MET B C 1
ATOM 4570 O O . MET B 1 266 ? -5.586 -4.191 8.438 1 96 266 MET B O 1
ATOM 4574 N N . VAL B 1 267 ? -4.422 -3.645 6.609 1 98.06 267 VAL B N 1
ATOM 4575 C CA . VAL B 1 267 ? -5.555 -2.975 5.984 1 98.06 267 VAL B CA 1
ATOM 4576 C C . VAL B 1 267 ? -6.66 -3.988 5.695 1 98.06 267 VAL B C 1
ATOM 4578 O O . VAL B 1 267 ? -7.82 -3.771 6.047 1 98.06 267 VAL B O 1
ATOM 4581 N N . SER B 1 268 ? -6.293 -5.113 5.129 1 98.62 268 SER B N 1
ATOM 4582 C CA . SER B 1 268 ? -7.266 -6.141 4.777 1 98.62 268 SER B CA 1
ATOM 4583 C C . SER B 1 268 ? -7.949 -6.707 6.02 1 98.62 268 SER B C 1
ATOM 4585 O O . SER B 1 268 ? -9.148 -6.98 6.004 1 98.62 268 SER B O 1
ATOM 4587 N N . ALA B 1 269 ? -7.16 -6.887 7.062 1 98.19 269 ALA B N 1
ATOM 4588 C CA . ALA B 1 269 ? -7.715 -7.41 8.305 1 98.19 269 ALA B CA 1
ATOM 4589 C C . ALA B 1 269 ? -8.75 -6.453 8.891 1 98.19 269 ALA B C 1
ATOM 4591 O O . ALA B 1 269 ? -9.758 -6.883 9.461 1 98.19 269 ALA B O 1
ATOM 4592 N N . ASN B 1 270 ? -8.5 -5.176 8.781 1 97.88 270 ASN B N 1
ATOM 4593 C CA . ASN B 1 270 ? -9.461 -4.199 9.281 1 97.88 270 ASN B CA 1
ATOM 4594 C C . ASN B 1 270 ? -10.711 -4.152 8.414 1 97.88 270 ASN B C 1
ATOM 4596 O O . ASN B 1 270 ? -11.812 -3.945 8.914 1 97.88 270 ASN B O 1
ATOM 4600 N N . LEU B 1 271 ? -10.547 -4.355 7.133 1 98.44 271 LEU B N 1
ATOM 4601 C CA . LEU B 1 271 ? -11.688 -4.309 6.223 1 98.44 271 LEU B CA 1
ATOM 4602 C C . LEU B 1 271 ? -12.602 -5.516 6.43 1 98.44 271 LEU B C 1
ATOM 4604 O O . LEU B 1 271 ? -13.82 -5.391 6.375 1 98.44 271 LEU B O 1
ATOM 4608 N N . LEU B 1 272 ? -11.945 -6.684 6.723 1 98.38 272 LEU B N 1
ATOM 4609 C CA . LEU B 1 272 ? -12.734 -7.906 6.617 1 98.38 272 LEU B CA 1
ATOM 4610 C C . LEU B 1 272 ? -12.93 -8.547 7.988 1 98.38 272 LEU B C 1
ATOM 4612 O O . LEU B 1 272 ? -13.797 -9.414 8.156 1 98.38 272 LEU B O 1
ATOM 4616 N N . GLY B 1 273 ? -12.133 -8.148 8.977 1 96.88 273 GLY B N 1
ATOM 4617 C CA . GLY B 1 273 ? -12.211 -8.789 10.273 1 96.88 273 GLY B CA 1
ATOM 4618 C C . GLY B 1 273 ? -11.859 -10.258 10.242 1 96.88 273 GLY B C 1
ATOM 4619 O O . GLY B 1 273 ? -10.805 -10.641 9.719 1 96.88 273 GLY B O 1
ATOM 4620 N N . ASP B 1 274 ? -12.781 -11.125 10.688 1 96.62 274 ASP B N 1
ATOM 4621 C CA . ASP B 1 274 ? -12.531 -12.555 10.828 1 96.62 274 ASP B CA 1
ATOM 4622 C C . ASP B 1 274 ? -12.617 -13.258 9.469 1 96.62 274 ASP B C 1
ATOM 4624 O O . ASP B 1 274 ? -12.367 -14.461 9.375 1 96.62 274 ASP B O 1
ATOM 4628 N N . ARG B 1 275 ? -12.867 -12.508 8.43 1 98.12 275 ARG B N 1
ATOM 4629 C CA . ARG B 1 275 ? -12.953 -13.109 7.098 1 98.12 275 ARG B CA 1
ATOM 4630 C C . ARG B 1 275 ? -11.648 -12.922 6.328 1 98.12 275 ARG B C 1
ATOM 4632 O O . ARG B 1 275 ? -11.578 -13.203 5.133 1 98.12 275 ARG B O 1
ATOM 4639 N N . PHE B 1 276 ? -10.656 -12.398 7.016 1 98.69 276 PHE B N 1
ATOM 4640 C CA . PHE B 1 276 ? -9.297 -12.344 6.488 1 98.69 276 PHE B CA 1
ATOM 4641 C C . PHE B 1 276 ? -8.375 -13.281 7.258 1 98.69 276 PHE B C 1
ATOM 4643 O O . PHE B 1 276 ? -8.32 -13.234 8.484 1 98.69 276 PHE B O 1
ATOM 4650 N N . PHE B 1 277 ? -7.656 -14.109 6.531 1 98.69 277 PHE B N 1
ATOM 4651 C CA . PHE B 1 277 ? -6.695 -15.016 7.156 1 98.69 277 PHE B CA 1
ATOM 4652 C C . PHE B 1 277 ? -5.352 -14.953 6.438 1 98.69 277 PHE B C 1
ATOM 4654 O O . PHE B 1 277 ? -5.281 -15.125 5.219 1 98.69 277 PHE B O 1
ATOM 4661 N N . ARG B 1 278 ? -4.355 -14.656 7.16 1 98.31 278 ARG B N 1
ATOM 4662 C CA . ARG B 1 278 ? -2.988 -14.594 6.652 1 98.31 278 ARG B CA 1
ATOM 4663 C C . ARG B 1 278 ? -2.199 -15.836 7.051 1 98.31 278 ARG B C 1
ATOM 4665 O O . ARG B 1 278 ? -1.962 -16.078 8.242 1 98.31 278 ARG B O 1
ATOM 4672 N N . LEU B 1 279 ? -1.862 -16.688 6.102 1 98.62 279 LEU B N 1
ATOM 4673 C CA . LEU B 1 279 ? -0.988 -17.844 6.301 1 98.62 279 LEU B CA 1
ATOM 4674 C C . LEU B 1 279 ? 0.439 -17.516 5.871 1 98.62 279 LEU B C 1
ATOM 4676 O O . LEU B 1 279 ? 0.756 -17.562 4.68 1 98.62 279 LEU B O 1
ATOM 4680 N N . ASP B 1 280 ? 1.235 -17.219 6.762 1 97.19 280 ASP B N 1
ATOM 4681 C CA . ASP B 1 280 ? 2.605 -16.781 6.512 1 97.19 280 ASP B CA 1
ATOM 4682 C C . ASP B 1 280 ? 3.529 -17.188 7.656 1 97.19 280 ASP B C 1
ATOM 4684 O O . ASP B 1 280 ? 3.9 -16.359 8.492 1 97.19 280 ASP B O 1
ATOM 4688 N N . PRO B 1 281 ? 3.971 -18.406 7.691 1 96.94 281 PRO B N 1
ATOM 4689 C CA . PRO B 1 281 ? 4.805 -18.891 8.797 1 96.94 281 PRO B CA 1
ATOM 4690 C C . PRO B 1 281 ? 6.152 -18.172 8.867 1 96.94 281 PRO B C 1
ATOM 4692 O O . PRO B 1 281 ? 6.625 -17.641 7.863 1 96.94 281 PRO B O 1
ATOM 4695 N N . ARG B 1 282 ? 6.773 -18.203 10.023 1 94.44 282 ARG B N 1
ATOM 4696 C CA . ARG B 1 282 ? 8.102 -17.641 10.219 1 94.44 282 ARG B CA 1
ATOM 4697 C C . ARG B 1 282 ? 9.164 -18.484 9.539 1 94.44 282 ARG B C 1
ATOM 4699 O O . ARG B 1 282 ? 9.102 -19.719 9.57 1 94.44 282 ARG B O 1
ATOM 4706 N N . ILE B 1 283 ? 10.039 -17.828 8.93 1 94 283 ILE B N 1
ATOM 4707 C CA . ILE B 1 283 ? 11.172 -18.484 8.289 1 94 283 ILE B CA 1
ATOM 4708 C C . ILE B 1 283 ? 12.461 -17.75 8.625 1 94 283 ILE B C 1
ATOM 4710 O O . ILE B 1 283 ? 12.422 -16.578 9.016 1 94 283 ILE B O 1
ATOM 4714 N N . PRO B 1 284 ? 13.648 -18.406 8.523 1 89.12 284 PRO B N 1
ATOM 4715 C CA . PRO B 1 284 ? 14.898 -17.641 8.578 1 89.12 284 PRO B CA 1
ATOM 4716 C C . PRO B 1 284 ? 15.039 -16.641 7.441 1 89.12 284 PRO B C 1
ATOM 4718 O O . PRO B 1 284 ? 14.211 -16.625 6.527 1 89.12 284 PRO B O 1
ATOM 4721 N N . ASN B 1 285 ? 15.953 -15.773 7.582 1 82.88 285 ASN B N 1
ATOM 4722 C CA . ASN B 1 285 ? 16.203 -14.805 6.52 1 82.88 285 ASN B CA 1
ATOM 4723 C C . ASN B 1 285 ? 16.828 -15.461 5.297 1 82.88 285 ASN B C 1
ATOM 4725 O O . ASN B 1 285 ? 18.016 -15.25 5.012 1 82.88 285 ASN B O 1
ATOM 4729 N N . PHE B 1 286 ? 16.047 -16.156 4.496 1 84.31 286 PHE B N 1
ATOM 4730 C CA . PHE B 1 286 ? 16.469 -16.906 3.316 1 84.31 286 PHE B CA 1
ATOM 4731 C C . PHE B 1 286 ? 16.578 -16 2.104 1 84.31 286 PHE B C 1
ATOM 4733 O O . PHE B 1 286 ? 15.844 -15.008 1.998 1 84.31 286 PHE B O 1
ATOM 4740 N N . SER B 1 287 ? 17.438 -16.375 1.208 1 77.94 287 SER B N 1
ATOM 4741 C CA . SER B 1 287 ? 17.594 -15.672 -0.056 1 77.94 287 SER B CA 1
ATOM 4742 C C . SER B 1 287 ? 16.375 -15.883 -0.957 1 77.94 287 SER B C 1
ATOM 4744 O O . SER B 1 287 ? 15.867 -17 -1.055 1 77.94 287 SER B O 1
ATOM 4746 N N . LYS B 1 288 ? 15.961 -14.836 -1.613 1 80.88 288 LYS B N 1
ATOM 4747 C CA . LYS B 1 288 ? 14.852 -14.906 -2.564 1 80.88 288 LYS B CA 1
ATOM 4748 C C . LYS B 1 288 ? 15.352 -15.289 -3.955 1 80.88 288 LYS B C 1
ATOM 4750 O O . LYS B 1 288 ? 14.547 -15.453 -4.883 1 80.88 288 LYS B O 1
ATOM 4755 N N . THR B 1 289 ? 16.594 -15.477 -4.121 1 77 289 THR B N 1
ATOM 4756 C CA . THR B 1 289 ? 17.125 -15.75 -5.457 1 77 289 THR B CA 1
ATOM 4757 C C . THR B 1 289 ? 17.953 -17.031 -5.461 1 77 289 THR B C 1
ATOM 4759 O O . THR B 1 289 ? 18.344 -17.531 -6.523 1 77 289 THR B O 1
ATOM 4762 N N . ASP B 1 290 ? 18.219 -17.609 -4.277 1 79.81 290 ASP B N 1
ATOM 4763 C CA . ASP B 1 290 ? 19.031 -18.828 -4.18 1 79.81 290 ASP B CA 1
ATOM 4764 C C . ASP B 1 290 ? 18.156 -20.062 -4.051 1 79.81 290 ASP B C 1
ATOM 4766 O O . ASP B 1 290 ? 17.547 -20.297 -3.002 1 79.81 290 ASP B O 1
ATOM 4770 N N . PRO B 1 291 ? 18.219 -20.891 -5.102 1 88.31 291 PRO B N 1
ATOM 4771 C CA . PRO B 1 291 ? 17.375 -22.094 -5.062 1 88.31 291 PRO B CA 1
ATOM 4772 C C . PRO B 1 291 ? 17.781 -23.078 -3.975 1 88.31 291 PRO B C 1
ATOM 4774 O O . PRO B 1 291 ? 17.016 -23.984 -3.629 1 88.31 291 PRO B O 1
ATOM 4777 N N . ALA B 1 292 ? 18.969 -22.922 -3.398 1 88.31 292 ALA B N 1
ATOM 4778 C CA . ALA B 1 292 ? 19.469 -23.844 -2.396 1 88.31 292 ALA B CA 1
ATOM 4779 C C . ALA B 1 292 ? 18.625 -23.812 -1.129 1 88.31 292 ALA B C 1
ATOM 4781 O O . ALA B 1 292 ? 18.672 -24.719 -0.309 1 88.31 292 ALA B O 1
ATOM 4782 N N . VAL B 1 293 ? 17.797 -22.781 -0.999 1 91.12 293 VAL B N 1
ATOM 4783 C CA . VAL B 1 293 ? 17.016 -22.609 0.218 1 91.12 293 VAL B CA 1
ATOM 4784 C C . VAL B 1 293 ? 15.734 -23.422 0.12 1 91.12 293 VAL B C 1
ATOM 4786 O O . VAL B 1 293 ? 15.039 -23.625 1.122 1 91.12 293 VAL B O 1
ATOM 4789 N N . VAL B 1 294 ? 15.375 -23.953 -0.996 1 94.94 294 VAL B N 1
ATOM 4790 C CA . VAL B 1 294 ? 14.047 -24.484 -1.3 1 94.94 294 VAL B CA 1
ATOM 4791 C C . VAL B 1 294 ? 13.781 -25.719 -0.441 1 94.94 294 VAL B C 1
ATOM 4793 O O . VAL B 1 294 ? 12.703 -25.844 0.159 1 94.94 294 VAL B O 1
ATOM 4796 N N . PRO B 1 295 ? 14.781 -26.672 -0.276 1 95.81 295 PRO B N 1
ATOM 4797 C CA . PRO B 1 295 ? 14.492 -27.812 0.597 1 95.81 295 PRO B CA 1
ATOM 4798 C C . PRO B 1 295 ? 14.133 -27.391 2.02 1 95.81 295 PRO B C 1
ATOM 4800 O O . PRO B 1 295 ? 13.211 -27.953 2.623 1 95.81 295 PRO B O 1
ATOM 4803 N N . ALA B 1 296 ? 14.797 -26.391 2.496 1 95.94 296 ALA B N 1
ATOM 4804 C CA . ALA B 1 296 ? 14.539 -25.922 3.852 1 95.94 296 ALA B CA 1
ATOM 4805 C C . ALA B 1 296 ? 13.156 -25.266 3.949 1 95.94 296 ALA B C 1
ATOM 4807 O O . ALA B 1 296 ? 12.438 -25.469 4.934 1 95.94 296 ALA B O 1
ATOM 4808 N N . VAL B 1 297 ? 12.766 -24.5 2.967 1 96.12 297 VAL B N 1
ATOM 4809 C CA . VAL B 1 297 ? 11.484 -23.812 2.992 1 96.12 297 VAL B CA 1
ATOM 4810 C C . VAL B 1 297 ? 10.344 -24.812 2.84 1 96.12 297 VAL B C 1
ATOM 4812 O O . VAL B 1 297 ? 9.281 -24.656 3.449 1 96.12 297 VAL B O 1
ATOM 4815 N N . ILE B 1 298 ? 10.562 -25.875 2.023 1 97.56 298 ILE B N 1
ATOM 4816 C CA . ILE B 1 298 ? 9.57 -26.938 1.869 1 97.56 298 ILE B CA 1
ATOM 4817 C C . ILE B 1 298 ? 9.383 -27.672 3.195 1 97.56 298 ILE B C 1
ATOM 4819 O O . ILE B 1 298 ? 8.258 -28.016 3.572 1 97.56 298 ILE B O 1
ATOM 4823 N N . GLU B 1 299 ? 10.461 -27.891 3.893 1 98 299 GLU B N 1
ATOM 4824 C CA . GLU B 1 299 ? 10.383 -28.547 5.199 1 98 299 GLU B CA 1
ATOM 4825 C C . GLU B 1 299 ? 9.562 -27.703 6.18 1 98 299 GLU B C 1
ATOM 4827 O O . GLU B 1 299 ? 8.75 -28.25 6.934 1 98 299 GLU B O 1
ATOM 4832 N N . ILE B 1 300 ? 9.75 -26.438 6.172 1 98.19 300 ILE B N 1
ATOM 4833 C CA . ILE B 1 300 ? 8.984 -25.547 7.031 1 98.19 300 ILE B CA 1
ATOM 4834 C C . ILE B 1 300 ? 7.504 -25.625 6.668 1 98.19 300 ILE B C 1
ATOM 4836 O O . ILE B 1 300 ? 6.645 -25.703 7.547 1 98.19 300 ILE B O 1
ATOM 4840 N N . ALA B 1 301 ? 7.188 -25.609 5.355 1 98.5 301 ALA B N 1
ATOM 4841 C CA . ALA B 1 301 ? 5.801 -25.734 4.902 1 98.5 301 ALA B CA 1
ATOM 4842 C C . ALA B 1 301 ? 5.176 -27.031 5.406 1 98.5 301 ALA B C 1
ATOM 4844 O O . ALA B 1 301 ? 4.031 -27.031 5.867 1 98.5 301 ALA B O 1
ATOM 4845 N N . ASN B 1 302 ? 5.973 -28.109 5.32 1 98.38 302 ASN B N 1
ATOM 4846 C CA . ASN B 1 302 ? 5.477 -29.438 5.719 1 98.38 302 ASN B CA 1
ATOM 4847 C C . ASN B 1 302 ? 5.188 -29.484 7.215 1 98.38 302 ASN B C 1
ATOM 4849 O O . ASN B 1 302 ? 4.297 -30.219 7.648 1 98.38 302 ASN B O 1
ATOM 4853 N N . LYS B 1 303 ? 5.852 -28.719 8.016 1 98.31 303 LYS B N 1
ATOM 4854 C CA . LYS B 1 303 ? 5.727 -28.766 9.477 1 98.31 303 LYS B CA 1
ATOM 4855 C C . LYS B 1 303 ? 4.73 -27.719 9.977 1 98.31 303 LYS B C 1
ATOM 4857 O O . LYS B 1 303 ? 4.359 -27.734 11.148 1 98.31 303 LYS B O 1
ATOM 4862 N N . THR B 1 304 ? 4.348 -26.812 9.117 1 98.44 304 THR B N 1
ATOM 4863 C CA . THR B 1 304 ? 3.432 -25.75 9.516 1 98.44 304 THR B CA 1
ATOM 4864 C C . THR B 1 304 ? 2.068 -26.328 9.891 1 98.44 304 THR B C 1
ATOM 4866 O O . THR B 1 304 ? 1.513 -27.156 9.156 1 98.44 304 THR B O 1
ATOM 4869 N N . ASN B 1 305 ? 1.586 -25.953 11.086 1 98.44 305 ASN B N 1
ATOM 4870 C CA . ASN B 1 305 ? 0.242 -26.328 11.5 1 98.44 305 ASN B CA 1
ATOM 4871 C C . ASN B 1 305 ? -0.827 -25.625 10.672 1 98.44 305 ASN B C 1
ATOM 4873 O O . ASN B 1 305 ? -0.958 -24.391 10.742 1 98.44 305 ASN B O 1
ATOM 4877 N N . LEU B 1 306 ? -1.641 -26.406 9.938 1 98.56 306 LEU B N 1
ATOM 4878 C CA . LEU B 1 306 ? -2.619 -25.812 9.031 1 98.56 306 LEU B CA 1
ATOM 4879 C C . LEU B 1 306 ? -4.012 -25.812 9.648 1 98.56 306 LEU B C 1
ATOM 4881 O O . LEU B 1 306 ? -4.984 -25.406 9.016 1 98.56 306 LEU B O 1
ATOM 4885 N N . GLN B 1 307 ? -4.145 -26.203 10.898 1 98.31 307 GLN B N 1
ATOM 4886 C CA . GLN B 1 307 ? -5.453 -26.328 11.523 1 98.31 307 GLN B CA 1
ATOM 4887 C C . GLN B 1 307 ? -6.195 -25 11.531 1 98.31 307 GLN B C 1
ATOM 4889 O O . GLN B 1 307 ? -7.375 -24.938 11.188 1 98.31 307 GLN B O 1
ATOM 4894 N N . PRO B 1 308 ? -5.539 -23.906 11.891 1 98.31 308 PRO B N 1
ATOM 4895 C CA . PRO B 1 308 ? -6.258 -22.641 11.859 1 98.31 308 PRO B CA 1
ATOM 4896 C C . PRO B 1 308 ? -6.73 -22.25 10.461 1 98.31 308 PRO B C 1
ATOM 4898 O O . PRO B 1 308 ? -7.84 -21.734 10.297 1 98.31 308 PRO B O 1
ATOM 4901 N N . ALA B 1 309 ? -5.891 -22.5 9.484 1 98.5 309 ALA B N 1
ATOM 4902 C CA . ALA B 1 309 ? -6.277 -22.203 8.109 1 98.5 309 ALA B CA 1
ATOM 4903 C C . ALA B 1 309 ? -7.438 -23.094 7.664 1 98.5 309 ALA B C 1
ATOM 4905 O O . ALA B 1 309 ? -8.359 -22.625 6.988 1 98.5 309 ALA B O 1
ATOM 4906 N N . ASN B 1 310 ? -7.367 -24.328 8.039 1 98.25 310 ASN B N 1
ATOM 4907 C CA . ASN B 1 310 ? -8.438 -25.266 7.703 1 98.25 310 ASN B CA 1
ATOM 4908 C C . ASN B 1 310 ? -9.766 -24.844 8.336 1 98.25 310 ASN B C 1
ATOM 4910 O O . ASN B 1 310 ? -10.82 -24.969 7.715 1 98.25 310 ASN B O 1
ATOM 4914 N N . GLN B 1 311 ? -9.734 -24.391 9.562 1 97.75 311 GLN B N 1
ATOM 4915 C CA . GLN B 1 311 ? -10.945 -23.906 10.211 1 97.75 311 GLN B CA 1
ATOM 4916 C C . GLN B 1 311 ? -11.508 -22.688 9.484 1 97.75 311 GLN B C 1
ATOM 4918 O O . GLN B 1 311 ? -12.719 -22.578 9.297 1 97.75 311 GLN B O 1
ATOM 4923 N N . PHE B 1 312 ? -10.625 -21.844 9.102 1 98.12 312 PHE B N 1
ATOM 4924 C CA . PHE B 1 312 ? -11.016 -20.672 8.344 1 98.12 312 PHE B CA 1
ATOM 4925 C C . PHE B 1 312 ? -11.672 -21.062 7.027 1 98.12 312 PHE B C 1
ATOM 4927 O O . PHE B 1 312 ? -12.703 -20.5 6.645 1 98.12 312 PHE B O 1
ATOM 4934 N N . ILE B 1 313 ? -11.055 -22.031 6.305 1 97.94 313 ILE B N 1
ATOM 4935 C CA . ILE B 1 313 ? -11.555 -22.516 5.02 1 97.94 313 ILE B CA 1
ATOM 4936 C C . ILE B 1 313 ? -12.922 -23.172 5.203 1 97.94 313 ILE B C 1
ATOM 4938 O O . ILE B 1 313 ? -13.836 -22.938 4.41 1 97.94 313 ILE B O 1
ATOM 4942 N N . GLU B 1 314 ? -13.039 -23.953 6.25 1 96.38 314 GLU B N 1
ATOM 4943 C CA . GLU B 1 314 ? -14.32 -24.594 6.523 1 96.38 314 GLU B CA 1
ATOM 4944 C C . GLU B 1 314 ? -15.422 -23.562 6.727 1 96.38 314 GLU B C 1
ATOM 4946 O O . GLU B 1 314 ? -16.531 -23.719 6.223 1 96.38 314 GLU B O 1
ATOM 4951 N N . LYS B 1 315 ? -15.125 -22.547 7.379 1 95.81 315 LYS B N 1
ATOM 4952 C CA . LYS B 1 315 ? -16.094 -21.5 7.699 1 95.81 315 LYS B CA 1
ATOM 4953 C C . LYS B 1 315 ? -16.469 -20.688 6.457 1 95.81 315 LYS B C 1
ATOM 4955 O O . LYS B 1 315 ? -17.609 -20.281 6.297 1 95.81 315 LYS B O 1
ATOM 4960 N N . ASN B 1 316 ? -15.477 -20.469 5.582 1 96.81 316 ASN B N 1
ATOM 4961 C CA . ASN B 1 316 ? -15.688 -19.484 4.531 1 96.81 316 ASN B CA 1
ATOM 4962 C C . ASN B 1 316 ? -15.781 -20.125 3.154 1 96.81 316 ASN B C 1
ATOM 4964 O O . ASN B 1 316 ? -16.344 -19.547 2.227 1 96.81 316 ASN B O 1
ATOM 4968 N N . TRP B 1 317 ? -15.234 -21.328 2.971 1 96.12 317 TRP B N 1
ATOM 4969 C CA . TRP B 1 317 ? -15.266 -22.016 1.69 1 96.12 317 TRP B CA 1
ATOM 4970 C C . TRP B 1 317 ? -16.219 -23.219 1.742 1 96.12 317 TRP B C 1
ATOM 4972 O O . TRP B 1 317 ? -16.375 -23.938 0.751 1 96.12 317 TRP B O 1
ATOM 4982 N N . GLY B 1 318 ? -16.766 -23.578 2.91 1 85.94 318 GLY B N 1
ATOM 4983 C CA . GLY B 1 318 ? -17.594 -24.766 3.107 1 85.94 318 GLY B CA 1
ATOM 4984 C C . GLY B 1 318 ? -18.938 -24.688 2.412 1 85.94 318 GLY B C 1
ATOM 4985 O O . GLY B 1 318 ? -19.5 -25.703 2.025 1 85.94 318 GLY B O 1
ATOM 4986 N N . SER B 1 319 ? -19.516 -23.609 2.514 1 69.5 319 SER B N 1
ATOM 4987 C CA . SER B 1 319 ? -20.859 -23.531 1.939 1 69.5 319 SER B CA 1
ATOM 4988 C C . SER B 1 319 ? -20.812 -23.125 0.47 1 69.5 319 SER B C 1
ATOM 4990 O O . SER B 1 319 ? -19.844 -22.484 0.032 1 69.5 319 SER B O 1
ATOM 4992 N N . LYS B 1 320 ? -21.797 -23.766 -0.39 1 65.19 320 LYS B N 1
ATOM 4993 C CA . LYS B 1 320 ? -21.906 -23.391 -1.801 1 65.19 320 LYS B CA 1
ATOM 4994 C C . LYS B 1 320 ? -22.312 -21.938 -1.966 1 65.19 320 LYS B C 1
ATOM 4996 O O . LYS B 1 320 ? -23.109 -21.422 -1.183 1 65.19 320 LYS B O 1
#

pLDDT: mean 81.48, std 23.45, range [28.03, 98.88]

Radius of gyration: 23.81 Å; Cα contacts (8 Å, |Δi|>4): 1431; chains: 2; bounding box: 66×63×54 Å

Secondary structure (DSSP, 8-state):
---EEEEEE---GGGHHHHHHHHHHHHHH-TTTTTT--EEEESTHHHHHHHHHHTT--HHHHHHHIIIIIHHHHHTS-TTS-TTS----HHHHHHHHHHHS-TT-BGGG-SSEEEEEEEEEEETTTTEEEEEEEE-STT-TTTTSBHHHHHHHT---TTTS--BTTEEEGGGT-SSTHHHHHHHHHHTS---GGGEEEEEE-S-B-----SS-GGG-----STT--TTTTTSS-TTHHHHTTS-TT-TTHHHHHHHHHHHHHHHHHHHHHHHGGGEEEE--B-----SS-GGGHHHHHHHHHHS--HHHHHHHHHHHS--/---EEEEEE---GGGHHHHHHHHHHHHHH-TTTTTT--EEEESTHHHHHHHHHHTT--HHHHHHHIIIIIHHHHHTS-TTS-TT-----HHHHHHHHHHHS-TT-BGGG-SSEEEEEEEEEEETTTTEEEEEEEE-STT-TTTTSBHHHHHHHT---TTTS--BTTEEEGGGT-SSTHHHHHHHHHHTS---GGGEEEEEE-S-B-----SS-GGG------TT--TTTTTSS-TTHHHHHHS-TT-TTHHHHHHHHHHHHHHHHHHHHHHHGGGEEEE--B-----SS-GGGHHHHHHHHHHS--HHHHHHHHHHHS--

Sequence (640 aa):
MAKYRIMTFDGGGTLGALSLQLLNRLARQNPKLISRTHVFSGNSIGSFTALALASGRSPRETLQYFEDEILPAFSISRPGGPVFNQQLPYSGFIKAVRNFFPADLQLIDLRKRIVVPSFKLYSQKLDRWTPVLFHNFPGSPYLNEKVSDVILRSSGAPATQRAYQNYVDGYVVATNPSTASIAFAVGKANVPLDQIAVLSIGTGEAPTRLRRDTRGWGMVSADNIRPENLKNLPPNWGVLLDRSPNEPLLPFLQMIAGGNGYYESMVSANLLGDRFFRLDPRIPNFSKTDPAVVPAVIEIANKTNLQPANQFIEKNWGSKMAKYRIMTFDGGGTLGALSLQLLNRLARQNPKLISRTHVFSGNSIGSFTALALASGRSPRETLQYFEDEILPAFSISRPGGPVFNQQLPYSGFIKAVRNFFPADLQLIDLRKRIVVPSFKLYSQKLDRWTPVLFHNFPGSPYLNEKVSDVILRSSGAPATQRAYQNYVDGYVVATNPSTASIAFAVGKANVPLDQIAVLSIGTGEAPTRLRRDTRGWGMVSADNIRPENLKNLPPNWGVLLDRSPNEPLLPFLQMIAGGNGYYESMVSANLLGDRFFRLDPRIPNFSKTDPAVVPAVIEIANKTNLQPANQFIEKNWGSK

InterPro domains:
  IPR002641 Patatin-like phospholipase domain [PF01734] (8-177)
  IPR002641 Patatin-like phospholipase domain [PS51635] (7-182)
  IPR016035 Acyl transferase/acyl hydrolase/lysophospholipase [SSF52151] (4-284)
  IPR047156 Protein teg/CotR/cGAMP-activated phospholipase-like [PTHR24138] (2-318)

Foldseek 3Di:
DAQAEEEEEFDFALLVLLLLLLQVVLCVVPVCLLVSHAEQEAFQVSLQVSLCSQQPHDSVRSSVLCLPQQQVLLAPQDDPDQLLPCVSCVVSNLVSLCVSDPVQAFQLNTNHKYWYKKKAQADPVVRGIDIDIDINFPPGPRRRPHSSLSNSLQHQDPRNGDHDPRIHHRLLPASICLVVVLVCCCPRVVDDLQNYAYEYEYSADEDDDLPDDCPQCDDPPPPPVPVVCCVVRPVSVCRCVVDDVRCNCPNVSVCSNVVRHVVSLVVNCVSHPLRYDYHHHHDYPDHSSHNVCSVVSSVVSVPDDCVVVSVSCCVNVVDD/DAQAEEEEEFDFALLVLLLLLLQVVLCVVPVCLLVSHAEQEAFQVSLLVSLCSQQPHDSVRSSVLCLPQQQVLLAPQDDPPQLQPCVSCVVSNLVSLCVSDPVQAFQLNTNHKYWYKKKAQADPVVRGIDIDIDINFPPGPRRRPHSSLSNSLQHQDPRRHDHDPRIHHRLLPASICLVVVLVCCCPRVVDDLQNYAYEYEYSADEDDDLPDDCPQCDDPPPPPVPVVVCVVRPVSVCRCVVDDVRCNCPNVSVCSNVVRHVVSLVVNCVSHPLRYDYHHHHDYPDHSSHNVCSVVSSVVSVPDDCVVVSVSCCVNVVDD

Nearest PDB structures (foldseek):
  6aun-assembly1_A  TM=6.575E-01  e=1.235E-10  Cricetulus griseus
  5fya-assembly1_B  TM=7.466E-01  e=2.415E-07  Pseudomonas aeruginosa PAO1
  4akf-assembly1_A-2  TM=4.486E-01  e=2.158E-05  Legionella pneumophila
  3tu3-assembly1_B  TM=4.391E-01  e=1.599E-04  Pseudomonas aeruginosa
  5izr-assembly1_A  TM=4.788E-01  e=9.786E-03  Homo sapiens